Protein AF-A0A2G2F6D0-F1 (afdb_monomer)

Secondary structure (DSSP, 8-state):
----SSHHHHHHT---S-EE--SSHHHHHHHHHHHHB-TTS-B-PPTTEEEEE-GGGGS-----HHHHHS-SSHHHHHHHH-EEEEEEEEEEEPTT--EEEEEEEEEEEEEEE--HHHHHHHHHHHHHHHHHHHHHHHHHHHHHHHHHTS---SHHHHHHHHHHHHHHHHHHH-TTS-HHHHHHHHHHHHHHHTTS---TT--HHHHHHHHHHHHHHTTHHHHHHHHHHHHHT--EEEEEEEEEEEEEEETT-TTS-EEEEEEEEEEEEEE--GGGTTEEEEEEEEEEEE-HHHHHHH-TTS---SEEEEEEEEEEEEETTEEEEEEEEEEEEEEEEEEEE-TTSPEEEEEEEEEEEEEEEEEEEEEETTEEEEEEEEE----SS-TT--EEEEEEEEE--PPPPTTT--TT-

Radius of gyration: 30.12 Å; Cα contacts (8 Å, |Δi|>4): 765; chains: 1; bounding box: 69×51×89 Å

Solvent-accessible surface area (backbone atoms only — not comparable to full-atom values): 22008 Å² total; per-residue (Å²): 106,70,62,55,94,46,31,5,31,55,69,68,70,51,84,56,89,48,73,47,65,44,67,32,69,68,49,42,50,50,53,47,49,68,49,32,38,43,99,85,70,44,83,44,81,37,64,53,35,28,38,42,41,42,70,52,69,41,51,91,79,82,69,50,71,63,54,66,78,53,53,92,44,72,68,51,33,44,56,61,39,31,34,38,20,40,16,26,37,55,68,47,67,44,72,74,63,44,40,22,31,38,43,20,38,16,38,34,30,49,44,77,53,76,48,72,65,57,52,52,52,52,49,48,50,51,51,55,51,51,31,50,51,51,42,52,50,56,48,47,52,49,52,50,44,42,52,72,74,67,54,54,89,45,61,67,58,43,48,66,64,47,45,60,52,49,52,53,42,47,68,70,52,47,78,90,53,55,74,70,55,51,50,52,53,50,53,51,48,53,56,56,53,70,72,58,72,75,45,90,91,54,52,63,68,38,52,54,51,48,49,50,50,52,41,58,76,70,36,49,67,59,54,50,49,52,46,52,49,44,65,76,62,56,58,41,42,35,39,34,40,32,34,25,41,30,36,36,18,61,74,64,34,85,93,45,69,46,63,48,37,39,38,40,31,44,20,45,33,40,34,42,58,79,99,40,52,40,36,35,43,34,39,28,39,35,43,34,44,39,36,58,68,58,41,56,72,36,30,72,91,45,91,80,52,36,38,33,44,33,43,35,40,30,44,37,39,53,51,100,51,37,35,42,35,42,26,44,35,43,36,44,31,33,36,75,40,82,75,51,60,53,99,86,66,50,80,36,66,48,78,48,74,50,75,49,63,25,37,41,40,37,41,38,36,47,80,44,102,34,34,36,42,36,39,36,45,38,36,47,55,71,40,82,76,61,53,89,69,29,79,42,78,47,80,49,78,46,77,50,86,66,78,83,46,77,83,73,57,61,85,86,116

Nearest PDB structures (foldseek):
  6z8u-assembly1_A  TM=3.815E-01  e=1.032E-02  Pseudomonas aeruginosa PAO1
  6z9n-assembly3_C  TM=4.184E-01  e=6.491E-02  Pseudomonas aeruginosa PAO1
  6z91-assembly1_A  TM=4.019E-01  e=4.870E-02  Pseudomonas aeruginosa PAO1
  3njt-assembly1_A  TM=4.330E-01  e=2.434E-01  Bordetella pertussis
  6i97-assembly1_B  TM=4.251E-01  e=2.578E-01  Pseudomonas aeruginosa

Sequence (413 aa):
MQAPTSPASSILGLQPSSVLSPKSYQALEAALYSNFIGENGNAIIPNNFALEFTPYWTKNHSLSLDEYLYPKGFMDQIIRNSSFSIASTQNFQLGDSSATNGLAFGYRTTFYLGNKKDREEIENYKSSLASNQLITSLIGSEAESLLVNQKVANIAEFIEKIKSTIETTINRNLSDLETVQKKSLIDEIIIEVSKLSLDINNYDSFLNSFNNIIDNKLKSKLLFNNYKEYIMDRQGWSVDLAYASLLSFPTNNFNLSYVPRHSFWLTPTYRFKDKFKFLKIMGVIRYEWYNMDYFKKYFVDSKIYENNIDYGFAISTEFDKFSIKFELVGRRSETEIPVGTDSEGNELYKRENSSDFQYLGSFNYNLSDQIILSYSLGNRFQPILNPDNTLVSLLSLNFGFGTPTEKTLDLMK

Foldseek 3Di:
DFFDPAVFCVVVVDPQPDEAEDLAPVSVVCVCCVQQADPVRDGDFHASYKYKYQPVRNDDPVDDPCCVVDPPDDVSQCNRFKMKMKGKHWQDQFLQRFTKIKIKIKIKGKDDPDDPVLVVVLVVLVLLLVLLVQLLVQLLVVLCCCLPPVVQPFLVSSLVVSLVVNLVSLVPRVPPDDPVVSVVLSVQLSVQLVPDGADSVDCPVSSVSSSVSSCVSSVSVVSVVVSVVCVVLPFAKMKMKMKMWMWMGTNHDPVDIDTFKIKIKIKIKGQDDDPRNQKIKIKMWMKMAGDVVVCCVRLVPFDDAGIKIKIWMKMWGDDPFKIKIKIKIKIKGKHWDFDAADPVRHTDTDMDIDMWIKMKIKMWGPPDPFKIWIWMWIFATQDSPHRPPGTDTDTDIGGHPDDQDPVNPPVPD

pLDDT: mean 89.69, std 10.11, range [34.59, 98.0]

Mean predicted aligned error: 7.72 Å

Structure (mmCIF, N/CA/C/O backbone):
data_AF-A0A2G2F6D0-F1
#
_entry.id   AF-A0A2G2F6D0-F1
#
loop_
_atom_site.group_PDB
_atom_site.id
_atom_site.type_symbol
_atom_site.label_atom_id
_atom_site.label_alt_id
_atom_site.label_comp_id
_atom_site.label_asym_id
_atom_site.label_entity_id
_atom_site.label_seq_id
_atom_site.pdbx_PDB_ins_code
_atom_site.Cartn_x
_atom_site.Cartn_y
_atom_site.Cartn_z
_atom_site.occupancy
_atom_site.B_iso_or_equiv
_atom_site.auth_seq_id
_atom_site.auth_comp_id
_atom_site.auth_asym_id
_atom_site.auth_atom_id
_atom_site.pdbx_PDB_model_num
ATOM 1 N N . MET A 1 1 ? -0.404 3.657 -14.782 1.00 61.69 1 MET A N 1
ATOM 2 C CA . MET A 1 1 ? 0.965 3.277 -14.428 1.00 61.69 1 MET A CA 1
ATOM 3 C C . MET A 1 1 ? 1.298 3.960 -13.112 1.00 61.69 1 MET A C 1
ATOM 5 O O . MET A 1 1 ? 1.091 5.158 -12.995 1.00 61.69 1 MET A O 1
ATOM 9 N N . GLN A 1 2 ? 1.711 3.195 -12.105 1.00 72.31 2 GLN A N 1
ATOM 10 C CA . GLN A 1 2 ? 2.110 3.691 -10.782 1.00 72.31 2 GLN A CA 1
ATOM 11 C C . GLN A 1 2 ? 3.544 3.247 -10.500 1.00 72.31 2 GLN A C 1
ATOM 13 O O . GLN A 1 2 ? 4.004 2.306 -11.153 1.00 72.31 2 GLN A O 1
ATOM 18 N N . ALA A 1 3 ? 4.227 3.874 -9.538 1.00 68.19 3 ALA A N 1
ATOM 19 C CA . ALA A 1 3 ? 5.483 3.335 -9.029 1.00 68.19 3 ALA A CA 1
ATOM 20 C C . ALA A 1 3 ? 5.285 1.843 -8.688 1.00 68.19 3 ALA A C 1
ATOM 22 O O . ALA A 1 3 ? 4.354 1.503 -7.946 1.00 68.19 3 ALA A O 1
ATOM 23 N N . PRO A 1 4 ? 6.081 0.939 -9.280 1.00 76.00 4 PRO A N 1
ATOM 24 C CA . PRO A 1 4 ? 5.911 -0.488 -9.061 1.00 76.00 4 PRO A CA 1
ATOM 25 C C . PRO A 1 4 ? 6.159 -0.825 -7.592 1.00 76.00 4 PRO A C 1
ATOM 27 O O . PRO A 1 4 ? 7.063 -0.271 -6.967 1.00 76.00 4 PRO A O 1
ATOM 30 N N . THR A 1 5 ? 5.374 -1.756 -7.047 1.00 76.00 5 THR A N 1
ATOM 31 C CA . THR A 1 5 ? 5.595 -2.258 -5.683 1.00 76.00 5 THR A CA 1
ATOM 32 C C . THR A 1 5 ? 6.956 -2.941 -5.574 1.00 76.00 5 THR A C 1
ATOM 34 O O . THR A 1 5 ? 7.705 -2.634 -4.657 1.00 76.00 5 THR A O 1
ATOM 37 N N . SER A 1 6 ? 7.321 -3.731 -6.591 1.00 84.31 6 SER A N 1
ATOM 38 C CA . SER A 1 6 ? 8.657 -4.301 -6.795 1.00 84.31 6 SER A CA 1
ATOM 39 C C . SER A 1 6 ? 9.299 -3.727 -8.071 1.00 84.31 6 SER A C 1
ATOM 41 O O . SER A 1 6 ? 9.054 -4.240 -9.172 1.00 84.31 6 SER A O 1
ATOM 43 N N . PRO A 1 7 ? 10.110 -2.653 -7.971 1.00 87.56 7 PRO A N 1
ATOM 44 C CA . PRO A 1 7 ? 10.770 -2.053 -9.132 1.00 87.56 7 PRO A CA 1
ATOM 45 C C . PRO A 1 7 ? 11.672 -3.021 -9.906 1.00 87.56 7 PRO A C 1
ATOM 47 O O . PRO A 1 7 ? 11.684 -2.977 -11.136 1.00 87.56 7 PRO A O 1
ATOM 50 N N . ALA A 1 8 ? 12.354 -3.945 -9.219 1.00 89.69 8 ALA A N 1
ATOM 51 C CA . ALA A 1 8 ? 13.172 -4.973 -9.863 1.00 89.69 8 ALA A CA 1
ATOM 52 C C . ALA A 1 8 ? 12.344 -5.904 -10.770 1.00 89.69 8 ALA A C 1
ATOM 54 O O . ALA A 1 8 ? 12.703 -6.145 -11.921 1.00 89.69 8 ALA A O 1
ATOM 55 N N . SER A 1 9 ? 11.193 -6.386 -10.292 1.00 86.44 9 SER A N 1
ATOM 56 C CA . SER A 1 9 ? 10.313 -7.242 -11.103 1.00 86.44 9 SER A CA 1
ATOM 57 C C . SER A 1 9 ? 9.752 -6.474 -12.302 1.00 86.44 9 SER A C 1
ATOM 59 O O . SER A 1 9 ? 9.721 -6.980 -13.425 1.00 86.44 9 SER A O 1
ATOM 61 N N . SER A 1 10 ? 9.384 -5.207 -12.081 1.00 87.38 10 SER A N 1
ATOM 62 C CA . SER A 1 10 ? 8.863 -4.332 -13.130 1.00 87.38 10 SER A CA 1
ATOM 63 C C . SER A 1 10 ? 9.885 -4.059 -14.235 1.00 87.38 10 SER A C 1
ATOM 65 O O . SER A 1 10 ? 9.505 -4.064 -15.405 1.00 87.38 10 SER A O 1
ATOM 67 N N . ILE A 1 11 ? 11.162 -3.825 -13.903 1.00 89.00 11 ILE A N 1
ATOM 68 C CA . ILE A 1 11 ? 12.214 -3.601 -14.910 1.00 89.00 11 ILE A CA 1
ATOM 69 C C . ILE A 1 11 ? 12.669 -4.898 -15.590 1.00 89.00 11 ILE A C 1
ATOM 71 O O . ILE A 1 11 ? 13.332 -4.836 -16.620 1.00 89.00 11 ILE A O 1
ATOM 75 N N . LEU A 1 12 ? 12.311 -6.074 -15.083 1.00 84.69 12 LEU A N 1
ATOM 76 C CA . LEU A 1 12 ? 12.459 -7.320 -15.842 1.00 84.69 12 LEU A CA 1
ATOM 77 C C . LEU A 1 12 ? 11.259 -7.596 -16.750 1.00 84.69 12 LEU A C 1
ATOM 79 O O . LEU A 1 12 ? 11.357 -8.415 -17.656 1.00 84.69 12 LEU A O 1
ATOM 83 N N . GLY A 1 13 ? 10.132 -6.912 -16.531 1.00 78.00 13 GLY A N 1
ATOM 84 C CA . GLY A 1 13 ? 8.872 -7.245 -17.193 1.00 78.00 13 GLY A CA 1
ATOM 85 C C . GLY A 1 13 ? 8.285 -8.573 -16.707 1.00 78.00 13 GLY A C 1
ATOM 86 O O . GLY A 1 13 ? 7.496 -9.185 -17.421 1.00 78.00 13 GLY A O 1
ATOM 87 N N . LEU A 1 14 ? 8.668 -9.024 -15.509 1.00 70.00 14 LEU A N 1
ATOM 88 C CA . LEU A 1 14 ? 8.152 -10.252 -14.916 1.00 70.00 14 LEU A CA 1
ATOM 89 C C . LEU A 1 14 ? 6.864 -9.966 -14.148 1.00 70.00 14 LEU A C 1
ATOM 91 O O . LEU A 1 14 ? 6.767 -8.992 -13.400 1.00 70.00 14 LEU A O 1
ATOM 95 N N . GLN A 1 15 ? 5.905 -10.877 -14.280 1.00 65.44 15 GLN A N 1
ATOM 96 C CA . GLN A 1 15 ? 4.887 -11.108 -13.263 1.00 65.44 15 GLN A CA 1
ATOM 97 C C . GLN A 1 15 ? 5.394 -12.273 -12.407 1.00 65.44 15 GLN A C 1
ATOM 99 O O . GLN A 1 15 ? 5.224 -13.424 -12.809 1.00 65.44 15 GLN A O 1
ATOM 104 N N . PRO A 1 16 ? 6.115 -12.010 -11.301 1.00 59.84 16 PRO A N 1
ATOM 105 C CA . PRO A 1 16 ? 6.678 -13.088 -10.502 1.00 59.84 16 PRO A CA 1
ATOM 106 C C . PRO A 1 16 ? 5.552 -13.984 -9.981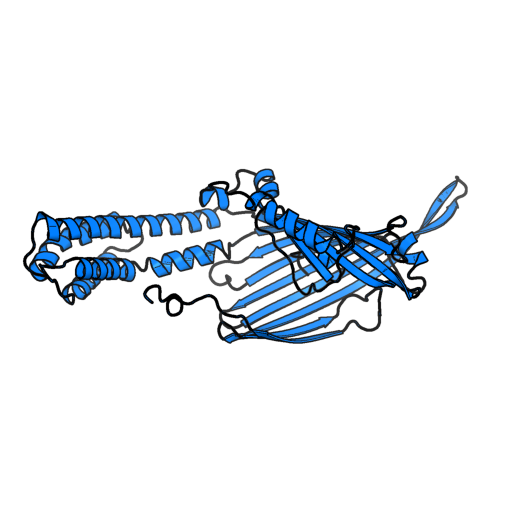 1.00 59.84 16 PRO A C 1
ATOM 108 O O . PRO A 1 16 ? 4.523 -13.488 -9.522 1.00 59.84 16 PRO A O 1
ATOM 111 N N . SER A 1 17 ? 5.754 -15.303 -10.024 1.00 61.66 17 SER A N 1
ATOM 112 C CA . SER A 1 17 ? 4.804 -16.274 -9.462 1.00 61.66 17 SER A CA 1
ATOM 113 C C . SER A 1 17 ? 4.680 -16.144 -7.942 1.00 61.66 17 SER A C 1
ATOM 115 O O . SER A 1 17 ? 3.651 -16.490 -7.370 1.00 61.66 17 SER A O 1
ATOM 117 N N . SER A 1 18 ? 5.722 -15.624 -7.287 1.00 69.69 18 SER A N 1
ATOM 118 C CA . SER A 1 18 ? 5.742 -15.304 -5.862 1.00 69.69 18 SER A CA 1
ATOM 119 C C . SER A 1 18 ? 6.772 -14.214 -5.574 1.00 69.69 18 SER A C 1
ATOM 121 O O . SER A 1 18 ? 7.892 -14.279 -6.081 1.00 69.69 18 SER A O 1
ATOM 123 N N . VAL A 1 19 ? 6.418 -13.251 -4.723 1.00 80.12 19 VAL A N 1
ATOM 124 C CA . VAL A 1 19 ? 7.364 -12.279 -4.160 1.00 80.12 19 VAL A CA 1
ATOM 125 C C . VAL A 1 19 ? 7.648 -12.682 -2.717 1.00 80.12 19 VAL A C 1
ATOM 127 O O . VAL A 1 19 ? 6.729 -12.747 -1.901 1.00 80.12 19 VAL A O 1
ATOM 130 N N . LEU A 1 20 ? 8.908 -12.969 -2.395 1.00 85.38 20 LEU A N 1
ATOM 131 C CA . LEU A 1 20 ? 9.329 -13.203 -1.017 1.00 85.38 20 LEU A CA 1
ATOM 132 C C . LEU A 1 20 ? 9.516 -11.864 -0.302 1.00 85.38 20 LEU A C 1
ATOM 134 O O . LEU A 1 20 ? 10.293 -11.024 -0.747 1.00 85.38 20 LEU A O 1
ATOM 138 N N . SER A 1 21 ? 8.852 -11.688 0.838 1.00 88.50 21 SER A N 1
ATOM 139 C CA . SER A 1 21 ? 8.978 -10.488 1.676 1.00 88.50 21 SER A CA 1
ATOM 140 C C . SER A 1 21 ? 9.481 -10.860 3.075 1.00 88.50 21 SER A C 1
ATOM 142 O O . SER A 1 21 ? 8.683 -10.942 4.016 1.00 88.50 21 SER A O 1
ATOM 144 N N . PRO A 1 22 ? 10.784 -11.175 3.234 1.00 87.31 22 PRO A N 1
ATOM 145 C CA . PRO A 1 22 ? 11.348 -11.574 4.519 1.00 87.31 22 PRO A CA 1
ATOM 146 C C . PRO A 1 22 ? 11.162 -10.487 5.583 1.00 87.31 22 PRO A C 1
ATOM 148 O O . PRO A 1 22 ? 11.469 -9.316 5.368 1.00 87.31 22 PRO A O 1
ATOM 151 N N . LYS A 1 23 ? 10.692 -10.900 6.765 1.00 87.06 23 LYS A N 1
ATOM 152 C CA . LYS A 1 23 ? 10.395 -10.005 7.899 1.00 87.06 23 LYS A CA 1
ATOM 153 C C . LYS A 1 23 ? 11.552 -9.851 8.894 1.00 87.06 23 LYS A C 1
ATOM 155 O O . LYS A 1 23 ? 11.417 -9.141 9.882 1.00 87.06 23 LYS A O 1
ATOM 160 N N . SER A 1 24 ? 12.678 -10.523 8.661 1.00 89.06 24 SER A N 1
ATOM 161 C CA . SER A 1 24 ? 13.874 -10.462 9.506 1.00 89.06 24 SER A CA 1
ATOM 162 C C . SER A 1 24 ? 15.140 -10.638 8.670 1.00 89.06 24 SER A C 1
ATOM 164 O O . SER A 1 24 ? 15.084 -11.136 7.544 1.00 89.06 24 SER A O 1
ATOM 166 N N . TYR A 1 25 ? 16.293 -10.263 9.229 1.00 90.31 25 TYR A N 1
ATOM 167 C CA . TYR A 1 25 ? 17.587 -10.468 8.570 1.00 90.31 25 TYR A CA 1
ATOM 168 C C . TYR A 1 25 ? 17.899 -11.949 8.349 1.00 90.31 25 TYR A C 1
ATOM 170 O O . TYR A 1 25 ? 18.390 -12.307 7.288 1.00 90.31 25 TYR A O 1
ATOM 178 N N . GLN A 1 26 ? 17.547 -12.813 9.301 1.00 90.25 26 GLN A N 1
ATOM 179 C CA . GLN A 1 26 ? 17.736 -14.258 9.174 1.00 90.25 26 GLN A CA 1
ATOM 180 C C . GLN A 1 26 ? 16.855 -14.838 8.063 1.00 90.25 26 GLN A C 1
ATOM 182 O O . GLN A 1 26 ? 17.304 -15.683 7.298 1.00 90.25 26 GLN A O 1
ATOM 187 N N . ALA A 1 27 ? 15.610 -14.362 7.937 1.00 86.75 27 ALA A N 1
ATOM 188 C CA . ALA A 1 27 ? 14.728 -14.774 6.848 1.00 86.75 27 ALA A CA 1
ATOM 189 C C . ALA A 1 27 ? 15.231 -14.267 5.489 1.00 86.75 27 ALA A C 1
ATOM 191 O O . ALA A 1 27 ? 15.118 -14.982 4.498 1.00 86.75 27 ALA A O 1
ATOM 192 N N . LEU A 1 28 ? 15.800 -13.057 5.440 1.00 89.25 28 LEU A N 1
ATOM 193 C CA . LEU A 1 28 ? 16.437 -12.521 4.238 1.00 89.25 28 LEU A CA 1
ATOM 194 C C . LEU A 1 28 ? 17.649 -13.367 3.838 1.00 89.25 28 LEU A C 1
ATOM 196 O O . LEU A 1 28 ? 17.745 -13.776 2.687 1.00 89.25 28 LEU A O 1
ATOM 200 N N . GLU A 1 29 ? 18.548 -13.649 4.779 1.00 88.81 29 GLU A N 1
ATOM 201 C CA . GLU A 1 29 ? 19.733 -14.476 4.550 1.00 88.81 29 GLU A CA 1
ATOM 202 C C . GLU A 1 29 ? 19.344 -15.879 4.081 1.00 88.81 29 GLU A C 1
ATOM 204 O O . GLU A 1 29 ? 19.848 -16.341 3.062 1.00 88.81 29 GLU A O 1
ATOM 209 N N . ALA A 1 30 ? 18.381 -16.518 4.750 1.00 87.62 30 ALA A N 1
ATOM 210 C CA . ALA A 1 30 ? 17.865 -17.820 4.348 1.00 87.62 30 ALA A CA 1
ATOM 211 C C . ALA A 1 30 ? 17.241 -17.783 2.945 1.00 87.62 30 ALA A C 1
ATOM 213 O O . ALA A 1 30 ? 17.484 -18.687 2.145 1.00 87.62 30 ALA A O 1
ATOM 214 N N . ALA A 1 31 ? 16.470 -16.741 2.616 1.00 87.12 31 ALA A N 1
ATOM 215 C CA . ALA A 1 31 ? 15.884 -16.574 1.288 1.00 87.12 31 ALA A CA 1
ATOM 216 C C . ALA A 1 31 ? 16.961 -16.393 0.210 1.00 87.12 31 ALA A C 1
ATOM 218 O O . ALA A 1 31 ? 16.875 -17.016 -0.844 1.00 87.12 31 ALA A O 1
ATOM 219 N N . LEU A 1 32 ? 17.998 -15.595 0.470 1.00 87.56 32 LEU A N 1
ATOM 220 C CA . LEU A 1 32 ? 19.110 -15.420 -0.464 1.00 87.56 32 LEU A CA 1
ATOM 221 C C . LEU A 1 32 ? 19.912 -16.716 -0.621 1.00 87.56 32 LEU A C 1
ATOM 223 O O . LEU A 1 32 ? 20.121 -17.163 -1.743 1.00 87.56 32 LEU A O 1
ATOM 227 N N . TYR A 1 33 ? 20.298 -17.357 0.483 1.00 87.25 33 TYR A N 1
ATOM 228 C CA . TYR A 1 33 ? 21.079 -18.593 0.474 1.00 87.25 33 TYR A CA 1
ATOM 229 C C . TYR A 1 33 ? 20.345 -19.719 -0.265 1.00 87.25 33 TYR A C 1
ATOM 231 O O . TYR A 1 33 ? 20.891 -20.306 -1.191 1.00 87.25 33 TYR A O 1
ATOM 239 N N . SER A 1 34 ? 19.081 -19.977 0.084 1.00 85.56 34 SER A N 1
ATOM 240 C CA . SER A 1 34 ? 18.295 -21.070 -0.510 1.00 85.56 34 SER A CA 1
ATOM 241 C C . SER A 1 34 ? 17.983 -20.893 -1.997 1.00 85.56 34 SER A C 1
ATOM 243 O O . SER A 1 34 ? 17.752 -21.887 -2.678 1.00 85.56 34 SER A O 1
ATOM 245 N N . ASN A 1 35 ? 17.961 -19.656 -2.506 1.00 85.31 35 ASN A N 1
ATOM 246 C CA . ASN A 1 35 ? 17.600 -19.387 -3.901 1.00 85.31 35 ASN A CA 1
ATOM 247 C C . ASN A 1 35 ? 18.812 -19.097 -4.798 1.00 85.31 35 ASN A C 1
ATOM 249 O O . ASN A 1 35 ? 18.744 -19.355 -5.997 1.00 85.31 35 ASN A O 1
ATOM 253 N N . PHE A 1 36 ? 19.913 -18.574 -4.251 1.00 85.62 36 PHE A N 1
ATOM 254 C CA . PHE A 1 36 ? 21.109 -18.225 -5.028 1.00 85.62 36 PHE A CA 1
ATOM 255 C C . PHE A 1 36 ? 22.252 -19.233 -4.899 1.00 85.62 36 PHE A C 1
ATOM 257 O O . PHE A 1 36 ? 23.257 -19.086 -5.591 1.00 85.62 36 PHE A O 1
ATOM 264 N N . ILE A 1 37 ? 22.128 -20.258 -4.054 1.00 84.75 37 ILE A N 1
ATOM 265 C CA . ILE A 1 37 ? 23.135 -21.314 -3.914 1.00 84.75 37 ILE A CA 1
ATOM 266 C C . ILE A 1 37 ? 22.511 -22.641 -4.335 1.00 84.75 37 ILE A C 1
ATOM 268 O O . ILE A 1 37 ? 21.544 -23.106 -3.738 1.00 84.75 37 ILE A O 1
ATOM 272 N N . GLY A 1 38 ? 23.054 -23.236 -5.398 1.00 78.88 38 GLY A N 1
ATOM 273 C CA . GLY A 1 38 ? 22.610 -24.534 -5.898 1.00 78.88 38 GLY A CA 1
ATOM 274 C C . GLY A 1 38 ? 23.048 -25.693 -4.999 1.00 78.88 38 GLY A C 1
ATOM 275 O O . GLY A 1 38 ? 23.900 -25.533 -4.128 1.00 78.88 38 GLY A O 1
ATOM 276 N N . GLU A 1 39 ? 22.525 -26.891 -5.269 1.00 75.94 39 GLU A N 1
ATOM 277 C CA . GLU A 1 39 ? 22.783 -28.118 -4.487 1.00 75.94 39 GLU A CA 1
ATOM 278 C C . GLU A 1 39 ? 24.279 -28.448 -4.320 1.00 75.94 39 GLU A C 1
ATOM 280 O O . GLU A 1 39 ? 24.688 -29.027 -3.318 1.00 75.94 39 GLU A O 1
ATOM 285 N N . ASN A 1 40 ? 25.109 -28.009 -5.269 1.00 78.50 40 ASN A N 1
ATOM 286 C CA . ASN A 1 40 ? 26.556 -28.232 -5.274 1.00 78.50 40 ASN A CA 1
ATOM 287 C C . ASN A 1 40 ? 27.365 -27.074 -4.651 1.00 78.50 40 ASN A C 1
ATOM 289 O O . ASN A 1 40 ? 28.583 -27.038 -4.798 1.00 78.50 40 ASN A O 1
ATOM 293 N N . GLY A 1 41 ? 26.711 -26.091 -4.021 1.00 78.19 41 GLY A N 1
ATOM 294 C CA . GLY A 1 41 ? 27.362 -24.911 -3.434 1.00 78.19 41 GLY A CA 1
ATOM 295 C C . GLY A 1 41 ? 27.747 -23.813 -4.436 1.00 78.19 41 GLY A C 1
ATOM 296 O O . GLY A 1 41 ? 28.327 -22.802 -4.046 1.00 78.19 41 GLY A O 1
ATOM 297 N N . ASN A 1 42 ? 27.419 -23.981 -5.720 1.00 82.00 42 ASN A N 1
ATOM 298 C CA . ASN A 1 42 ? 27.690 -22.984 -6.756 1.00 82.00 42 ASN A CA 1
ATOM 299 C C . ASN A 1 42 ? 26.633 -21.874 -6.750 1.00 82.00 42 ASN A C 1
ATOM 301 O O . ASN A 1 42 ? 25.445 -22.145 -6.563 1.00 82.00 42 ASN A O 1
ATOM 305 N N . ALA A 1 43 ? 27.054 -20.638 -7.024 1.00 80.81 43 ALA A N 1
ATOM 306 C CA . ALA A 1 43 ? 26.136 -19.519 -7.198 1.00 80.81 43 ALA A CA 1
ATOM 307 C C . ALA A 1 43 ? 25.265 -19.719 -8.451 1.00 80.81 43 ALA A C 1
ATOM 309 O O . ALA A 1 43 ? 25.780 -19.966 -9.543 1.00 80.81 43 ALA A O 1
ATOM 310 N N . ILE A 1 44 ? 23.949 -19.595 -8.293 1.00 85.00 44 ILE A N 1
ATOM 311 C CA . ILE A 1 44 ? 22.955 -19.673 -9.365 1.00 85.00 44 ILE A CA 1
ATOM 312 C C . ILE A 1 44 ? 22.083 -18.414 -9.353 1.00 85.00 44 ILE A C 1
ATOM 314 O O . ILE A 1 44 ? 21.821 -17.836 -8.302 1.00 85.00 44 ILE A O 1
ATOM 318 N N . ILE A 1 45 ? 21.614 -17.977 -10.523 1.00 84.38 45 ILE A N 1
ATOM 319 C CA . ILE A 1 45 ? 20.540 -16.977 -10.601 1.00 84.38 45 ILE A CA 1
ATOM 320 C C . ILE A 1 45 ? 19.220 -17.739 -10.533 1.00 84.38 45 ILE A C 1
ATOM 322 O O . ILE A 1 45 ? 18.991 -18.540 -11.429 1.00 84.38 45 ILE A O 1
ATOM 326 N N . PRO A 1 46 ? 18.334 -17.523 -9.556 1.00 84.38 46 PRO A N 1
ATOM 327 C CA . PRO A 1 46 ? 17.072 -18.246 -9.510 1.00 84.38 46 PRO A CA 1
ATOM 328 C C . PRO A 1 46 ? 16.147 -17.829 -10.662 1.00 84.38 46 PRO A C 1
ATOM 330 O O . PRO A 1 46 ? 16.133 -16.672 -11.092 1.00 84.38 46 PRO A O 1
ATOM 333 N N . ASN A 1 47 ? 15.364 -18.774 -11.180 1.00 84.31 47 ASN A N 1
ATOM 334 C CA . ASN A 1 47 ? 14.388 -18.483 -12.227 1.00 84.31 47 ASN A CA 1
ATOM 335 C C . ASN A 1 47 ? 13.077 -17.957 -11.625 1.00 84.31 47 ASN A C 1
ATOM 337 O O . ASN A 1 47 ? 12.580 -18.528 -10.658 1.00 84.31 47 ASN A O 1
ATOM 341 N N . ASN A 1 48 ? 12.495 -16.914 -12.226 1.00 82.62 48 ASN A N 1
ATOM 342 C CA . ASN A 1 48 ? 11.224 -16.294 -11.823 1.00 82.62 48 ASN A CA 1
ATOM 343 C C . ASN A 1 48 ? 11.145 -15.932 -10.335 1.00 82.62 48 ASN A C 1
ATOM 345 O O . ASN A 1 48 ? 10.110 -16.079 -9.685 1.00 82.62 48 ASN A O 1
ATOM 349 N N . PHE A 1 49 ? 12.256 -15.443 -9.802 1.00 88.50 49 PHE A N 1
ATOM 350 C CA . PHE A 1 49 ? 12.376 -15.077 -8.404 1.00 88.50 49 PHE A CA 1
ATOM 351 C C . PHE A 1 49 ? 12.175 -13.579 -8.229 1.00 88.50 49 PHE A C 1
ATOM 353 O O . PHE A 1 49 ? 12.671 -12.777 -9.019 1.00 88.50 49 PHE A O 1
ATOM 360 N N . ALA A 1 50 ? 11.475 -13.198 -7.168 1.00 90.62 50 ALA A N 1
ATOM 361 C CA . ALA A 1 50 ? 11.371 -11.821 -6.725 1.00 90.62 50 ALA A CA 1
ATOM 362 C C . ALA A 1 50 ? 11.428 -11.776 -5.200 1.00 90.62 50 ALA A C 1
ATOM 364 O O . ALA A 1 50 ? 10.766 -12.552 -4.512 1.00 90.62 50 ALA A O 1
ATOM 365 N N . LEU A 1 51 ? 12.203 -10.837 -4.679 1.00 91.81 51 LEU A N 1
ATOM 366 C CA . LEU A 1 51 ? 12.369 -10.576 -3.263 1.00 91.81 51 LEU A CA 1
ATOM 367 C C . LEU A 1 51 ? 12.214 -9.082 -3.009 1.00 91.81 51 LEU A C 1
ATOM 369 O O . LEU A 1 51 ? 12.751 -8.261 -3.751 1.00 91.81 51 LEU A O 1
ATOM 373 N N . GLU A 1 52 ? 11.485 -8.736 -1.956 1.00 92.25 52 GLU A N 1
ATOM 374 C CA . GLU A 1 52 ? 11.302 -7.369 -1.485 1.00 92.25 52 GLU A CA 1
ATOM 375 C C . GLU A 1 52 ? 11.654 -7.280 -0.000 1.00 92.25 52 GLU A C 1
ATOM 377 O O . GLU A 1 52 ? 11.234 -8.103 0.809 1.00 92.25 52 GLU A O 1
ATOM 382 N N . PHE A 1 53 ? 12.436 -6.277 0.368 1.00 93.38 53 PHE A N 1
ATOM 383 C CA . PHE A 1 53 ? 13.006 -6.139 1.693 1.00 93.38 53 PHE A CA 1
ATOM 384 C C . PHE A 1 53 ? 12.907 -4.702 2.187 1.00 93.38 53 PHE A C 1
ATOM 386 O O . PHE A 1 53 ? 13.388 -3.777 1.538 1.00 93.38 53 PHE A O 1
ATOM 393 N N . THR A 1 54 ? 12.349 -4.523 3.381 1.00 94.75 54 THR A N 1
ATOM 394 C CA . THR A 1 54 ? 12.207 -3.220 4.041 1.00 94.75 54 THR A CA 1
ATOM 395 C C . THR A 1 54 ? 13.066 -3.186 5.310 1.00 94.75 54 THR A C 1
ATOM 397 O O . THR A 1 54 ? 12.595 -3.620 6.366 1.00 94.75 54 THR A O 1
ATOM 400 N N . PRO A 1 55 ? 14.325 -2.701 5.249 1.00 94.25 55 PRO A N 1
ATOM 401 C CA . PRO A 1 55 ? 15.301 -2.889 6.322 1.00 94.25 55 PRO A CA 1
ATOM 402 C C . PRO A 1 55 ? 14.850 -2.350 7.676 1.00 94.25 55 PRO A C 1
ATOM 404 O O . PRO A 1 55 ? 15.053 -3.015 8.688 1.00 94.25 55 PRO A O 1
ATOM 407 N N . TYR A 1 56 ? 14.218 -1.174 7.705 1.00 93.94 56 TYR A N 1
ATOM 408 C CA . TYR A 1 56 ? 13.769 -0.558 8.953 1.00 93.94 56 TYR A CA 1
ATOM 409 C C . TYR A 1 56 ? 12.790 -1.460 9.718 1.00 93.94 56 TYR A C 1
ATOM 411 O O . TYR A 1 56 ? 12.931 -1.671 10.912 1.00 93.94 56 TYR A O 1
ATOM 419 N N . TRP A 1 57 ? 11.848 -2.099 9.025 1.00 91.56 57 TRP A N 1
ATOM 420 C CA . TRP A 1 57 ? 10.810 -2.918 9.662 1.00 91.56 57 TRP A CA 1
ATOM 421 C C . TRP A 1 57 ? 11.257 -4.333 10.051 1.00 91.56 57 TRP A C 1
ATOM 423 O O . TRP A 1 57 ? 10.452 -5.113 10.549 1.00 91.56 57 TRP A O 1
ATOM 433 N N . THR A 1 58 ? 12.534 -4.677 9.862 1.00 90.50 58 THR A N 1
ATOM 434 C CA . THR A 1 58 ? 13.086 -5.979 10.286 1.00 90.50 58 THR A CA 1
ATOM 435 C C . THR A 1 58 ? 13.350 -6.080 11.781 1.00 90.50 58 THR A C 1
ATOM 437 O O . THR A 1 58 ? 13.581 -7.173 12.304 1.00 90.50 58 THR A O 1
ATOM 440 N N . LYS A 1 59 ? 13.369 -4.939 12.470 1.00 89.62 59 LYS A N 1
ATOM 441 C CA . LYS A 1 59 ? 13.569 -4.839 13.911 1.00 89.62 59 LYS A CA 1
ATOM 442 C C . LYS A 1 59 ? 12.393 -4.093 14.518 1.00 89.62 59 LYS A C 1
ATOM 444 O O . LYS A 1 59 ? 11.798 -3.215 13.897 1.00 89.62 59 LYS A O 1
ATOM 449 N N . ASN A 1 60 ? 12.069 -4.439 15.759 1.00 86.81 60 ASN A N 1
ATOM 450 C CA . ASN A 1 60 ? 11.102 -3.663 16.513 1.00 86.81 60 ASN A CA 1
ATOM 451 C C . ASN A 1 60 ? 11.760 -2.354 16.965 1.00 86.81 60 ASN A C 1
ATOM 453 O O . ASN A 1 60 ? 12.766 -2.375 17.673 1.00 86.81 60 ASN A O 1
ATOM 457 N N . HIS A 1 61 ? 11.186 -1.230 16.548 1.00 88.06 61 HIS A N 1
ATOM 458 C CA . HIS A 1 61 ? 11.649 0.108 16.905 1.00 88.06 61 HIS A CA 1
ATOM 459 C C . HIS A 1 61 ? 10.836 0.749 18.040 1.00 88.06 61 HIS A C 1
ATOM 461 O O . HIS A 1 61 ? 11.103 1.896 18.384 1.00 88.06 61 HIS A O 1
ATOM 467 N N . SER A 1 62 ? 9.870 0.024 18.623 1.00 88.50 62 SER A N 1
ATOM 468 C CA . SER A 1 62 ? 9.005 0.493 19.719 1.00 88.50 62 SER A CA 1
ATOM 469 C C . SER A 1 62 ? 8.384 1.867 19.448 1.00 88.50 62 SER A C 1
ATOM 471 O O . SER A 1 62 ? 8.309 2.711 20.337 1.00 88.50 62 SER A O 1
ATOM 473 N N . LEU A 1 63 ? 7.970 2.097 18.199 1.00 87.69 63 LEU A N 1
ATOM 474 C CA . LEU A 1 63 ? 7.371 3.360 17.788 1.00 87.69 63 LEU A CA 1
ATOM 475 C C . LEU A 1 63 ? 5.983 3.512 18.400 1.00 87.69 63 LEU A C 1
ATOM 477 O O . LEU A 1 63 ? 5.150 2.607 18.313 1.00 87.69 63 LEU A O 1
ATOM 481 N N . SER A 1 64 ? 5.713 4.695 18.939 1.00 87.56 64 SER A N 1
ATOM 482 C CA . SER A 1 64 ? 4.337 5.121 19.171 1.00 87.56 64 SER A CA 1
ATOM 483 C C . SER A 1 64 ? 3.603 5.317 17.839 1.00 87.56 64 SER A C 1
ATOM 485 O O . SER A 1 64 ? 4.211 5.534 16.785 1.00 87.56 64 SER A O 1
ATOM 487 N N . LEU A 1 65 ? 2.269 5.275 17.880 1.00 83.81 65 LEU A N 1
ATOM 488 C CA . LEU A 1 65 ? 1.444 5.536 16.699 1.00 83.81 65 LEU A CA 1
ATOM 489 C C . LEU A 1 65 ? 1.694 6.941 16.128 1.00 83.81 65 LEU A C 1
ATOM 491 O O . LEU A 1 65 ? 1.750 7.112 14.914 1.00 83.81 65 LEU A O 1
ATOM 495 N N . ASP A 1 66 ? 1.928 7.929 16.990 1.00 84.19 66 ASP A N 1
ATOM 496 C CA . ASP A 1 66 ? 2.231 9.296 16.560 1.00 84.19 66 ASP A CA 1
ATOM 497 C C . ASP A 1 66 ? 3.577 9.381 15.851 1.00 84.19 66 ASP A C 1
ATOM 499 O O . ASP A 1 66 ? 3.684 10.005 14.796 1.00 84.19 66 ASP A O 1
ATOM 503 N N . GLU A 1 67 ? 4.601 8.707 16.374 1.00 87.94 67 GLU A N 1
ATOM 504 C CA . GLU A 1 67 ? 5.895 8.633 15.700 1.00 87.94 67 GLU A CA 1
ATOM 505 C C . GLU A 1 67 ? 5.795 7.889 14.371 1.00 87.94 67 GLU A C 1
ATOM 507 O O . GLU A 1 67 ? 6.497 8.255 13.430 1.00 87.94 67 GLU A O 1
ATOM 512 N N . TYR A 1 68 ? 4.948 6.859 14.276 1.00 86.88 68 TYR A N 1
ATOM 513 C CA . TYR A 1 68 ? 4.682 6.140 13.031 1.00 86.88 68 TYR A CA 1
ATOM 514 C C . TYR A 1 68 ? 4.029 7.049 11.979 1.00 86.88 68 TYR A C 1
ATOM 516 O O . TYR A 1 68 ? 4.506 7.123 10.845 1.00 86.88 68 TYR A O 1
ATOM 524 N N . LEU A 1 69 ? 2.972 7.774 12.356 1.00 86.50 69 LEU A N 1
ATOM 525 C CA . LEU A 1 69 ? 2.184 8.611 11.445 1.00 86.50 69 LEU A CA 1
ATOM 526 C C . LEU A 1 69 ? 2.872 9.936 11.093 1.00 86.50 69 LEU A C 1
ATOM 528 O O . LEU A 1 69 ? 2.638 10.477 10.002 1.00 86.50 69 LEU A O 1
ATOM 532 N N . TYR A 1 70 ? 3.724 10.451 11.984 1.00 87.69 70 TYR A N 1
ATOM 533 C CA . TYR A 1 70 ? 4.418 11.732 11.838 1.00 87.69 70 TYR A CA 1
ATOM 534 C C . TYR A 1 70 ? 5.929 11.602 12.064 1.00 87.69 70 TYR A C 1
ATOM 536 O O . TYR A 1 70 ? 6.453 12.025 13.099 1.00 87.69 70 TYR A O 1
ATOM 544 N N . PRO A 1 71 ? 6.657 11.075 11.067 1.00 88.50 71 PRO A N 1
ATOM 545 C CA . PRO A 1 71 ? 8.114 11.029 11.090 1.00 88.50 71 PRO A CA 1
ATOM 546 C C . PRO A 1 71 ? 8.722 12.420 11.309 1.00 88.50 71 PRO A C 1
ATOM 548 O O . PRO A 1 71 ? 8.205 13.426 10.812 1.00 88.50 71 PRO A O 1
ATOM 551 N N . LYS A 1 72 ? 9.851 12.482 12.025 1.00 88.19 72 LYS A N 1
ATOM 552 C CA . LYS A 1 72 ? 10.458 13.749 12.493 1.00 88.19 72 LYS A CA 1
ATOM 553 C C . LYS A 1 72 ? 10.965 14.639 11.352 1.00 88.19 72 LYS A C 1
ATOM 555 O O . LYS A 1 72 ? 11.149 15.838 11.539 1.00 88.19 72 LYS A O 1
ATOM 560 N N . GLY A 1 73 ? 11.199 14.061 10.175 1.00 89.38 73 GLY A N 1
ATOM 561 C CA . GLY A 1 73 ? 11.654 14.778 8.991 1.00 89.38 73 GLY A CA 1
ATOM 562 C C . GLY A 1 73 ? 11.753 13.882 7.759 1.00 89.38 73 GLY A C 1
ATOM 563 O O . GLY A 1 73 ? 11.414 12.701 7.793 1.00 89.38 73 GLY A O 1
ATOM 564 N N . PHE A 1 74 ? 12.249 14.450 6.661 1.00 89.69 74 PHE A N 1
ATOM 565 C CA . PHE A 1 74 ? 12.347 13.773 5.363 1.00 89.69 74 PHE A CA 1
ATOM 566 C C . PHE A 1 74 ? 13.246 12.526 5.393 1.00 89.69 74 PHE A C 1
ATOM 568 O O . PHE A 1 74 ? 12.865 11.481 4.875 1.00 89.69 74 PHE A O 1
ATOM 575 N N . MET A 1 75 ? 14.400 12.598 6.066 1.00 93.44 75 MET A N 1
ATOM 576 C CA . MET A 1 75 ? 15.314 11.452 6.191 1.00 93.44 75 MET A CA 1
ATOM 577 C C . MET A 1 75 ? 14.711 10.297 6.993 1.00 93.44 75 MET A C 1
ATOM 579 O O . MET A 1 75 ? 14.934 9.136 6.667 1.00 93.44 75 MET A O 1
ATOM 583 N N . ASP A 1 76 ? 13.911 10.610 8.012 1.00 93.38 76 ASP A N 1
ATOM 584 C CA . ASP A 1 76 ? 13.200 9.605 8.802 1.00 93.38 76 ASP A CA 1
ATOM 585 C C . ASP A 1 76 ? 12.180 8.859 7.924 1.00 93.38 76 ASP A C 1
ATOM 587 O O . ASP A 1 76 ? 12.110 7.635 7.961 1.00 93.38 76 ASP A O 1
ATOM 591 N N . GLN A 1 77 ? 11.472 9.572 7.036 1.00 93.94 77 GLN A N 1
ATOM 592 C CA . GLN A 1 77 ? 10.601 8.941 6.035 1.00 93.94 77 GLN A CA 1
ATOM 593 C C . GLN A 1 77 ? 11.381 8.071 5.049 1.00 93.94 77 GLN A C 1
ATOM 595 O O . GLN A 1 77 ? 10.961 6.946 4.795 1.00 93.94 77 GLN A O 1
ATOM 600 N N . ILE A 1 78 ? 12.526 8.545 4.537 1.00 95.31 78 ILE A N 1
ATOM 601 C CA . ILE A 1 78 ? 13.377 7.745 3.644 1.00 95.31 78 ILE A CA 1
ATOM 602 C C . ILE A 1 78 ? 13.732 6.429 4.315 1.00 95.31 78 ILE A C 1
ATOM 604 O O . ILE A 1 78 ? 13.479 5.377 3.740 1.00 95.31 78 ILE A O 1
ATOM 608 N N . ILE A 1 79 ? 14.297 6.477 5.520 1.00 94.50 79 ILE A N 1
ATOM 609 C CA . ILE A 1 79 ? 14.790 5.287 6.215 1.00 94.50 79 ILE A CA 1
ATOM 610 C C . ILE A 1 79 ? 13.639 4.310 6.484 1.00 94.50 79 ILE A C 1
ATOM 612 O O . ILE A 1 79 ? 13.767 3.123 6.190 1.00 94.50 79 ILE A O 1
ATOM 616 N N . ARG A 1 80 ? 12.503 4.809 6.985 1.00 93.81 80 ARG A N 1
ATOM 617 C CA . ARG A 1 80 ? 11.337 3.987 7.341 1.00 93.81 80 ARG A CA 1
ATOM 618 C C . ARG A 1 80 ? 10.625 3.386 6.138 1.00 93.81 80 ARG A C 1
ATOM 620 O O . ARG A 1 80 ? 10.174 2.248 6.205 1.00 93.81 80 ARG A O 1
ATOM 627 N N . ASN A 1 81 ? 10.523 4.137 5.048 1.00 94.31 81 ASN A N 1
ATOM 628 C CA . ASN A 1 81 ? 9.759 3.735 3.868 1.00 94.31 81 ASN A CA 1
ATOM 629 C C . ASN A 1 81 ? 10.644 3.137 2.767 1.00 94.31 81 ASN A C 1
ATOM 631 O O . ASN A 1 81 ? 10.137 2.798 1.701 1.00 94.31 81 ASN A O 1
ATOM 635 N N . SER A 1 82 ? 11.952 2.998 3.009 1.00 95.88 82 SER A N 1
ATOM 636 C CA . SER A 1 82 ? 12.871 2.350 2.076 1.00 95.88 82 SER A CA 1
ATOM 637 C C . SER A 1 82 ? 12.523 0.874 1.907 1.00 95.88 82 SER A C 1
ATOM 639 O O . SER A 1 82 ? 12.568 0.093 2.860 1.00 95.88 82 SER A O 1
ATOM 641 N N . SER A 1 83 ? 12.243 0.500 0.666 1.00 96.06 83 SER A N 1
ATOM 642 C CA . SER A 1 83 ? 12.090 -0.871 0.202 1.00 96.06 83 SER A CA 1
ATOM 643 C C . SER A 1 83 ? 13.123 -1.147 -0.886 1.00 96.06 83 SER A C 1
ATOM 645 O O . SER A 1 83 ? 13.330 -0.341 -1.794 1.00 96.06 83 SER A O 1
ATOM 647 N N . PHE A 1 84 ? 13.789 -2.287 -0.786 1.00 96.06 84 PHE A N 1
ATOM 648 C CA . PHE A 1 84 ? 14.745 -2.790 -1.759 1.00 96.06 84 PHE A CA 1
ATOM 649 C C . PHE A 1 84 ? 14.156 -4.033 -2.399 1.00 96.06 84 PHE A C 1
ATOM 651 O O . PHE A 1 84 ? 13.565 -4.865 -1.720 1.00 96.06 84 PHE A O 1
ATOM 658 N N . SER A 1 85 ? 14.331 -4.183 -3.702 1.00 95.12 85 SER A N 1
ATOM 659 C CA . SER A 1 85 ? 13.859 -5.357 -4.423 1.00 95.12 85 SER A CA 1
ATOM 660 C C . SER A 1 85 ? 14.969 -5.968 -5.254 1.00 95.12 85 SER A C 1
ATOM 662 O O . SER A 1 85 ? 15.824 -5.262 -5.788 1.00 95.12 85 SER A O 1
ATOM 664 N N . ILE A 1 86 ? 14.938 -7.289 -5.355 1.00 94.38 86 ILE A N 1
ATOM 665 C CA . ILE A 1 86 ? 15.786 -8.083 -6.236 1.00 94.38 86 ILE A CA 1
ATOM 666 C C . ILE A 1 86 ? 14.853 -8.998 -7.008 1.00 94.38 86 ILE A C 1
ATOM 668 O O . ILE A 1 86 ? 13.943 -9.580 -6.427 1.00 94.38 86 ILE A O 1
ATOM 672 N N . ALA A 1 87 ? 15.052 -9.125 -8.308 1.00 93.44 87 ALA A N 1
ATOM 673 C CA . ALA A 1 87 ? 14.297 -10.073 -9.107 1.00 93.44 87 ALA A CA 1
ATOM 674 C C . ALA A 1 87 ? 15.197 -10.707 -10.156 1.00 93.44 87 ALA A C 1
ATOM 676 O O . ALA A 1 87 ? 16.194 -10.110 -10.561 1.00 93.44 87 ALA A O 1
ATOM 677 N N . SER A 1 88 ? 14.857 -11.911 -10.595 1.00 91.88 88 SER A N 1
ATOM 678 C CA . SER A 1 88 ? 15.626 -12.610 -11.609 1.00 91.88 88 SER A CA 1
ATOM 679 C C . SER A 1 88 ? 14.795 -13.555 -12.460 1.00 91.88 88 SER A C 1
ATOM 681 O O . SER A 1 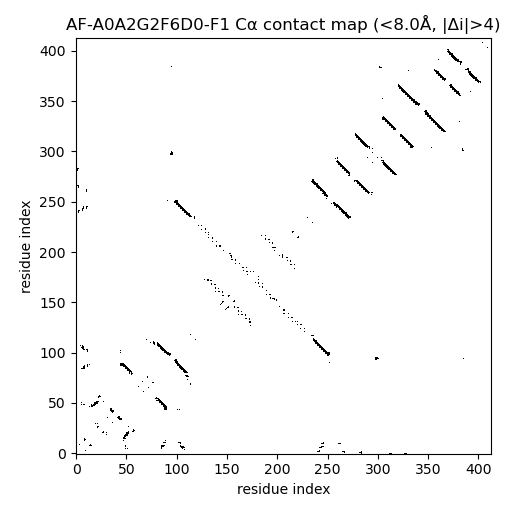88 ? 13.741 -14.051 -12.064 1.00 91.88 88 SER A O 1
ATOM 683 N N . THR A 1 89 ? 15.303 -13.806 -13.659 1.00 89.25 89 THR A N 1
ATOM 684 C CA . THR A 1 89 ? 14.746 -14.751 -14.626 1.00 89.25 89 THR A CA 1
ATOM 685 C C . THR A 1 89 ? 15.878 -15.431 -15.376 1.00 89.25 89 THR A C 1
ATOM 687 O O . THR A 1 89 ? 16.964 -14.862 -15.533 1.00 89.25 89 THR A O 1
ATOM 690 N N . GLN A 1 90 ? 15.626 -16.655 -15.820 1.00 84.44 90 GLN A N 1
ATOM 691 C CA . GLN A 1 90 ? 16.571 -17.435 -16.596 1.00 84.44 90 GLN A CA 1
ATOM 692 C C . GLN A 1 90 ? 16.058 -17.702 -18.006 1.00 84.44 90 GLN A C 1
ATOM 694 O O . GLN A 1 90 ? 14.855 -17.837 -18.227 1.00 84.44 90 GLN A O 1
ATOM 699 N N . ASN A 1 91 ? 17.006 -17.902 -18.921 1.00 79.81 91 ASN A N 1
ATOM 700 C CA . ASN A 1 91 ? 16.781 -18.457 -20.254 1.00 79.81 91 ASN A CA 1
ATOM 701 C C . ASN A 1 91 ? 15.721 -17.719 -21.089 1.00 79.81 91 ASN A C 1
ATOM 703 O O . ASN A 1 91 ? 15.034 -18.346 -21.899 1.00 79.81 91 ASN A O 1
ATOM 707 N N . PHE A 1 92 ? 15.590 -16.399 -20.932 1.00 82.50 92 PHE A N 1
ATOM 708 C CA . PHE A 1 92 ? 14.821 -15.626 -21.905 1.00 82.50 92 PHE A CA 1
ATOM 709 C C . PHE A 1 92 ? 15.659 -15.431 -23.170 1.00 82.50 92 PHE A C 1
ATOM 711 O O . PHE A 1 92 ? 16.889 -15.415 -23.116 1.00 82.50 92 PHE A O 1
ATOM 718 N N . GLN A 1 93 ? 14.995 -15.345 -24.319 1.00 84.56 93 GLN A N 1
ATOM 719 C CA . GLN A 1 93 ? 15.668 -15.183 -25.604 1.00 84.56 93 GLN A CA 1
ATOM 720 C C . GLN A 1 93 ? 15.850 -13.701 -25.923 1.00 84.56 93 GLN A C 1
ATOM 722 O O . GLN A 1 93 ? 14.921 -12.902 -25.778 1.00 84.56 93 GLN A O 1
ATOM 727 N N . LEU A 1 94 ? 17.054 -13.345 -26.360 1.00 85.94 94 LEU A N 1
ATOM 728 C CA . LEU A 1 94 ? 17.322 -12.066 -27.009 1.00 85.94 94 LEU A CA 1
ATOM 729 C C . LEU A 1 94 ? 16.828 -12.087 -28.466 1.00 85.94 94 LEU A C 1
ATOM 731 O O . LEU A 1 94 ? 16.429 -13.133 -28.979 1.00 85.94 94 LEU A O 1
ATOM 735 N N . GLY A 1 95 ? 16.852 -10.936 -29.145 1.00 82.19 95 GLY A N 1
ATOM 736 C CA . GLY A 1 95 ? 16.437 -10.835 -30.550 1.00 82.19 95 GLY A CA 1
ATOM 737 C C . GLY A 1 95 ? 17.284 -11.690 -31.501 1.00 82.19 95 GLY A C 1
ATOM 738 O O . GLY A 1 95 ? 16.772 -12.192 -32.494 1.00 82.19 95 GLY A O 1
ATOM 739 N N . ASP A 1 96 ? 18.547 -11.946 -31.155 1.00 83.31 96 ASP A N 1
ATOM 740 C CA . ASP A 1 96 ? 19.441 -12.874 -31.863 1.00 83.31 96 ASP A CA 1
ATOM 741 C C . ASP A 1 96 ? 19.253 -14.354 -31.461 1.00 83.31 96 ASP A C 1
ATOM 743 O O . ASP A 1 96 ? 20.063 -15.208 -31.819 1.00 83.31 96 ASP A O 1
ATOM 747 N N . SER A 1 97 ? 18.188 -14.673 -30.716 1.00 85.12 97 SER A N 1
ATOM 748 C CA . SER A 1 97 ? 17.877 -15.999 -30.157 1.00 85.12 97 SER A CA 1
ATOM 749 C C . SER A 1 97 ? 18.848 -16.519 -29.091 1.00 85.12 97 SER A C 1
ATOM 751 O O . SER A 1 97 ? 18.695 -17.655 -28.633 1.00 85.12 97 SER A O 1
ATOM 753 N N . SER A 1 98 ? 19.827 -15.724 -28.644 1.00 86.19 98 SER A N 1
ATOM 754 C CA . SER A 1 98 ? 20.710 -16.144 -27.556 1.00 86.19 98 SER A CA 1
ATOM 755 C C . SER A 1 98 ? 19.944 -16.245 -26.231 1.00 86.19 98 SER A C 1
ATOM 757 O O . SER A 1 98 ? 19.141 -15.379 -25.876 1.00 86.19 98 SER A O 1
ATOM 759 N N . ALA A 1 99 ? 20.181 -17.331 -25.491 1.00 88.75 99 ALA A N 1
ATOM 760 C CA . ALA A 1 99 ? 19.645 -17.493 -24.146 1.00 88.75 99 ALA A CA 1
ATOM 761 C C . ALA A 1 99 ? 20.399 -16.576 -23.178 1.00 88.75 99 ALA A C 1
ATOM 763 O O . ALA A 1 99 ? 21.633 -16.507 -23.201 1.00 88.75 99 ALA A O 1
ATOM 764 N N . THR A 1 100 ? 19.657 -15.874 -22.331 1.00 88.94 100 THR A N 1
ATOM 765 C CA . THR A 1 100 ? 20.218 -14.927 -21.373 1.00 88.94 100 THR A CA 1
ATOM 766 C C . THR A 1 100 ? 19.542 -15.044 -20.014 1.00 88.94 100 THR A C 1
ATOM 768 O O . THR A 1 100 ? 18.367 -15.408 -19.896 1.00 88.94 100 THR A O 1
ATOM 771 N N . ASN A 1 101 ? 20.301 -14.697 -18.980 1.00 91.94 101 ASN A N 1
ATOM 772 C CA . ASN A 1 101 ? 19.801 -14.554 -17.623 1.00 91.94 101 ASN A CA 1
ATOM 773 C C . ASN A 1 101 ? 19.691 -13.070 -17.270 1.00 91.94 101 ASN A C 1
ATOM 775 O O . ASN A 1 101 ? 20.493 -12.241 -17.706 1.00 91.94 101 ASN A O 1
ATOM 779 N N . GLY A 1 102 ? 18.692 -12.739 -16.459 1.00 92.50 102 GLY A N 1
ATOM 780 C CA . GLY A 1 102 ? 18.413 -11.380 -16.016 1.00 92.50 102 GLY A CA 1
ATOM 781 C C . GLY A 1 102 ? 18.429 -11.303 -14.501 1.00 92.50 102 GLY A C 1
ATOM 782 O O . GLY A 1 102 ? 17.826 -12.141 -13.832 1.00 92.50 102 GLY A O 1
ATOM 783 N N . LEU A 1 103 ? 19.088 -10.280 -13.970 1.00 94.31 103 LEU A N 1
ATOM 784 C CA . LEU A 1 103 ? 19.049 -9.920 -12.558 1.00 94.31 103 LEU A CA 1
ATOM 785 C C . LEU A 1 103 ? 18.729 -8.435 -12.464 1.00 94.31 103 LEU A C 1
ATOM 787 O O . LEU A 1 103 ? 19.398 -7.618 -13.086 1.00 94.31 103 LEU A O 1
ATOM 791 N N . ALA A 1 104 ? 17.718 -8.068 -11.696 1.00 95.19 104 ALA A N 1
ATOM 792 C CA . ALA A 1 104 ? 17.358 -6.681 -11.485 1.00 95.19 104 ALA A CA 1
ATOM 793 C C . ALA A 1 104 ? 17.397 -6.313 -10.015 1.00 95.19 104 ALA A C 1
ATOM 795 O O . ALA A 1 104 ? 17.077 -7.115 -9.138 1.00 95.19 104 ALA A O 1
ATOM 796 N N . PHE A 1 105 ? 17.733 -5.052 -9.785 1.00 96.50 105 PHE A N 1
ATOM 797 C CA . PHE A 1 105 ? 17.726 -4.421 -8.479 1.00 96.50 105 PHE A CA 1
ATOM 798 C C . PHE A 1 105 ? 16.786 -3.235 -8.523 1.00 96.50 105 PHE A C 1
ATOM 800 O O . PHE A 1 105 ? 16.709 -2.530 -9.529 1.00 96.50 105 PHE A O 1
ATOM 807 N N . GLY A 1 106 ? 16.089 -3.003 -7.424 1.00 96.81 106 GLY A N 1
ATOM 808 C CA . GLY A 1 106 ? 15.158 -1.905 -7.297 1.00 96.81 106 GLY A CA 1
ATOM 809 C C . GLY A 1 106 ? 15.217 -1.278 -5.920 1.00 96.81 106 GLY A C 1
ATOM 810 O O . GLY A 1 106 ? 15.474 -1.949 -4.925 1.00 96.81 106 GLY A O 1
ATOM 811 N N . TYR A 1 107 ? 14.936 0.011 -5.874 1.00 97.75 107 TYR A N 1
ATOM 812 C CA . TYR A 1 107 ? 14.765 0.791 -4.664 1.00 97.75 107 TYR A CA 1
ATOM 813 C C . TYR A 1 107 ? 13.454 1.559 -4.767 1.00 97.75 107 TYR A C 1
ATOM 815 O O . TYR A 1 107 ? 13.122 2.079 -5.832 1.00 97.75 107 TYR A O 1
ATOM 823 N N . ARG A 1 108 ? 12.714 1.647 -3.668 1.00 96.38 108 ARG A N 1
ATOM 824 C CA . ARG A 1 108 ? 11.498 2.443 -3.561 1.00 96.38 108 ARG A CA 1
ATOM 825 C C . ARG A 1 108 ? 11.453 3.135 -2.211 1.00 96.38 108 ARG A C 1
ATOM 827 O O . ARG A 1 108 ? 11.866 2.575 -1.202 1.00 96.38 108 ARG A O 1
ATOM 834 N N . THR A 1 109 ? 10.903 4.338 -2.195 1.00 96.44 109 THR A N 1
ATOM 835 C CA . THR A 1 109 ? 10.487 5.008 -0.968 1.00 96.44 109 THR A CA 1
ATOM 836 C C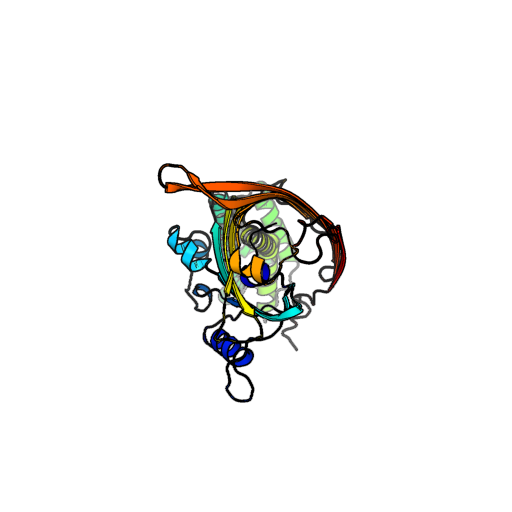 . THR A 1 109 ? 9.226 5.821 -1.217 1.00 96.44 109 THR A C 1
ATOM 838 O O . THR A 1 109 ? 8.897 6.153 -2.358 1.00 96.44 109 THR A O 1
ATOM 841 N N . THR A 1 110 ? 8.519 6.137 -0.142 1.00 94.56 110 THR A N 1
ATOM 842 C CA . THR A 1 110 ? 7.253 6.863 -0.182 1.00 94.56 110 THR A CA 1
ATOM 843 C C . THR A 1 110 ? 7.298 7.985 0.832 1.00 94.56 110 THR A C 1
ATOM 845 O O . THR A 1 110 ? 7.684 7.785 1.982 1.00 94.56 110 THR A O 1
ATOM 848 N N . PHE A 1 111 ? 6.869 9.167 0.416 1.00 94.38 111 PHE A N 1
ATOM 849 C CA . PHE A 1 111 ? 6.722 10.324 1.282 1.00 94.38 111 PHE A CA 1
ATOM 850 C C . PHE A 1 111 ? 5.252 10.586 1.520 1.00 94.38 111 PHE A C 1
ATOM 852 O O . PHE A 1 111 ? 4.502 10.781 0.567 1.00 94.38 111 PHE A O 1
ATOM 859 N N . TYR A 1 112 ? 4.850 10.631 2.784 1.00 91.94 112 TYR A N 1
ATOM 860 C CA . TYR A 1 112 ? 3.523 11.077 3.178 1.00 91.94 112 TYR A CA 1
ATOM 861 C C . TYR A 1 112 ? 3.600 12.547 3.570 1.00 91.94 112 TYR A C 1
ATOM 863 O O . TYR A 1 112 ? 4.296 12.936 4.512 1.00 91.94 112 TYR A O 1
ATOM 871 N N . LEU A 1 113 ? 2.870 13.374 2.831 1.00 89.75 113 LEU A N 1
ATOM 872 C CA . LEU A 1 113 ? 2.801 14.813 3.038 1.00 89.75 113 LEU A CA 1
ATOM 873 C C . LEU A 1 113 ? 1.522 15.118 3.821 1.00 89.75 113 LEU A C 1
ATOM 875 O O . LEU A 1 113 ? 0.539 15.638 3.287 1.00 89.75 113 LEU A O 1
ATOM 879 N N . GLY A 1 114 ? 1.535 14.723 5.098 1.00 79.62 114 GLY A N 1
ATOM 880 C CA . GLY A 1 114 ? 0.424 14.949 6.018 1.00 79.62 114 GLY A CA 1
ATOM 881 C C . GLY A 1 114 ? 0.070 16.434 6.099 1.00 79.62 114 GLY A C 1
ATOM 882 O O . GLY A 1 114 ? 0.948 17.297 6.141 1.00 79.62 114 GLY A O 1
ATOM 883 N N . ASN A 1 115 ? -1.225 16.738 6.122 1.00 83.00 115 ASN A N 1
ATOM 884 C CA . ASN A 1 115 ? -1.723 18.105 6.247 1.00 83.00 115 ASN A CA 1
ATOM 885 C C . ASN A 1 115 ? -2.324 18.337 7.646 1.00 83.00 115 ASN A C 1
ATOM 887 O O . ASN A 1 115 ? -2.520 17.401 8.418 1.00 83.00 115 ASN A O 1
ATOM 891 N N . LYS A 1 116 ? -2.614 19.598 7.990 1.00 86.75 116 LYS A N 1
ATOM 892 C CA . LYS A 1 116 ? -3.176 19.947 9.305 1.00 86.75 116 LYS A CA 1
ATOM 893 C C . LYS A 1 116 ? -4.500 19.223 9.592 1.00 86.75 116 LYS A C 1
ATOM 895 O O . LYS A 1 116 ? -4.710 18.789 10.713 1.00 86.75 116 LYS A O 1
ATOM 900 N N . LYS A 1 117 ? -5.353 19.058 8.576 1.00 85.69 117 LYS A N 1
ATOM 901 C CA . LYS A 1 117 ? -6.663 18.406 8.721 1.00 85.69 117 LYS A CA 1
ATOM 902 C C . LYS A 1 117 ? -6.529 16.916 9.024 1.00 85.69 117 LYS A C 1
ATOM 904 O O . LYS A 1 117 ? -7.265 16.405 9.846 1.00 85.69 117 LYS A O 1
ATOM 909 N N . ASP A 1 118 ? -5.572 16.244 8.392 1.00 86.19 118 ASP A N 1
ATOM 910 C CA . ASP A 1 118 ? -5.254 14.840 8.671 1.00 86.19 118 ASP A CA 1
ATOM 911 C C . ASP A 1 118 ? -4.790 14.645 10.124 1.00 86.19 118 ASP A C 1
ATOM 913 O O . ASP A 1 118 ? -5.218 13.709 10.792 1.00 86.19 118 ASP A O 1
ATOM 917 N N . ARG A 1 119 ? -3.996 15.591 10.647 1.00 87.69 119 ARG A N 1
ATOM 918 C CA . ARG A 1 119 ? -3.626 15.626 12.071 1.00 87.69 119 ARG A CA 1
ATOM 919 C C . ARG A 1 119 ? -4.818 15.823 12.989 1.00 87.69 119 ARG A C 1
ATOM 921 O O . ARG A 1 119 ? -4.953 15.084 13.954 1.00 87.69 119 ARG A O 1
ATOM 928 N N . GLU A 1 120 ? -5.657 16.808 12.688 1.00 89.69 120 GLU A N 1
ATOM 929 C CA . GLU A 1 120 ? -6.872 17.085 13.459 1.00 89.69 120 GLU A CA 1
ATOM 930 C C . GLU A 1 120 ? -7.797 15.860 13.491 1.00 89.69 120 GLU A C 1
ATOM 932 O O . GLU A 1 120 ? -8.270 15.489 14.556 1.00 89.69 120 GLU A O 1
ATOM 937 N N . GLU A 1 121 ? -7.984 15.174 12.362 1.00 89.19 121 GLU A N 1
ATOM 938 C CA . GLU A 1 121 ? -8.816 13.969 12.280 1.00 89.19 121 GLU A CA 1
ATOM 939 C C . GLU A 1 121 ? -8.256 12.811 13.125 1.00 89.19 121 GLU A C 1
ATOM 941 O O . GLU A 1 121 ? -8.990 12.181 13.885 1.00 89.19 121 GLU A O 1
ATOM 946 N N . ILE A 1 122 ? -6.947 12.552 13.044 1.00 89.38 122 ILE A N 1
ATOM 947 C CA . ILE A 1 122 ? -6.284 11.512 13.848 1.00 89.38 122 ILE A CA 1
ATOM 948 C C . ILE A 1 122 ? -6.385 11.821 15.346 1.00 89.38 122 ILE A C 1
ATOM 950 O O . ILE A 1 122 ? -6.686 10.926 16.136 1.00 89.38 122 ILE A O 1
ATOM 954 N N . GLU A 1 123 ? -6.174 13.077 15.743 1.00 90.19 123 GLU A N 1
ATOM 955 C CA . GLU A 1 123 ? -6.328 13.487 17.141 1.00 90.19 123 GLU A CA 1
ATOM 956 C C . GLU A 1 123 ? -7.781 13.395 17.613 1.00 90.19 123 GLU A C 1
ATOM 958 O O . GLU A 1 123 ? -8.012 12.970 18.744 1.00 90.19 123 GLU A O 1
ATOM 963 N N . ASN A 1 124 ? -8.765 13.686 16.755 1.00 91.12 124 ASN A N 1
ATOM 964 C CA . ASN A 1 124 ? -10.177 13.479 17.080 1.00 91.12 124 ASN A CA 1
ATOM 965 C C . ASN A 1 124 ? -10.458 11.998 17.369 1.00 91.12 124 ASN A C 1
ATOM 967 O O . ASN A 1 124 ? -10.993 11.679 18.428 1.00 91.12 124 ASN A O 1
ATOM 971 N N . TYR A 1 125 ? -10.022 11.079 16.496 1.00 91.62 125 TYR A N 1
ATOM 972 C CA . TYR A 1 125 ? -10.173 9.640 16.743 1.00 91.62 125 TYR A CA 1
ATOM 973 C C . TYR A 1 125 ? -9.498 9.198 18.043 1.00 91.62 125 TYR A C 1
ATOM 975 O O . TYR A 1 125 ? -10.104 8.468 18.830 1.00 91.62 125 TYR A O 1
ATOM 983 N N . LYS A 1 126 ? -8.259 9.642 18.292 1.00 90.75 126 LYS A N 1
ATOM 984 C CA . LYS A 1 126 ? -7.525 9.319 19.525 1.00 90.75 126 LYS A CA 1
ATOM 985 C C . LYS A 1 126 ? -8.242 9.844 20.762 1.00 90.75 126 LYS A C 1
ATOM 987 O O . LYS A 1 126 ? -8.386 9.099 21.726 1.00 90.75 126 LYS A O 1
ATOM 992 N N . SER A 1 127 ? -8.699 11.093 20.724 1.00 91.50 127 SER A N 1
ATOM 993 C CA . SER A 1 127 ? -9.428 11.729 21.819 1.00 91.50 127 SER A CA 1
ATOM 994 C C . SER A 1 127 ? -10.725 10.981 22.114 1.00 91.50 127 SER A C 1
ATOM 996 O O . SER A 1 127 ? -10.952 10.585 23.254 1.00 91.50 127 SER A O 1
ATOM 998 N N . SER A 1 128 ? -11.538 10.688 21.096 1.00 91.75 128 SER A N 1
ATOM 999 C CA . SER A 1 128 ? -12.792 9.951 21.278 1.00 91.75 128 SER A CA 1
ATOM 1000 C C . SER A 1 128 ? -12.557 8.516 21.778 1.00 91.75 128 SER A C 1
ATOM 1002 O O . SER A 1 128 ? -13.279 8.050 22.658 1.00 91.75 128 SER A O 1
ATOM 1004 N N . LEU A 1 129 ? -11.524 7.815 21.287 1.00 91.19 129 LEU A N 1
ATOM 1005 C CA . LEU A 1 129 ? -11.162 6.477 21.779 1.00 91.19 129 LEU A CA 1
ATOM 1006 C C . LEU A 1 129 ? -10.676 6.511 23.233 1.00 91.19 129 LEU A C 1
ATOM 1008 O O . LEU A 1 129 ? -11.094 5.674 24.033 1.00 91.19 129 LEU A O 1
ATOM 1012 N N . ALA A 1 130 ? -9.837 7.486 23.588 1.00 91.38 130 ALA A N 1
ATOM 1013 C CA . ALA A 1 130 ? -9.356 7.674 24.952 1.00 91.38 130 ALA A CA 1
ATOM 1014 C C . ALA A 1 130 ? -10.506 8.018 25.909 1.00 91.38 130 ALA A C 1
ATOM 1016 O O . ALA A 1 130 ? -10.584 7.446 26.995 1.00 91.38 130 ALA A O 1
ATOM 1017 N N . SER A 1 131 ? -11.434 8.887 25.492 1.00 93.06 131 SER A N 1
ATOM 1018 C CA . SER A 1 131 ? -12.652 9.189 26.245 1.00 93.06 131 SER A CA 1
ATOM 1019 C C . SER A 1 131 ? -13.509 7.945 26.454 1.00 93.06 131 SER A C 1
ATOM 1021 O O . SER A 1 131 ? -13.916 7.686 27.583 1.00 93.06 131 SER A O 1
ATOM 1023 N N . ASN A 1 132 ? -13.743 7.138 25.414 1.00 92.88 132 ASN A N 1
ATOM 1024 C CA . ASN A 1 132 ? -14.504 5.895 25.548 1.00 92.88 132 ASN A CA 1
ATOM 1025 C C . ASN A 1 132 ? -13.831 4.920 26.519 1.00 92.88 132 ASN A C 1
ATOM 1027 O O . ASN A 1 132 ? -14.489 4.400 27.415 1.00 92.88 132 ASN A O 1
ATOM 1031 N N . GLN A 1 133 ? -12.518 4.718 26.395 1.00 92.50 133 GLN A N 1
ATOM 1032 C CA . GLN A 1 133 ? -11.765 3.852 27.302 1.00 92.50 133 GLN A CA 1
ATOM 1033 C C . GLN A 1 133 ? -11.820 4.360 28.752 1.00 92.50 133 GLN A C 1
ATOM 1035 O O . GLN A 1 133 ? -12.006 3.574 29.685 1.00 92.50 133 GLN A O 1
ATOM 1040 N N . LEU A 1 134 ? -11.684 5.672 28.961 1.00 94.00 134 LEU A N 1
ATOM 1041 C CA . LEU A 1 134 ? -11.808 6.293 30.279 1.00 94.00 134 LEU A CA 1
ATOM 1042 C C . LEU A 1 134 ? -13.213 6.096 30.866 1.00 94.00 134 LEU A C 1
ATOM 1044 O O . LEU A 1 134 ? -13.339 5.749 32.036 1.00 94.00 134 LEU A O 1
ATOM 1048 N N . ILE A 1 135 ? -14.265 6.266 30.062 1.00 95.50 135 ILE A N 1
ATOM 1049 C CA . ILE A 1 135 ? -15.650 6.037 30.491 1.00 95.50 135 ILE A CA 1
ATOM 1050 C C . ILE A 1 135 ? -15.852 4.576 30.902 1.00 95.50 135 ILE A C 1
ATOM 1052 O O . ILE A 1 135 ? -16.302 4.326 32.021 1.00 95.50 135 ILE A O 1
ATOM 1056 N N . THR A 1 136 ? -15.487 3.621 30.040 1.00 94.31 136 THR A N 1
ATOM 1057 C CA . THR A 1 136 ? -15.647 2.186 30.315 1.00 94.31 136 THR A CA 1
ATOM 1058 C C . THR A 1 136 ? -14.857 1.771 31.558 1.00 94.31 136 THR A C 1
ATOM 1060 O O . THR A 1 136 ? -15.396 1.083 32.417 1.00 94.31 136 THR A O 1
ATOM 1063 N N . SER A 1 137 ? -13.610 2.232 31.711 1.00 94.69 137 SER A N 1
ATOM 1064 C CA . SER A 1 137 ? -12.778 1.901 32.879 1.00 94.69 137 SER A CA 1
ATOM 1065 C C . SER A 1 137 ? -13.301 2.483 34.194 1.00 94.69 137 SER A C 1
ATOM 1067 O O . SER A 1 137 ? -13.324 1.771 35.196 1.00 94.69 137 SER A O 1
ATOM 1069 N N . LEU A 1 138 ? -13.749 3.743 34.214 1.00 97.38 138 LEU A N 1
ATOM 1070 C CA . LEU A 1 138 ? -14.293 4.368 35.424 1.00 97.38 138 LEU A CA 1
ATOM 1071 C C . LEU A 1 138 ? -15.619 3.723 35.842 1.00 97.38 138 LEU A C 1
ATOM 1073 O O . LEU A 1 138 ? -15.805 3.410 37.016 1.00 97.38 138 LEU A O 1
ATOM 1077 N N . ILE A 1 139 ? -16.519 3.490 34.883 1.00 97.69 139 ILE A N 1
ATOM 1078 C CA . ILE A 1 139 ? -17.808 2.838 35.140 1.00 97.69 139 ILE A CA 1
ATOM 1079 C C . ILE A 1 139 ? -17.600 1.373 35.552 1.00 97.69 139 ILE A C 1
ATOM 1081 O O . ILE A 1 139 ? -18.224 0.922 36.510 1.00 97.69 139 ILE A O 1
ATOM 1085 N N . GLY A 1 140 ? -16.715 0.644 34.868 1.00 96.50 140 GLY A N 1
ATOM 1086 C CA . GLY A 1 140 ? -16.395 -0.752 35.170 1.00 96.50 140 GLY A CA 1
ATOM 1087 C C . GLY A 1 140 ? -15.752 -0.930 36.548 1.00 96.50 140 GLY A C 1
ATOM 1088 O O . GLY A 1 140 ? -16.168 -1.804 37.301 1.00 96.50 140 GLY A O 1
ATOM 1089 N N . SER A 1 141 ? -14.805 -0.059 36.911 1.00 96.56 141 SER A N 1
ATOM 1090 C CA . SER A 1 141 ? -14.160 -0.059 38.234 1.00 96.56 141 SER A CA 1
ATOM 1091 C C . SER A 1 141 ? -15.163 0.203 39.363 1.00 96.56 141 SER A C 1
ATOM 1093 O O . SER A 1 141 ? -15.171 -0.501 40.374 1.00 96.56 141 SER A O 1
ATOM 1095 N N . GLU A 1 142 ? -16.072 1.169 39.182 1.00 97.81 142 GLU A N 1
ATOM 1096 C CA . GLU A 1 142 ? -17.127 1.412 40.169 1.00 97.81 142 GLU A CA 1
ATOM 1097 C C . GLU A 1 142 ? -18.104 0.233 40.247 1.00 97.81 142 GLU A C 1
ATOM 1099 O O . GLU A 1 142 ? -18.474 -0.183 41.342 1.00 97.81 142 GLU A O 1
ATOM 1104 N N . ALA A 1 143 ? -18.488 -0.352 39.108 1.00 97.12 143 ALA A N 1
ATOM 1105 C CA . ALA A 1 143 ? -19.353 -1.527 39.080 1.00 97.12 143 ALA A CA 1
ATOM 1106 C C . ALA A 1 143 ? -18.743 -2.707 39.852 1.00 97.12 143 ALA A C 1
ATOM 1108 O O . ALA A 1 143 ? -19.433 -3.334 40.656 1.00 97.12 143 ALA A O 1
ATOM 1109 N N . GLU A 1 144 ? -17.451 -2.976 39.663 1.00 96.00 144 GLU A N 1
ATOM 1110 C CA . GLU A 1 144 ? -16.723 -3.999 40.417 1.00 96.00 144 GLU A CA 1
ATOM 1111 C C . GLU A 1 144 ? -16.702 -3.677 41.919 1.00 96.00 144 GLU A C 1
ATOM 1113 O O . GLU A 1 144 ? -17.030 -4.532 42.743 1.00 96.00 144 GLU A O 1
ATOM 1118 N N . SER A 1 145 ? -16.418 -2.425 42.291 1.00 96.50 145 SER A N 1
ATOM 1119 C CA . SER A 1 145 ? -16.431 -1.978 43.689 1.00 96.50 145 SER A CA 1
ATOM 1120 C C . SER A 1 145 ? -17.804 -2.153 44.353 1.00 96.50 145 SER A C 1
ATOM 1122 O O . SER A 1 145 ? -17.891 -2.622 45.492 1.00 96.50 145 SER A O 1
ATOM 1124 N N . LEU A 1 146 ? -18.896 -1.837 43.650 1.00 96.44 146 LEU A N 1
ATOM 1125 C CA . LEU A 1 146 ? -20.258 -2.027 44.156 1.00 96.44 146 LEU A CA 1
ATOM 1126 C C . LEU A 1 146 ? -20.564 -3.505 44.441 1.00 96.44 146 LEU A C 1
ATOM 1128 O O . LEU A 1 146 ? -21.159 -3.824 45.472 1.00 96.44 146 LEU A O 1
ATOM 1132 N N . LEU A 1 147 ? -20.140 -4.411 43.561 1.00 93.88 147 LEU A N 1
ATOM 1133 C CA . LEU A 1 147 ? -20.413 -5.842 43.703 1.00 93.88 147 LEU A CA 1
ATOM 1134 C C . LEU A 1 147 ? -19.517 -6.500 44.759 1.00 93.88 147 LEU A C 1
ATOM 1136 O O . LEU A 1 147 ? -20.011 -7.224 45.622 1.00 93.88 147 LEU A O 1
ATOM 1140 N N . VAL A 1 148 ? -18.215 -6.205 44.744 1.00 92.25 148 VAL A N 1
ATOM 1141 C CA . VAL A 1 148 ? -17.227 -6.849 45.622 1.00 92.25 148 VAL A CA 1
ATOM 1142 C C . VAL A 1 148 ? -17.216 -6.227 47.019 1.00 92.25 148 VAL A C 1
ATOM 1144 O O . VAL A 1 148 ? -17.283 -6.943 48.022 1.00 92.25 148 VAL A O 1
ATOM 1147 N N . ASN A 1 149 ? -17.151 -4.894 47.106 1.00 91.75 149 ASN A N 1
ATOM 1148 C CA . ASN A 1 149 ? -16.950 -4.195 48.377 1.00 91.75 149 ASN A CA 1
ATOM 1149 C C . ASN A 1 149 ? -18.276 -3.877 49.071 1.00 91.75 149 ASN A C 1
ATOM 1151 O O . ASN A 1 149 ? -18.395 -4.058 50.283 1.00 91.75 149 ASN A O 1
ATOM 1155 N N . GLN A 1 150 ? -19.273 -3.405 48.316 1.00 90.12 150 GLN A N 1
ATOM 1156 C CA . GLN A 1 150 ? -20.559 -2.976 48.881 1.00 90.12 150 GLN A CA 1
ATOM 1157 C C . GLN A 1 150 ? -21.631 -4.073 48.890 1.00 90.12 150 GLN A C 1
ATOM 1159 O O . GLN A 1 150 ? -22.660 -3.885 49.537 1.00 90.12 150 GLN A O 1
ATOM 1164 N N . LYS A 1 151 ? -21.381 -5.212 48.226 1.00 89.25 151 LYS A N 1
ATOM 1165 C CA . LYS A 1 151 ? -22.236 -6.412 48.224 1.00 89.25 151 LYS A CA 1
ATOM 1166 C C . LYS A 1 151 ? -23.700 -6.112 47.911 1.00 89.25 151 LYS A C 1
ATOM 1168 O O . LYS A 1 151 ? -24.604 -6.482 48.659 1.00 89.25 151 LYS A O 1
ATOM 1173 N N . VAL A 1 152 ? -23.915 -5.419 46.802 1.00 93.06 152 VAL A N 1
ATOM 1174 C CA . VAL A 1 152 ? -25.253 -5.115 46.291 1.00 93.06 152 VAL A CA 1
ATOM 1175 C C . VAL A 1 152 ? -26.079 -6.398 46.117 1.00 93.06 152 VAL A C 1
ATOM 1177 O O . VAL A 1 152 ? -25.603 -7.376 45.543 1.00 93.06 152 VAL A O 1
ATOM 1180 N N . ALA A 1 153 ? -27.323 -6.394 46.603 1.00 91.25 153 ALA A N 1
ATOM 1181 C CA . ALA A 1 153 ? -28.133 -7.607 46.722 1.00 91.25 153 ALA A CA 1
ATOM 1182 C C . ALA A 1 153 ? -28.904 -7.973 45.446 1.00 91.25 153 ALA A C 1
ATOM 1184 O O . ALA A 1 153 ? -29.312 -9.119 45.276 1.00 91.25 153 ALA A O 1
ATOM 1185 N N . ASN A 1 154 ? -29.181 -7.009 44.568 1.00 94.69 154 ASN A N 1
ATOM 1186 C CA . ASN A 1 154 ? -29.942 -7.239 43.341 1.00 94.69 154 ASN A CA 1
ATOM 1187 C C . ASN A 1 154 ? -29.667 -6.152 42.295 1.00 94.69 154 ASN A C 1
ATOM 1189 O O . ASN A 1 154 ? -29.054 -5.122 42.571 1.00 94.69 154 ASN A O 1
ATOM 1193 N N . ILE A 1 155 ? -30.158 -6.376 41.076 1.00 96.00 155 ILE A N 1
ATOM 1194 C CA . ILE A 1 155 ? -29.891 -5.472 39.959 1.00 96.00 155 ILE A CA 1
ATOM 1195 C C . ILE A 1 155 ? -30.528 -4.086 40.109 1.00 96.00 155 ILE A C 1
ATOM 1197 O O . ILE A 1 155 ? -29.967 -3.109 39.621 1.00 96.00 155 ILE A O 1
ATOM 1201 N N . ALA A 1 156 ? -31.666 -3.973 40.799 1.00 96.69 156 ALA A N 1
ATOM 1202 C CA . ALA A 1 156 ? -32.313 -2.682 41.015 1.00 96.69 156 ALA A CA 1
ATOM 1203 C C . ALA A 1 156 ? -31.458 -1.794 41.930 1.00 96.69 156 ALA A C 1
ATOM 1205 O O . ALA A 1 156 ? -31.205 -0.639 41.596 1.00 96.69 156 ALA A O 1
ATOM 1206 N N . GLU A 1 157 ? -30.935 -2.364 43.019 1.00 96.75 157 GLU A N 1
ATOM 1207 C CA . GLU A 1 157 ? -29.997 -1.679 43.913 1.00 96.75 157 GLU A CA 1
ATOM 1208 C C . GLU A 1 157 ? -28.678 -1.336 43.191 1.00 96.75 157 GLU A C 1
ATOM 1210 O O . GLU A 1 157 ? -28.129 -0.250 43.383 1.00 96.75 157 GLU A O 1
ATOM 1215 N N . PHE A 1 158 ? -28.186 -2.219 42.309 1.00 97.19 158 PHE A N 1
ATOM 1216 C CA . PHE A 1 158 ? -26.989 -1.946 41.501 1.00 97.19 158 PHE A CA 1
ATOM 1217 C C . PHE A 1 158 ? -27.202 -0.731 40.602 1.00 97.19 158 PHE A C 1
ATOM 1219 O O . PHE A 1 158 ? -26.385 0.188 40.604 1.00 97.19 158 PHE A O 1
ATOM 1226 N N . ILE A 1 159 ? -28.320 -0.710 39.872 1.00 97.81 159 ILE A N 1
ATOM 1227 C CA . ILE A 1 159 ? -28.693 0.385 38.974 1.00 97.81 159 ILE A CA 1
ATOM 1228 C C . ILE A 1 159 ? -28.829 1.698 39.742 1.00 97.81 159 ILE A C 1
ATOM 1230 O O . ILE A 1 159 ? -28.301 2.713 39.293 1.00 97.81 159 ILE A O 1
ATOM 1234 N N . GLU A 1 160 ? -29.502 1.685 40.893 1.00 97.31 160 GLU A N 1
ATOM 1235 C CA . GLU A 1 160 ? -29.684 2.875 41.726 1.00 97.31 160 GLU A CA 1
ATOM 1236 C C . GLU A 1 160 ? -28.339 3.505 42.113 1.00 97.31 160 GLU A C 1
ATOM 1238 O O . GLU A 1 160 ? -28.163 4.719 41.983 1.00 97.31 160 GLU A O 1
ATOM 1243 N N . LYS A 1 161 ? -27.366 2.677 42.512 1.00 97.31 161 LYS A N 1
ATOM 1244 C CA . LYS A 1 161 ? -26.035 3.132 42.935 1.00 97.31 161 LYS A CA 1
ATOM 1245 C C . LYS A 1 161 ? -25.140 3.546 41.764 1.00 97.31 161 LYS A C 1
ATOM 1247 O O . LYS A 1 161 ? -24.504 4.596 41.828 1.00 97.31 161 LYS A O 1
ATOM 1252 N N . ILE A 1 162 ? -25.101 2.768 40.679 1.00 97.81 162 ILE A N 1
ATOM 1253 C CA . ILE A 1 162 ? -24.185 3.019 39.550 1.00 97.81 162 ILE A CA 1
ATOM 1254 C C . ILE A 1 162 ? -24.646 4.175 38.652 1.00 97.81 162 ILE A C 1
ATOM 1256 O O . ILE A 1 162 ? -23.829 4.790 37.963 1.00 97.81 162 ILE A O 1
ATOM 1260 N N . LYS A 1 163 ? -25.947 4.503 38.653 1.00 97.69 163 LYS A N 1
ATOM 1261 C CA . LYS A 1 163 ? -26.535 5.513 37.760 1.00 97.69 163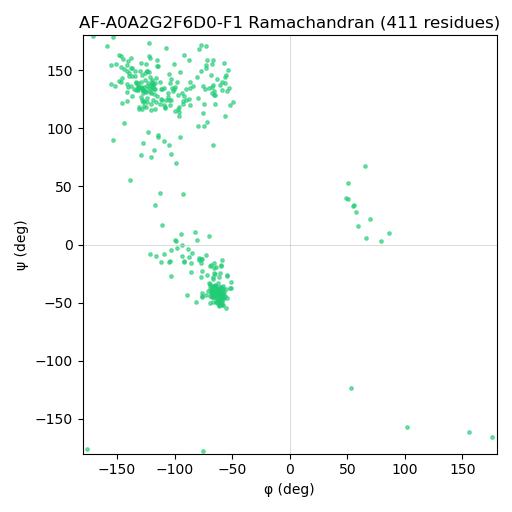 LYS A CA 1
ATOM 1262 C C . LYS A 1 163 ? -25.831 6.867 37.851 1.00 97.69 163 LYS A C 1
ATOM 1264 O O . LYS A 1 163 ? -25.489 7.434 36.818 1.00 97.69 163 LYS A O 1
ATOM 1269 N N . SER A 1 164 ? -25.562 7.352 39.064 1.00 97.19 164 SER A N 1
ATOM 1270 C CA . SER A 1 164 ? -24.867 8.631 39.277 1.00 97.19 164 SER A CA 1
ATOM 1271 C C . SER A 1 164 ? -23.459 8.632 38.665 1.00 97.19 164 SER A C 1
ATOM 1273 O O . SER A 1 164 ? -23.037 9.614 38.045 1.00 97.19 164 SER A O 1
ATOM 1275 N N . THR A 1 165 ? -22.746 7.507 38.764 1.00 97.75 165 THR A N 1
ATOM 1276 C CA . THR A 1 165 ? -21.417 7.335 38.165 1.00 97.75 165 THR A CA 1
ATOM 1277 C C . THR A 1 165 ? -21.491 7.330 36.646 1.00 97.75 165 THR A C 1
ATOM 1279 O O . THR A 1 165 ? -20.698 8.022 36.006 1.00 97.75 165 THR A O 1
ATOM 1282 N N . ILE A 1 166 ? -22.456 6.616 36.057 1.00 97.56 166 ILE A N 1
ATOM 1283 C CA . ILE A 1 166 ? -22.677 6.603 34.603 1.00 97.56 166 ILE A CA 1
ATOM 1284 C C . ILE A 1 166 ? -22.983 8.023 34.108 1.00 97.56 166 ILE A C 1
ATOM 1286 O O . ILE A 1 166 ? -22.322 8.508 33.189 1.00 97.56 166 ILE A O 1
ATOM 1290 N N . GLU A 1 167 ? -23.923 8.720 34.753 1.00 97.25 167 GLU A N 1
ATOM 1291 C CA . GLU A 1 167 ? -24.304 10.094 34.413 1.00 97.25 167 GLU A CA 1
ATOM 1292 C C . GLU A 1 167 ? -23.111 11.049 34.489 1.00 97.25 167 GLU A C 1
ATOM 1294 O O . GLU A 1 167 ? -22.814 11.763 33.529 1.00 97.25 167 GLU A O 1
ATOM 1299 N N . THR A 1 168 ? -22.396 11.049 35.613 1.00 96.88 168 THR A N 1
ATOM 1300 C CA . THR A 1 168 ? -21.255 11.944 35.838 1.00 96.88 168 THR A CA 1
ATOM 1301 C C . THR A 1 168 ? -20.132 11.667 34.843 1.00 96.88 168 THR A C 1
ATOM 1303 O O . THR A 1 168 ? -19.574 12.597 34.255 1.00 96.88 168 THR A O 1
ATOM 1306 N N . THR A 1 169 ? -19.819 10.392 34.613 1.00 96.81 169 THR A N 1
ATOM 1307 C CA . THR A 1 169 ? -18.706 9.978 33.754 1.00 96.81 169 THR A CA 1
ATOM 1308 C C . THR A 1 169 ? -18.989 10.284 32.286 1.00 96.81 169 THR A C 1
ATOM 1310 O O . THR A 1 169 ? -18.122 10.847 31.613 1.00 96.81 169 THR A O 1
ATOM 1313 N N . ILE A 1 170 ? -20.200 9.999 31.794 1.00 96.06 170 ILE A N 1
ATOM 1314 C CA . ILE A 1 170 ? -20.601 10.318 30.415 1.00 96.06 170 ILE A CA 1
ATOM 1315 C C . ILE A 1 170 ? -20.681 11.834 30.214 1.00 96.06 170 ILE A C 1
ATOM 1317 O O . ILE A 1 170 ? -20.141 12.358 29.238 1.00 96.06 170 ILE A O 1
ATOM 1321 N N . ASN A 1 171 ? -21.291 12.574 31.146 1.00 94.56 171 ASN A N 1
ATOM 1322 C CA . ASN A 1 171 ? -21.418 14.027 31.015 1.00 94.56 171 ASN A CA 1
ATOM 1323 C C . ASN A 1 171 ? -20.061 14.733 30.978 1.00 94.56 171 ASN A C 1
ATOM 1325 O O . ASN A 1 171 ? -19.894 15.669 30.191 1.00 94.56 171 ASN A O 1
ATOM 1329 N N . ARG A 1 172 ? -19.104 14.263 31.787 1.00 94.19 172 ARG A N 1
ATOM 1330 C CA . ARG A 1 172 ? -17.767 14.850 31.902 1.00 94.19 172 ARG A CA 1
ATOM 1331 C C . ARG A 1 172 ? -16.848 14.521 30.727 1.00 94.19 172 ARG A C 1
ATOM 1333 O O . ARG A 1 172 ? -16.114 15.403 30.300 1.00 94.19 172 ARG A O 1
ATOM 1340 N N . ASN A 1 173 ? -16.854 13.279 30.240 1.00 93.19 173 ASN A N 1
ATOM 1341 C CA . ASN A 1 173 ? -15.808 12.796 29.326 1.00 93.19 173 ASN A CA 1
ATOM 1342 C C . ASN A 1 173 ? -16.245 12.705 27.859 1.00 93.19 173 ASN A C 1
ATOM 1344 O O . ASN A 1 173 ? -15.399 12.590 26.975 1.00 93.19 173 ASN A O 1
ATOM 1348 N N . LEU A 1 174 ? -17.549 12.775 27.583 1.00 91.62 174 LEU A N 1
ATOM 1349 C CA . LEU A 1 174 ? -18.085 12.659 26.231 1.00 91.62 174 LEU A CA 1
ATOM 1350 C C . LEU A 1 174 ? -18.468 14.051 25.704 1.00 91.62 174 LEU A C 1
ATOM 1352 O O . LEU A 1 174 ? -19.630 14.444 25.754 1.00 91.62 174 LEU A O 1
ATOM 1356 N N . SER A 1 175 ? -17.483 14.845 25.277 1.00 85.25 175 SER A N 1
ATOM 1357 C CA . SER A 1 175 ? -17.663 16.249 24.856 1.00 85.25 175 SER A CA 1
ATOM 1358 C C . SER A 1 175 ? -18.489 16.423 23.585 1.00 85.25 175 SER A C 1
ATOM 1360 O O . SER A 1 175 ? -19.150 17.446 23.428 1.00 85.25 175 SER A O 1
ATOM 1362 N N . ASP A 1 176 ? -18.467 15.424 22.708 1.00 83.44 176 ASP A N 1
ATOM 1363 C CA . ASP A 1 176 ? -18.907 15.571 21.316 1.00 83.44 176 ASP A CA 1
ATOM 1364 C C . ASP A 1 176 ? -20.423 15.391 21.136 1.00 83.44 176 ASP A C 1
ATOM 1366 O O . ASP A 1 176 ? -20.954 15.623 20.052 1.00 83.44 176 ASP A O 1
ATOM 1370 N N . LEU A 1 177 ? -21.129 14.981 22.196 1.00 88.19 177 LEU A N 1
ATOM 1371 C CA . LEU A 1 177 ? -22.584 14.838 22.201 1.00 88.19 177 LEU A CA 1
ATOM 1372 C C . LEU A 1 177 ? -23.259 15.998 22.929 1.00 88.19 177 LEU A C 1
ATOM 1374 O O . LEU A 1 177 ? -22.817 16.446 23.990 1.00 88.19 177 LEU A O 1
ATOM 1378 N N . GLU A 1 178 ? -24.404 16.418 22.404 1.00 92.88 178 GLU A N 1
ATOM 1379 C CA . GLU A 1 178 ? -25.278 17.372 23.081 1.00 92.88 178 GLU A CA 1
ATOM 1380 C C . GLU A 1 178 ? -25.902 16.754 24.342 1.00 92.88 178 GLU A C 1
ATOM 1382 O O . GLU A 1 178 ? -26.096 15.540 24.438 1.00 92.88 178 GLU A O 1
ATOM 1387 N N . THR A 1 179 ? -26.294 17.587 25.311 1.00 92.31 179 THR A N 1
ATOM 1388 C CA . THR A 1 179 ? -26.890 17.137 26.585 1.00 92.31 179 THR A CA 1
ATOM 1389 C C . THR A 1 179 ? -28.077 16.187 26.391 1.00 92.31 179 THR A C 1
ATOM 1391 O O . THR A 1 179 ? -28.218 15.214 27.131 1.00 92.31 179 THR A O 1
ATOM 1394 N N . VAL A 1 180 ? -28.911 16.428 25.373 1.00 93.94 180 VAL A N 1
ATOM 1395 C CA . VAL A 1 180 ? -30.067 15.574 25.050 1.00 93.94 180 VAL A CA 1
ATOM 1396 C C . VAL A 1 180 ? -29.621 14.182 24.593 1.00 93.94 180 VAL A C 1
ATOM 1398 O O . VAL A 1 180 ? -30.175 13.179 25.038 1.00 93.94 180 VAL A O 1
ATOM 1401 N N . GLN A 1 181 ? -28.585 14.107 23.755 1.00 94.19 181 GLN A N 1
ATOM 1402 C CA . GLN A 1 181 ? -28.031 12.846 23.259 1.00 94.19 181 GLN A CA 1
ATOM 1403 C C . GLN A 1 181 ? -27.352 12.054 24.380 1.00 94.19 181 GLN A C 1
ATOM 1405 O O . GLN A 1 181 ? -27.548 10.844 24.471 1.00 94.19 181 GLN A O 1
ATOM 1410 N N . LYS A 1 182 ? -26.618 12.731 25.277 1.00 95.56 182 LYS A N 1
ATOM 1411 C CA . LYS A 1 182 ? -26.021 12.091 26.462 1.00 95.56 182 LYS A CA 1
ATOM 1412 C C . LYS A 1 182 ? -27.085 11.470 27.356 1.00 95.56 182 LYS A C 1
ATOM 1414 O O . LYS A 1 182 ? -26.937 10.325 27.765 1.00 95.56 182 LYS A O 1
ATOM 1419 N N . LYS A 1 183 ? -28.173 12.201 27.620 1.00 96.19 183 LYS A N 1
ATOM 1420 C CA . LYS A 1 183 ? -29.290 11.692 28.423 1.00 96.19 183 LYS A CA 1
ATOM 1421 C C . LYS A 1 183 ? -29.922 10.452 27.787 1.00 96.19 183 LYS A C 1
ATOM 1423 O O . LYS A 1 183 ? -30.071 9.449 28.470 1.00 96.19 183 LYS A O 1
ATOM 1428 N N . SER A 1 184 ? -30.204 10.496 26.481 1.00 96.62 184 SER A N 1
ATOM 1429 C CA . SER A 1 184 ? -30.721 9.333 25.742 1.00 96.62 184 SER A CA 1
ATOM 1430 C C . SER A 1 184 ? -29.791 8.123 25.858 1.00 96.62 184 SER A C 1
ATOM 1432 O O . SER A 1 184 ? -30.248 7.020 26.136 1.00 96.62 184 SER A O 1
ATOM 1434 N N . LEU A 1 185 ? -28.480 8.328 25.695 1.00 96.38 185 LEU A N 1
ATOM 1435 C CA . LEU A 1 185 ? -27.475 7.273 25.820 1.00 96.38 185 LEU A CA 1
ATOM 1436 C C . LEU A 1 185 ? -27.459 6.655 27.227 1.00 96.38 185 LEU A C 1
ATOM 1438 O O . LEU A 1 185 ? -27.416 5.434 27.357 1.00 96.38 185 LEU A O 1
ATOM 1442 N N . ILE A 1 186 ? -27.508 7.487 28.271 1.00 97.62 186 ILE A N 1
ATOM 1443 C CA . ILE A 1 186 ? -27.567 7.039 29.668 1.00 97.62 186 ILE A CA 1
ATOM 1444 C C . ILE A 1 186 ? -28.835 6.214 29.904 1.00 97.62 186 ILE A C 1
ATOM 1446 O O . ILE A 1 186 ? -28.746 5.102 30.421 1.00 97.62 186 ILE A O 1
ATOM 1450 N N . ASP A 1 187 ? -29.998 6.722 29.493 1.00 97.75 187 ASP A N 1
ATOM 1451 C CA . ASP A 1 187 ? -31.279 6.034 29.667 1.00 97.75 187 ASP A CA 1
ATOM 1452 C C . ASP A 1 187 ? -31.269 4.669 28.957 1.00 97.75 187 ASP A C 1
ATOM 1454 O O . ASP A 1 187 ? -31.659 3.658 29.539 1.00 97.75 187 ASP A O 1
ATOM 1458 N N . GLU A 1 188 ? -30.742 4.605 27.732 1.00 97.75 188 GLU A N 1
ATOM 1459 C CA . GLU A 1 188 ? -30.574 3.352 26.994 1.00 97.75 188 GLU A CA 1
ATOM 1460 C C . GLU A 1 188 ? -29.636 2.359 27.689 1.00 97.75 188 GLU A C 1
ATOM 1462 O O . GLU A 1 188 ? -29.926 1.162 27.704 1.00 97.75 188 GLU A O 1
ATOM 1467 N N . ILE A 1 189 ? -28.519 2.828 28.253 1.00 97.81 189 ILE A N 1
ATOM 1468 C CA . ILE A 1 189 ? -27.602 1.984 29.027 1.00 97.81 189 ILE A CA 1
ATOM 1469 C C . ILE A 1 189 ? -28.342 1.392 30.225 1.00 97.81 189 ILE A C 1
ATOM 1471 O O . ILE A 1 189 ? -28.331 0.178 30.403 1.00 97.81 189 ILE A O 1
ATOM 1475 N N . ILE A 1 190 ? -29.027 2.221 31.017 1.00 98.00 190 ILE A N 1
ATOM 1476 C CA . ILE A 1 190 ? -29.756 1.763 32.205 1.00 98.00 190 ILE A CA 1
ATOM 1477 C C . ILE A 1 190 ? -30.848 0.753 31.829 1.00 98.00 190 ILE A C 1
ATOM 1479 O O . ILE A 1 190 ? -30.991 -0.272 32.498 1.00 98.00 190 ILE A O 1
ATOM 1483 N N . ILE A 1 191 ? -31.578 0.999 30.737 1.00 98.00 191 ILE A N 1
ATOM 1484 C CA . ILE A 1 191 ? -32.595 0.074 30.226 1.00 98.00 191 ILE A CA 1
ATOM 1485 C C . ILE A 1 191 ? -31.975 -1.277 29.860 1.00 98.00 191 ILE A C 1
ATOM 1487 O O . ILE A 1 191 ? -32.508 -2.306 30.267 1.00 98.00 191 ILE A O 1
ATOM 1491 N N . GLU A 1 192 ? -30.868 -1.314 29.116 1.00 97.88 192 GLU A N 1
ATOM 1492 C CA . GLU A 1 192 ? -30.235 -2.588 28.746 1.00 97.88 192 GLU A CA 1
ATOM 1493 C C . GLU A 1 192 ? -29.641 -3.312 29.957 1.00 97.88 192 GLU A C 1
ATOM 1495 O O . GLU A 1 192 ? -29.806 -4.523 30.091 1.00 97.88 192 GLU A O 1
ATOM 1500 N N . VAL A 1 193 ? -29.021 -2.578 30.884 1.00 97.38 193 VAL A N 1
ATOM 1501 C CA . VAL A 1 193 ? -28.483 -3.155 32.120 1.00 97.38 193 VAL A CA 1
ATOM 1502 C C . VAL A 1 193 ? -29.599 -3.773 32.958 1.00 97.38 193 VAL A C 1
ATOM 1504 O O . VAL A 1 193 ? -29.416 -4.871 33.464 1.00 97.38 193 VAL A O 1
ATOM 1507 N N . SER A 1 194 ? -30.783 -3.154 33.035 1.00 97.12 194 SER A N 1
ATOM 1508 C CA . SER A 1 194 ? -31.929 -3.697 33.788 1.00 97.12 194 SER A CA 1
ATOM 1509 C C . SER A 1 194 ? -32.420 -5.069 33.314 1.00 97.12 194 SER A C 1
ATOM 1511 O O . SER A 1 194 ? -33.117 -5.756 34.059 1.00 97.12 194 SER A O 1
ATOM 1513 N N . LYS A 1 195 ? -32.043 -5.485 32.098 1.00 97.44 195 LYS A N 1
ATOM 1514 C CA . LYS A 1 195 ? -32.386 -6.795 31.529 1.00 97.44 195 LYS A CA 1
ATOM 1515 C C . LYS A 1 195 ? -31.381 -7.889 31.894 1.00 97.44 195 LYS A C 1
ATOM 1517 O O . LYS A 1 195 ? -31.642 -9.055 31.604 1.00 97.44 195 LYS A O 1
ATOM 1522 N N . LEU A 1 196 ? -30.230 -7.538 32.469 1.00 96.69 196 LEU A N 1
ATOM 1523 C CA . LEU A 1 196 ? -29.222 -8.513 32.875 1.00 96.69 196 LEU A CA 1
ATOM 1524 C C . LEU A 1 196 ? -29.673 -9.295 34.117 1.00 96.69 196 LEU A C 1
ATOM 1526 O O . LEU A 1 196 ? -30.446 -8.815 34.943 1.00 96.69 196 LEU A O 1
ATOM 1530 N N . SER A 1 197 ? -29.141 -10.504 34.279 1.00 93.94 197 SER A N 1
ATOM 1531 C CA . SER A 1 197 ? -29.267 -11.282 35.512 1.00 93.94 197 SER A CA 1
ATOM 1532 C C . SER A 1 197 ? -28.023 -11.098 36.376 1.00 93.94 197 SER A C 1
ATOM 1534 O O . SER A 1 197 ? -26.909 -11.307 35.895 1.00 93.94 197 SER A O 1
ATOM 1536 N N . LEU A 1 198 ? -28.211 -10.754 37.650 1.00 94.50 198 LEU A N 1
ATOM 1537 C CA . LEU A 1 198 ? -27.132 -10.667 38.632 1.00 94.50 198 LEU A CA 1
ATOM 1538 C C . LEU A 1 198 ? -27.107 -11.938 39.492 1.00 94.50 198 LEU A C 1
ATOM 1540 O O . LEU A 1 198 ? -28.052 -12.183 40.240 1.00 94.50 198 LEU A O 1
ATOM 1544 N N . ASP A 1 199 ? -26.031 -12.722 39.394 1.00 91.62 199 ASP A N 1
ATOM 1545 C CA . ASP A 1 199 ? -25.743 -13.818 40.326 1.00 91.62 199 ASP A CA 1
ATOM 1546 C C . ASP A 1 199 ? -24.760 -13.333 41.394 1.00 91.62 199 ASP A C 1
ATOM 1548 O O . ASP A 1 199 ? -23.618 -12.983 41.103 1.00 91.62 199 ASP A O 1
ATOM 1552 N N . ILE A 1 200 ? -25.215 -13.328 42.645 1.00 86.25 200 ILE A N 1
ATOM 1553 C CA . ILE A 1 200 ? -24.453 -12.845 43.802 1.00 86.25 200 ILE A CA 1
ATOM 1554 C C . ILE A 1 200 ? -23.278 -13.787 44.130 1.00 86.25 200 ILE A C 1
ATOM 1556 O O . ILE A 1 200 ? -22.332 -13.418 44.819 1.00 86.25 200 ILE A O 1
ATOM 1560 N N . ASN A 1 201 ? -23.307 -15.024 43.640 1.00 86.69 201 ASN A N 1
ATOM 1561 C CA . ASN A 1 201 ? -22.222 -15.976 43.864 1.00 86.69 201 ASN A CA 1
ATOM 1562 C C . ASN A 1 201 ? -21.169 -15.936 42.750 1.00 86.69 201 ASN A C 1
ATOM 1564 O O . ASN A 1 201 ? -20.076 -16.468 42.937 1.00 86.69 201 ASN A O 1
ATOM 1568 N N . ASN A 1 202 ? -21.486 -15.325 41.603 1.00 90.81 202 ASN A N 1
ATOM 1569 C CA . ASN A 1 202 ? -20.593 -15.228 40.454 1.00 90.81 202 ASN A CA 1
ATOM 1570 C C . ASN A 1 202 ? -20.910 -13.986 39.602 1.00 90.81 202 ASN A C 1
ATOM 1572 O O . ASN A 1 202 ? -21.695 -14.027 38.650 1.00 90.81 202 ASN A O 1
ATOM 1576 N N . TYR A 1 203 ? -20.258 -12.875 39.938 1.00 93.00 203 TYR A N 1
ATOM 1577 C CA . TYR A 1 203 ? -20.480 -11.586 39.287 1.00 93.00 203 TYR A CA 1
ATOM 1578 C C . TYR A 1 203 ? -19.779 -11.442 37.926 1.00 93.00 203 TYR A C 1
ATOM 1580 O O . TYR A 1 203 ? -20.106 -10.518 37.182 1.00 93.00 203 TYR A O 1
ATOM 1588 N N . ASP A 1 204 ? -18.844 -12.327 37.565 1.00 92.94 204 ASP A N 1
ATOM 1589 C CA . ASP A 1 204 ? -17.981 -12.151 36.385 1.00 92.94 204 ASP A CA 1
ATOM 1590 C C . ASP A 1 204 ? -18.792 -12.097 35.086 1.00 92.94 204 ASP A C 1
ATOM 1592 O O . ASP A 1 204 ? -18.585 -11.235 34.229 1.00 92.94 204 ASP A O 1
ATOM 1596 N N . SER A 1 205 ? -19.782 -12.985 34.951 1.00 93.31 205 SER A N 1
ATOM 1597 C CA . SER A 1 205 ? -20.673 -12.999 33.785 1.00 93.31 205 SER A CA 1
ATOM 1598 C C . SER A 1 205 ? -21.509 -11.720 33.687 1.00 93.31 205 SER A C 1
ATOM 1600 O O . SER A 1 205 ? -21.784 -11.237 32.582 1.00 93.31 205 SER A O 1
ATOM 1602 N N . PHE A 1 206 ? -21.914 -11.165 34.832 1.00 95.81 206 PHE A N 1
ATOM 1603 C CA . PHE A 1 206 ? -22.649 -9.908 34.891 1.00 95.81 206 PHE A CA 1
ATOM 1604 C C . PHE A 1 206 ? -21.750 -8.733 34.492 1.00 95.81 206 PHE A C 1
ATOM 1606 O O . PHE A 1 206 ? -22.125 -7.979 33.598 1.00 95.81 206 PHE A O 1
ATOM 1613 N N . LEU A 1 207 ? -20.552 -8.615 35.078 1.00 96.06 207 LEU A N 1
ATOM 1614 C CA . LEU A 1 207 ? -19.593 -7.548 34.772 1.00 96.06 207 LEU A CA 1
ATOM 1615 C C . LEU A 1 207 ? -19.174 -7.557 33.300 1.00 96.06 207 LEU A C 1
ATOM 1617 O O . LEU A 1 207 ? -19.167 -6.508 32.660 1.00 96.06 207 LEU A O 1
ATOM 1621 N N . ASN A 1 208 ? -18.910 -8.734 32.729 1.00 95.75 208 ASN A N 1
ATOM 1622 C CA . ASN A 1 208 ? -18.608 -8.866 31.304 1.00 95.75 208 ASN A CA 1
ATOM 1623 C C . ASN A 1 208 ? -19.771 -8.374 30.431 1.00 95.75 208 ASN A C 1
ATOM 1625 O O . ASN A 1 208 ? -19.564 -7.624 29.478 1.00 95.75 208 ASN A O 1
ATOM 1629 N N . SER A 1 209 ? -21.007 -8.754 30.767 1.00 96.81 209 SER A N 1
ATOM 1630 C CA . SER A 1 209 ? -22.199 -8.317 30.028 1.00 96.81 209 SER A CA 1
ATOM 1631 C C . SER A 1 209 ? -22.449 -6.814 30.179 1.00 96.81 209 SER A C 1
ATOM 1633 O O . SER A 1 209 ? -22.761 -6.139 29.200 1.00 96.81 209 SER A O 1
ATOM 1635 N N . PHE A 1 210 ? -22.262 -6.280 31.384 1.00 97.50 210 PHE A N 1
ATOM 1636 C CA . PHE A 1 210 ? -22.378 -4.862 31.694 1.00 97.50 210 PHE A CA 1
ATOM 1637 C C . PHE A 1 210 ? -21.354 -4.031 30.909 1.00 97.50 210 PHE A C 1
ATOM 1639 O O . PHE A 1 210 ? -21.745 -3.121 30.180 1.00 97.50 210 PHE A O 1
ATOM 1646 N N . ASN A 1 211 ? -20.069 -4.394 30.962 1.00 96.00 211 ASN A N 1
ATOM 1647 C CA . ASN A 1 211 ? -19.008 -3.716 30.212 1.00 96.00 211 ASN A CA 1
ATOM 1648 C C . ASN A 1 211 ? -19.258 -3.780 28.698 1.00 96.00 211 ASN A C 1
ATOM 1650 O O . ASN A 1 211 ? -19.139 -2.766 28.012 1.00 96.00 211 ASN A O 1
ATOM 1654 N N . ASN A 1 212 ? -19.714 -4.929 28.185 1.00 95.50 212 ASN A N 1
ATOM 1655 C CA . ASN A 1 212 ? -20.097 -5.067 26.780 1.00 95.50 212 ASN A CA 1
ATOM 1656 C C . ASN A 1 212 ? -21.258 -4.139 26.389 1.00 95.50 212 ASN A C 1
ATOM 1658 O O . ASN A 1 212 ? -21.254 -3.599 25.283 1.00 95.50 212 ASN A O 1
ATOM 1662 N N . ILE A 1 213 ? -22.255 -3.928 27.258 1.00 97.50 213 ILE A N 1
ATOM 1663 C CA . ILE A 1 213 ? -23.332 -2.956 27.002 1.00 97.50 213 ILE A CA 1
ATOM 1664 C C . ILE A 1 213 ? -22.751 -1.547 26.887 1.00 97.50 213 ILE A C 1
ATOM 1666 O O . ILE A 1 213 ? -23.072 -0.852 25.922 1.00 97.50 213 ILE A O 1
ATOM 1670 N N . ILE A 1 214 ? -21.888 -1.142 27.826 1.00 96.25 214 ILE A N 1
ATOM 1671 C CA . ILE A 1 214 ? -21.245 0.179 27.802 1.00 96.25 214 ILE A CA 1
ATOM 1672 C C . ILE A 1 214 ? -20.449 0.359 26.504 1.00 96.25 214 ILE A C 1
ATOM 1674 O O . ILE A 1 214 ? -20.708 1.302 25.757 1.00 96.25 214 ILE A O 1
ATOM 1678 N N . ASP A 1 215 ? -19.564 -0.581 26.169 1.00 93.00 215 ASP A N 1
ATOM 1679 C CA . ASP A 1 215 ? -18.724 -0.504 24.969 1.00 93.00 215 ASP A CA 1
ATOM 1680 C C . ASP A 1 215 ? -19.535 -0.496 23.666 1.00 93.00 215 ASP A C 1
ATOM 1682 O O . ASP A 1 215 ? -19.225 0.257 22.734 1.00 93.00 215 ASP A O 1
ATOM 1686 N N . ASN A 1 216 ? -20.605 -1.293 23.595 1.00 94.69 216 ASN A N 1
ATOM 1687 C CA . ASN A 1 216 ? -21.495 -1.324 22.436 1.00 94.69 216 ASN A CA 1
ATOM 1688 C C . ASN A 1 216 ? -22.276 -0.016 22.285 1.00 94.69 216 ASN A C 1
ATOM 1690 O O . ASN A 1 216 ? -22.406 0.496 21.170 1.00 94.69 216 ASN A O 1
ATOM 1694 N N . LYS A 1 217 ? -22.776 0.550 23.389 1.00 95.31 217 LYS A N 1
ATOM 1695 C CA . LYS A 1 217 ? -23.524 1.815 23.381 1.00 95.31 217 LYS A CA 1
ATOM 1696 C C . LYS A 1 217 ? -22.629 3.011 23.060 1.00 95.31 217 LYS A C 1
ATOM 1698 O O . LYS A 1 217 ? -23.045 3.884 22.301 1.00 95.31 217 LYS A O 1
ATOM 1703 N N . LEU A 1 218 ? -21.381 2.996 23.525 1.00 93.31 218 LEU A N 1
ATOM 1704 C CA . LEU A 1 218 ? -20.344 3.956 23.132 1.00 93.31 218 LEU A CA 1
ATOM 1705 C C . LEU A 1 218 ? -19.819 3.736 21.705 1.00 93.31 218 LEU A C 1
ATOM 1707 O O . LEU A 1 218 ? -19.086 4.576 21.182 1.00 93.31 218 LEU A O 1
ATOM 1711 N N . LYS A 1 219 ? -20.195 2.622 21.059 1.00 93.25 219 LYS A N 1
ATOM 1712 C CA . LYS A 1 219 ? -19.758 2.228 19.712 1.00 93.25 219 LYS A CA 1
ATOM 1713 C C . LYS A 1 219 ? -18.231 2.156 19.586 1.00 93.25 219 LYS A C 1
ATOM 1715 O O . LYS A 1 219 ? -17.688 2.413 18.511 1.00 93.25 219 LYS A O 1
ATOM 1720 N N . SER A 1 220 ? -17.532 1.765 20.653 1.00 88.06 220 SER A N 1
ATOM 1721 C CA . SER A 1 220 ? -16.062 1.759 20.714 1.00 88.06 220 SER A CA 1
ATOM 1722 C C . SER A 1 220 ? -15.429 0.911 19.602 1.00 88.06 220 SER A C 1
ATOM 1724 O O . SER A 1 220 ? -14.480 1.355 18.959 1.00 88.06 220 SER A O 1
ATOM 1726 N N . LYS A 1 221 ? -15.999 -0.266 19.291 1.00 89.44 221 LYS A N 1
ATOM 1727 C CA . LYS A 1 221 ? -15.522 -1.139 18.196 1.00 89.44 221 LYS A CA 1
ATOM 1728 C C . LYS A 1 221 ? -15.685 -0.487 16.819 1.00 89.44 221 LYS A C 1
ATOM 1730 O O . LYS A 1 221 ? -14.785 -0.582 15.990 1.00 89.44 221 LYS A O 1
ATOM 1735 N N . LEU A 1 222 ? -16.806 0.198 16.581 1.00 89.88 222 LEU A N 1
ATOM 1736 C CA . LEU A 1 222 ? -17.043 0.924 15.329 1.00 89.88 222 LEU A CA 1
ATOM 1737 C C . LEU A 1 222 ? -16.058 2.088 15.183 1.00 89.88 222 LEU A C 1
ATOM 1739 O O . LEU A 1 222 ? -15.459 2.245 14.126 1.00 89.88 222 LEU A O 1
ATOM 1743 N N . LEU A 1 223 ? -15.855 2.866 16.249 1.00 90.19 223 LEU A N 1
ATOM 1744 C CA . LEU A 1 223 ? -14.903 3.975 16.258 1.00 90.19 223 LEU A CA 1
ATOM 1745 C C . LEU A 1 223 ? -13.471 3.491 15.994 1.00 90.19 223 LEU A C 1
ATOM 1747 O O . LEU A 1 223 ? -12.767 4.073 15.174 1.00 90.19 223 LEU A O 1
ATOM 1751 N N . PHE A 1 224 ? -13.060 2.398 16.641 1.00 91.19 224 PHE A N 1
ATOM 1752 C CA . PHE A 1 224 ? -11.753 1.786 16.421 1.00 91.19 224 PHE A CA 1
ATOM 1753 C C . PHE A 1 224 ? -11.584 1.286 14.983 1.00 91.19 224 PHE A C 1
ATOM 1755 O O . PHE A 1 224 ? -10.548 1.533 14.368 1.00 91.19 224 PHE A O 1
ATOM 1762 N N . ASN A 1 225 ? -12.598 0.620 14.425 1.00 89.44 225 ASN A N 1
ATOM 1763 C CA . ASN A 1 225 ? -12.560 0.154 13.040 1.00 89.44 225 ASN A CA 1
ATOM 1764 C C . ASN A 1 225 ? -12.473 1.326 12.057 1.00 89.44 225 ASN A C 1
ATOM 1766 O O . ASN A 1 225 ? -11.622 1.296 11.176 1.00 89.44 225 ASN A O 1
ATOM 1770 N N . ASN A 1 226 ? -13.259 2.386 12.263 1.00 89.62 226 ASN A N 1
ATOM 1771 C CA . ASN A 1 226 ? -13.182 3.600 11.449 1.00 89.62 226 ASN A CA 1
ATOM 1772 C C . ASN A 1 226 ? -11.795 4.253 11.542 1.00 89.62 226 ASN A C 1
ATOM 1774 O O . ASN A 1 226 ? -11.246 4.679 10.529 1.00 89.62 226 ASN A O 1
ATOM 1778 N N . TYR A 1 227 ? -11.200 4.298 12.739 1.00 90.75 227 TYR A N 1
ATOM 1779 C CA . TYR A 1 227 ? -9.851 4.829 12.923 1.00 90.75 227 TYR A CA 1
ATOM 1780 C C . TYR A 1 227 ? -8.793 3.973 12.216 1.00 90.75 227 TYR A C 1
ATOM 1782 O O . TYR A 1 227 ? -7.907 4.494 11.538 1.00 90.75 227 TYR A O 1
ATOM 1790 N N . LYS A 1 228 ? -8.906 2.646 12.325 1.00 89.62 228 LYS A N 1
ATOM 1791 C CA . LYS A 1 228 ? -8.038 1.691 11.631 1.00 89.62 228 LYS A CA 1
ATOM 1792 C C . LYS A 1 228 ? -8.137 1.855 10.113 1.00 89.62 228 LYS A C 1
ATOM 1794 O O . LYS A 1 228 ? -7.104 1.943 9.455 1.00 89.62 228 LYS A O 1
ATOM 1799 N N . GLU A 1 229 ? -9.352 1.917 9.574 1.00 86.94 229 GLU A N 1
ATOM 1800 C CA . GLU A 1 229 ? -9.602 2.174 8.151 1.00 86.94 229 GLU A CA 1
ATOM 1801 C C . GLU A 1 229 ? -9.005 3.517 7.726 1.00 86.94 229 GLU A C 1
ATOM 1803 O O . GLU A 1 229 ? -8.295 3.581 6.727 1.00 86.94 229 GLU A O 1
ATOM 1808 N N . TYR A 1 230 ? -9.189 4.572 8.527 1.00 88.06 230 TYR A N 1
ATOM 1809 C CA . TYR A 1 230 ? -8.605 5.884 8.254 1.00 88.06 230 TYR A CA 1
ATOM 1810 C C . TYR A 1 230 ? -7.070 5.840 8.172 1.00 88.06 230 TYR A C 1
ATOM 1812 O O . TYR A 1 230 ? -6.487 6.439 7.270 1.00 88.06 230 TYR A O 1
ATOM 1820 N N . ILE A 1 231 ? -6.398 5.120 9.080 1.00 87.56 231 ILE A N 1
ATOM 1821 C CA . ILE A 1 231 ? -4.934 4.960 9.048 1.00 87.56 231 ILE A CA 1
ATOM 1822 C C . ILE A 1 231 ? -4.488 4.182 7.802 1.00 87.56 231 ILE A C 1
ATOM 1824 O O . ILE A 1 231 ? -3.492 4.551 7.178 1.00 87.56 231 ILE A O 1
ATOM 1828 N N . MET A 1 232 ? -5.206 3.114 7.440 1.00 83.50 232 MET A N 1
ATOM 1829 C CA . MET A 1 232 ? -4.891 2.294 6.264 1.00 83.50 232 MET A CA 1
ATOM 1830 C C . MET A 1 232 ? -5.094 3.067 4.953 1.00 83.50 232 MET A C 1
ATOM 1832 O O . MET A 1 232 ? -4.285 2.949 4.032 1.00 83.50 232 MET A O 1
ATOM 1836 N N . ASP A 1 233 ? -6.119 3.915 4.900 1.00 82.75 233 ASP A N 1
ATOM 1837 C CA . ASP A 1 233 ? -6.502 4.712 3.736 1.00 82.75 233 ASP A CA 1
ATOM 1838 C C . ASP A 1 233 ? -6.290 6.210 3.956 1.00 82.75 233 ASP A C 1
ATOM 1840 O O . ASP A 1 233 ? -7.117 7.052 3.589 1.00 82.75 233 ASP A O 1
ATOM 1844 N N . ARG A 1 234 ? -5.129 6.543 4.528 1.00 86.06 234 ARG A N 1
ATOM 1845 C CA . ARG A 1 234 ? -4.774 7.912 4.894 1.00 86.06 234 ARG A CA 1
ATOM 1846 C C . ARG A 1 234 ? -4.922 8.879 3.721 1.00 86.06 234 ARG A C 1
ATOM 184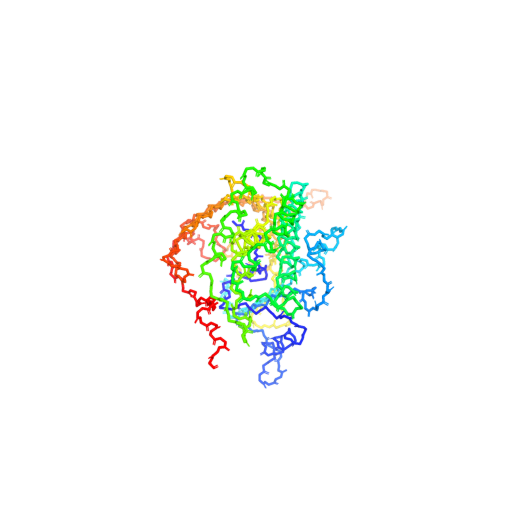8 O O . ARG A 1 234 ? -4.490 8.622 2.592 1.00 86.06 234 ARG A O 1
ATOM 1855 N N . GLN A 1 235 ? -5.533 10.018 4.014 1.00 88.50 235 GLN A N 1
ATOM 1856 C CA . GLN A 1 235 ? -5.914 11.025 3.034 1.00 88.50 235 GLN A CA 1
ATOM 1857 C C . GLN A 1 235 ? -4.779 12.017 2.760 1.00 88.50 235 GLN A C 1
ATOM 1859 O O . GLN A 1 235 ? -3.901 12.251 3.592 1.00 88.50 235 GLN A O 1
ATOM 1864 N N . GLY A 1 236 ? -4.843 12.679 1.605 1.00 92.06 236 GLY A N 1
ATOM 1865 C CA . GLY A 1 236 ? -3.904 13.733 1.234 1.00 92.06 236 GLY A CA 1
ATOM 1866 C C . GLY A 1 236 ? -2.834 13.287 0.246 1.00 92.06 236 GLY A C 1
ATOM 1867 O O . GLY A 1 236 ? -3.042 12.363 -0.542 1.00 92.06 236 GLY A O 1
ATOM 1868 N N . TRP A 1 237 ? -1.722 14.022 0.241 1.00 93.31 237 TRP A N 1
ATOM 1869 C CA . TRP A 1 237 ? -0.648 13.845 -0.727 1.00 93.31 237 TRP A CA 1
ATOM 1870 C C . TRP A 1 237 ? 0.342 12.775 -0.275 1.00 93.31 237 TRP A C 1
ATOM 1872 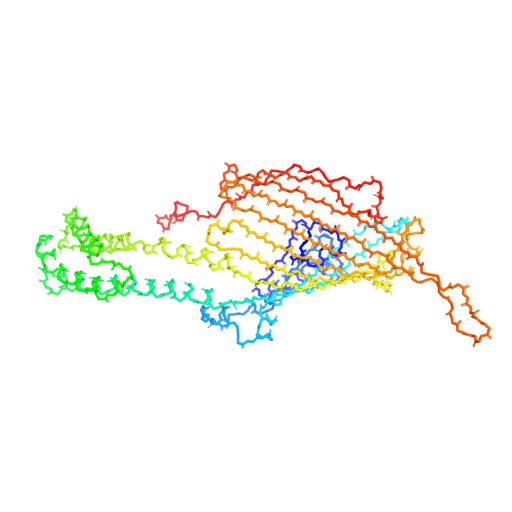O O . TRP A 1 237 ? 0.832 12.799 0.856 1.00 93.31 237 TRP A O 1
ATOM 1882 N N . SER A 1 238 ? 0.709 11.898 -1.201 1.00 94.12 238 SER A N 1
ATOM 1883 C CA . SER A 1 238 ? 1.916 11.089 -1.099 1.00 94.12 238 SER A CA 1
ATOM 1884 C C . SER A 1 238 ? 2.741 11.186 -2.376 1.00 94.12 238 SER A C 1
ATOM 1886 O O . SER A 1 238 ? 2.227 11.515 -3.445 1.00 94.12 238 SER A O 1
ATOM 1888 N N . VAL A 1 239 ? 4.039 10.933 -2.267 1.00 96.25 239 VAL A N 1
ATOM 1889 C CA . VAL A 1 239 ? 4.951 10.894 -3.411 1.00 96.25 239 VAL A CA 1
ATOM 1890 C C . VAL A 1 239 ? 5.767 9.621 -3.325 1.00 96.25 239 VAL A C 1
ATOM 1892 O O . VAL A 1 239 ? 6.540 9.452 -2.385 1.00 96.25 239 VAL A O 1
ATOM 1895 N N . ASP A 1 240 ? 5.606 8.747 -4.313 1.00 96.44 240 ASP A N 1
ATOM 1896 C CA . ASP A 1 240 ? 6.446 7.560 -4.440 1.00 96.44 240 ASP A CA 1
ATOM 1897 C C . ASP A 1 240 ? 7.623 7.859 -5.364 1.00 96.44 240 ASP A C 1
ATOM 1899 O O . ASP A 1 240 ? 7.440 8.356 -6.479 1.00 96.44 240 ASP A O 1
ATOM 1903 N N . LEU A 1 241 ? 8.819 7.511 -4.901 1.00 97.62 241 LEU A N 1
ATOM 1904 C CA . LEU A 1 241 ? 10.027 7.450 -5.710 1.00 97.62 241 LEU A CA 1
ATOM 1905 C C . LEU A 1 241 ? 10.416 5.992 -5.887 1.00 97.62 241 LEU A C 1
ATOM 1907 O O . LEU A 1 241 ? 10.450 5.239 -4.914 1.00 97.62 241 LEU A O 1
ATOM 1911 N N . ALA A 1 242 ? 10.757 5.602 -7.107 1.00 97.69 242 ALA A N 1
ATOM 1912 C CA . ALA A 1 242 ? 11.363 4.307 -7.354 1.00 97.69 242 ALA A CA 1
ATOM 1913 C C . ALA A 1 242 ? 12.514 4.419 -8.346 1.00 97.69 242 ALA A C 1
ATOM 1915 O O . ALA A 1 242 ? 12.529 5.284 -9.216 1.00 97.69 242 ALA A O 1
ATOM 1916 N N . TYR A 1 243 ? 13.467 3.512 -8.221 1.00 97.75 243 TYR A N 1
ATOM 1917 C CA . TYR A 1 243 ? 14.570 3.328 -9.144 1.00 97.75 243 TYR A CA 1
ATOM 1918 C C . TYR A 1 243 ? 14.771 1.836 -9.374 1.00 97.75 243 TYR A C 1
ATOM 1920 O O . TYR A 1 243 ? 14.596 1.041 -8.451 1.00 97.75 243 TYR A O 1
ATOM 1928 N N . ALA A 1 244 ? 15.147 1.447 -10.584 1.00 97.44 244 ALA A N 1
ATOM 1929 C CA . ALA A 1 244 ? 15.528 0.083 -10.886 1.00 97.44 244 ALA A CA 1
ATOM 1930 C C . ALA A 1 244 ? 16.623 0.027 -11.951 1.00 97.44 244 ALA A C 1
ATOM 1932 O O . ALA A 1 244 ? 16.730 0.904 -12.809 1.00 97.44 244 ALA A O 1
ATOM 1933 N N . SER A 1 245 ? 17.417 -1.036 -11.892 1.00 97.69 245 SER A N 1
ATOM 1934 C CA . SER A 1 245 ? 18.471 -1.354 -12.850 1.00 97.69 245 SER A CA 1
ATOM 1935 C C . SER A 1 245 ? 18.374 -2.820 -13.246 1.00 97.69 245 SER A C 1
ATOM 1937 O O . SER A 1 245 ? 18.129 -3.676 -12.393 1.00 97.69 245 SER A O 1
ATOM 1939 N N . LEU A 1 246 ? 18.567 -3.096 -14.532 1.00 95.62 246 LEU A N 1
ATOM 1940 C CA . LEU A 1 246 ? 18.611 -4.437 -15.097 1.00 95.62 246 LEU A CA 1
ATOM 1941 C C . LEU A 1 246 ? 20.055 -4.803 -15.440 1.00 95.62 246 LEU A C 1
ATOM 1943 O O . LEU A 1 246 ? 20.699 -4.090 -16.199 1.00 95.62 246 LEU A O 1
ATOM 1947 N N . LEU A 1 247 ? 20.524 -5.944 -14.946 1.00 95.56 247 LEU A N 1
ATOM 1948 C CA . LEU A 1 247 ? 21.702 -6.648 -15.436 1.00 95.56 247 LEU A CA 1
ATOM 1949 C C . LEU A 1 247 ? 21.273 -7.811 -16.327 1.00 95.56 247 LEU A C 1
ATOM 1951 O O . LEU A 1 247 ? 20.394 -8.594 -15.964 1.00 95.56 247 LEU A O 1
ATOM 1955 N N . SER A 1 248 ? 21.920 -7.942 -17.479 1.00 94.06 248 SER A N 1
ATOM 1956 C CA . SER A 1 248 ? 21.739 -9.075 -18.384 1.00 94.06 248 SER A CA 1
ATOM 1957 C C . SER A 1 248 ? 23.056 -9.809 -18.582 1.00 94.06 248 SER A C 1
ATOM 1959 O O . SER A 1 248 ? 24.099 -9.172 -18.736 1.00 94.06 248 SER A O 1
ATOM 1961 N N . PHE A 1 249 ? 22.985 -11.139 -18.613 1.00 93.69 249 PHE A N 1
ATOM 1962 C CA . PHE A 1 249 ? 24.105 -12.052 -18.827 1.00 93.69 249 PHE A CA 1
ATOM 1963 C C . PHE A 1 249 ? 23.870 -12.864 -20.111 1.00 93.69 249 PHE A C 1
ATOM 1965 O O . PHE A 1 249 ? 23.390 -14.003 -20.040 1.00 93.69 249 PHE A O 1
ATOM 1972 N N . PRO A 1 250 ? 24.163 -12.293 -21.297 1.00 90.38 250 PRO A N 1
ATOM 1973 C CA . PRO A 1 250 ? 24.018 -12.997 -22.567 1.00 90.38 250 PRO A CA 1
ATOM 1974 C C . PRO A 1 250 ? 24.822 -14.294 -22.575 1.00 90.38 250 PRO A C 1
ATOM 1976 O O . PRO A 1 250 ? 25.915 -14.358 -22.007 1.00 90.38 250 PRO A O 1
ATOM 1979 N N . THR A 1 251 ? 24.303 -15.335 -23.227 1.00 86.06 251 THR A N 1
ATOM 1980 C CA . THR A 1 251 ? 24.904 -16.685 -23.269 1.00 86.06 251 THR A CA 1
ATOM 1981 C C . THR A 1 251 ? 25.080 -17.343 -21.895 1.00 86.06 251 THR A C 1
ATOM 1983 O O . THR A 1 251 ? 25.819 -18.316 -21.763 1.00 86.06 251 THR A O 1
ATOM 1986 N N . ASN A 1 252 ? 24.408 -16.820 -20.863 1.00 81.75 252 ASN A N 1
ATOM 1987 C CA . ASN A 1 252 ? 24.494 -17.277 -19.476 1.00 81.75 252 ASN A CA 1
ATOM 1988 C C . ASN A 1 252 ? 25.924 -17.248 -18.895 1.00 81.75 252 ASN A C 1
ATOM 1990 O O . ASN A 1 252 ? 26.247 -18.013 -17.986 1.00 81.75 252 ASN A O 1
ATOM 1994 N N . ASN A 1 253 ? 26.783 -16.351 -19.397 1.00 83.69 253 ASN A N 1
ATOM 1995 C CA . ASN A 1 253 ? 28.151 -16.177 -18.915 1.00 83.69 253 ASN A CA 1
ATOM 1996 C C . ASN A 1 253 ? 28.237 -15.030 -17.898 1.00 83.69 253 ASN A C 1
ATOM 1998 O O . ASN A 1 253 ? 28.159 -13.859 -18.258 1.00 83.69 253 ASN A O 1
ATOM 2002 N N . PHE A 1 254 ? 28.475 -15.359 -16.630 1.00 84.62 254 PHE A N 1
ATOM 2003 C CA . PHE A 1 254 ? 28.592 -14.377 -15.545 1.00 84.62 254 PHE A CA 1
ATOM 2004 C C . PHE A 1 254 ? 29.783 -13.419 -15.673 1.00 84.62 254 PHE A C 1
ATOM 2006 O O . PHE A 1 254 ? 29.757 -12.345 -15.078 1.00 84.62 254 PHE A O 1
ATOM 2013 N N . ASN A 1 255 ? 30.799 -13.765 -16.470 1.00 88.19 255 ASN A N 1
ATOM 2014 C CA . ASN A 1 255 ? 31.930 -12.876 -16.749 1.00 88.19 255 ASN A CA 1
ATOM 2015 C C . ASN A 1 255 ? 31.592 -11.799 -17.792 1.00 88.19 255 ASN A C 1
ATOM 2017 O O . ASN A 1 255 ? 32.376 -10.874 -17.992 1.00 88.19 255 ASN A O 1
ATOM 2021 N N . LEU A 1 256 ? 30.448 -11.923 -18.475 1.00 89.44 256 LEU A N 1
ATOM 2022 C CA . LEU A 1 256 ? 29.971 -10.973 -19.470 1.00 89.44 256 LEU A CA 1
ATOM 2023 C C . LEU A 1 256 ? 28.581 -10.473 -19.078 1.00 89.44 256 LEU A C 1
ATOM 2025 O O . LEU A 1 256 ? 27.564 -11.089 -19.390 1.00 89.44 256 LEU A O 1
ATOM 2029 N N . SER A 1 257 ? 28.544 -9.315 -18.427 1.00 92.75 257 SER A N 1
ATOM 2030 C CA . SER A 1 257 ? 27.300 -8.650 -18.052 1.00 92.75 257 SER A CA 1
ATOM 2031 C C . SER A 1 257 ? 27.155 -7.309 -18.749 1.00 92.75 257 SER A C 1
ATOM 2033 O O . SER A 1 257 ? 28.118 -6.551 -18.864 1.00 92.75 257 SER A O 1
ATOM 2035 N N . TYR A 1 258 ? 25.927 -6.980 -19.122 1.00 95.25 258 TYR A N 1
ATOM 2036 C CA . TYR A 1 258 ? 25.540 -5.647 -19.560 1.00 95.25 258 TYR A CA 1
ATOM 2037 C C . TYR A 1 258 ? 24.541 -5.064 -18.573 1.00 95.25 258 TYR A C 1
ATOM 2039 O O . TYR A 1 258 ? 23.858 -5.805 -17.866 1.00 95.25 258 TYR A O 1
ATOM 2047 N N . VAL A 1 259 ? 24.426 -3.740 -18.570 1.00 96.44 259 VAL A N 1
ATOM 2048 C CA . VAL A 1 259 ? 23.345 -3.021 -17.897 1.00 96.44 259 VAL A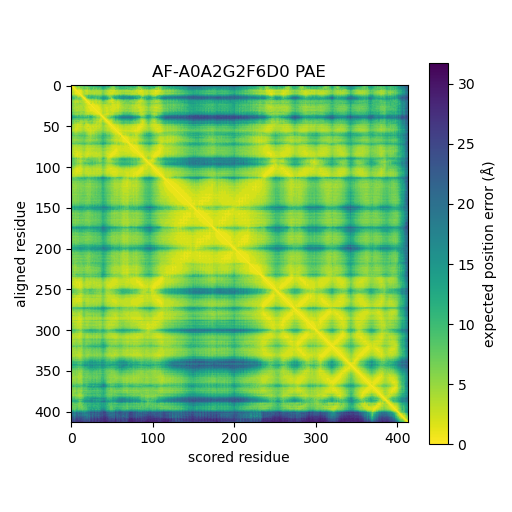 CA 1
ATOM 2049 C C . VAL A 1 259 ? 22.441 -2.457 -18.995 1.00 96.44 259 VAL A C 1
ATOM 2051 O O . VAL A 1 259 ? 22.725 -1.373 -19.504 1.00 96.44 259 VAL A O 1
ATOM 2054 N N . PRO A 1 260 ? 21.418 -3.195 -19.470 1.00 94.56 260 PRO A N 1
ATOM 2055 C CA . PRO A 1 260 ? 20.640 -2.770 -20.627 1.00 94.56 260 PRO A CA 1
ATOM 2056 C C . PRO A 1 260 ? 19.766 -1.561 -20.345 1.00 94.56 260 PRO A C 1
ATOM 2058 O O . PRO A 1 260 ? 19.493 -0.785 -21.253 1.00 94.56 260 PRO A O 1
ATOM 2061 N N . ARG A 1 261 ? 19.260 -1.441 -19.114 1.00 94.69 261 ARG A N 1
ATOM 2062 C CA . ARG A 1 261 ? 18.205 -0.487 -18.794 1.00 94.69 261 ARG A CA 1
ATOM 2063 C C . ARG A 1 261 ? 18.267 -0.027 -17.349 1.00 94.69 261 ARG A C 1
ATOM 2065 O O . ARG A 1 261 ? 18.346 -0.846 -16.435 1.00 94.69 261 ARG A O 1
ATOM 2072 N N . HIS A 1 262 ? 18.085 1.272 -17.172 1.00 97.38 262 HIS A N 1
ATOM 2073 C CA . HIS A 1 262 ? 17.741 1.898 -15.903 1.00 97.38 262 HIS A CA 1
ATOM 2074 C C . HIS A 1 262 ? 16.354 2.516 -15.996 1.00 97.38 262 HIS A C 1
ATOM 2076 O O . HIS A 1 262 ? 15.912 2.913 -17.077 1.00 97.38 262 HIS A O 1
ATOM 2082 N N . SER A 1 263 ? 15.672 2.632 -14.864 1.00 96.88 263 SER A N 1
ATOM 2083 C CA . SER A 1 263 ? 14.413 3.355 -14.806 1.00 96.88 263 SER A CA 1
ATOM 2084 C C . SER A 1 263 ? 14.224 4.049 -13.468 1.00 96.88 263 SER A C 1
ATOM 2086 O O . SER A 1 263 ? 14.556 3.505 -12.418 1.00 96.88 263 SER A O 1
ATOM 2088 N N . PHE A 1 264 ? 13.700 5.266 -13.522 1.00 97.88 264 PHE A N 1
ATOM 2089 C CA . PHE A 1 264 ? 13.334 6.075 -12.374 1.00 97.88 264 PHE A CA 1
ATOM 2090 C C . PHE A 1 264 ? 11.864 6.469 -12.479 1.00 97.88 264 PHE A C 1
ATOM 2092 O O . PHE A 1 264 ? 11.412 6.875 -13.547 1.00 97.88 264 PHE A O 1
ATOM 2099 N N . TRP A 1 265 ? 11.129 6.388 -11.373 1.00 97.62 265 TRP A N 1
ATOM 2100 C CA . TRP A 1 265 ? 9.724 6.764 -11.277 1.00 97.62 265 TRP A CA 1
ATOM 2101 C C . TRP A 1 265 ? 9.520 7.816 -10.194 1.00 97.62 265 TRP A C 1
ATOM 2103 O O . TRP A 1 265 ? 10.025 7.685 -9.080 1.00 97.62 265 TRP A O 1
ATOM 2113 N N . LEU A 1 266 ? 8.672 8.788 -10.505 1.00 97.75 266 LEU A N 1
ATOM 2114 C CA . LEU A 1 266 ? 8.092 9.752 -9.583 1.00 97.75 266 LEU A CA 1
ATOM 2115 C C . LEU A 1 266 ? 6.570 9.675 -9.721 1.00 97.75 266 LEU A C 1
ATOM 2117 O O . LEU A 1 266 ? 6.028 9.919 -10.798 1.00 97.75 266 LEU A O 1
ATOM 2121 N N . THR A 1 267 ? 5.871 9.311 -8.647 1.00 97.69 267 THR A N 1
ATOM 2122 C CA . THR A 1 267 ? 4.411 9.117 -8.663 1.00 97.69 267 THR A CA 1
ATOM 2123 C C . THR A 1 267 ? 3.748 9.934 -7.553 1.00 97.69 267 THR A C 1
ATOM 2125 O O . THR A 1 267 ? 3.561 9.425 -6.443 1.00 97.69 267 THR A O 1
ATOM 2128 N N . PRO A 1 268 ? 3.398 11.209 -7.803 1.00 97.25 268 PRO A N 1
ATOM 2129 C CA . PRO A 1 268 ? 2.556 11.962 -6.885 1.00 97.25 268 PRO A CA 1
ATOM 2130 C C . PRO A 1 268 ? 1.146 11.365 -6.852 1.00 97.25 268 PRO A C 1
ATOM 2132 O O . PRO A 1 268 ? 0.566 11.026 -7.882 1.00 97.25 268 PRO A O 1
ATOM 2135 N N . THR A 1 269 ? 0.577 11.253 -5.663 1.00 95.88 269 THR A N 1
ATOM 2136 C CA . THR A 1 269 ? -0.749 10.688 -5.421 1.00 95.88 269 THR A CA 1
ATOM 2137 C C . THR A 1 269 ? -1.523 11.601 -4.489 1.00 95.88 269 THR A C 1
ATOM 2139 O O . THR A 1 269 ? -0.969 12.106 -3.517 1.00 95.88 269 THR A O 1
ATOM 2142 N N . TYR A 1 270 ? -2.813 11.775 -4.759 1.00 94.81 270 TYR A N 1
ATOM 2143 C CA . TYR A 1 270 ? -3.740 12.437 -3.855 1.00 94.81 270 TYR A CA 1
ATOM 2144 C C . TYR A 1 270 ? -4.953 11.545 -3.593 1.00 94.81 270 TYR A C 1
ATOM 2146 O O . TYR A 1 270 ? -5.648 11.133 -4.529 1.00 94.81 270 TYR A O 1
ATOM 2154 N N . ARG A 1 271 ? -5.215 11.255 -2.316 1.00 92.56 271 ARG A N 1
ATOM 2155 C CA . ARG A 1 271 ? -6.426 10.556 -1.872 1.00 92.56 271 ARG A CA 1
ATOM 2156 C C . ARG A 1 271 ? -7.403 11.561 -1.272 1.00 92.56 271 ARG A C 1
ATOM 2158 O O . ARG A 1 271 ? -7.047 12.313 -0.362 1.00 92.56 271 ARG A O 1
ATOM 2165 N N . PHE A 1 272 ? -8.619 11.577 -1.809 1.00 92.00 272 PHE A N 1
ATOM 2166 C CA . PHE A 1 272 ? -9.665 12.502 -1.390 1.00 92.00 272 PHE A CA 1
ATOM 2167 C C . PHE A 1 272 ? -10.333 12.053 -0.088 1.00 92.00 272 PHE A C 1
ATOM 2169 O O . PHE A 1 272 ? -10.142 10.936 0.389 1.00 92.00 272 PHE A O 1
ATOM 2176 N N . LYS A 1 273 ? -11.128 12.959 0.484 1.00 85.25 273 LYS A N 1
ATOM 2177 C CA . LYS A 1 273 ? -11.803 12.781 1.769 1.00 85.25 273 LYS A CA 1
ATOM 2178 C C . LYS A 1 273 ? -13.315 12.922 1.678 1.00 85.25 273 LYS A C 1
ATOM 2180 O O . LYS A 1 273 ? -13.856 13.333 0.648 1.00 85.25 273 LYS A O 1
ATOM 2185 N N . ASP A 1 274 ? -13.980 12.633 2.792 1.00 85.38 274 ASP A N 1
ATOM 2186 C CA . ASP A 1 274 ? -15.416 12.814 3.000 1.00 85.38 274 ASP A CA 1
ATOM 2187 C C . ASP A 1 274 ? -16.242 12.132 1.890 1.00 85.38 274 ASP A C 1
ATOM 2189 O O . ASP A 1 274 ? -16.083 10.942 1.612 1.00 85.38 274 ASP A O 1
ATOM 2193 N N . LYS A 1 275 ? -17.094 12.902 1.202 1.00 88.81 275 LYS A N 1
ATOM 2194 C CA . LYS A 1 275 ? -17.943 12.448 0.093 1.00 88.81 275 LYS A CA 1
ATOM 2195 C C . LYS A 1 275 ? -17.154 11.878 -1.086 1.00 88.81 275 LYS A C 1
ATOM 2197 O O . LYS A 1 275 ? -17.741 11.168 -1.887 1.00 88.81 275 LYS A O 1
ATOM 2202 N N . PHE A 1 276 ? -15.859 12.172 -1.186 1.00 91.94 276 PHE A N 1
ATOM 2203 C CA . PHE A 1 276 ? -14.977 11.697 -2.247 1.00 91.94 276 PHE A CA 1
ATOM 2204 C C . PHE A 1 276 ? -13.943 10.684 -1.744 1.00 91.94 276 PHE A C 1
ATOM 2206 O O . PHE A 1 276 ? -12.980 10.430 -2.452 1.00 91.94 276 PHE A O 1
ATOM 2213 N N . LYS A 1 277 ? -14.122 10.073 -0.560 1.00 89.44 277 LYS A N 1
ATOM 2214 C CA . LYS A 1 277 ? -13.184 9.054 -0.037 1.00 89.44 277 LYS A CA 1
ATOM 2215 C C . LYS A 1 277 ? -12.941 7.883 -1.000 1.00 89.44 277 LYS A C 1
ATOM 2217 O O . LYS A 1 277 ? -11.882 7.273 -0.971 1.00 89.44 277 LYS A O 1
ATOM 2222 N N . PHE A 1 278 ? -13.914 7.613 -1.871 1.00 92.00 278 PHE A N 1
ATOM 2223 C CA . PHE A 1 278 ? -13.821 6.601 -2.916 1.00 92.00 278 PHE A CA 1
ATOM 2224 C C . PHE A 1 278 ? -12.811 6.964 -4.013 1.00 92.00 278 PHE A C 1
ATOM 2226 O O . PHE A 1 278 ? -12.437 6.090 -4.776 1.00 92.00 278 PHE A O 1
ATOM 2233 N N . LEU A 1 279 ? -12.392 8.228 -4.148 1.00 95.56 279 LEU A N 1
ATOM 2234 C CA . LEU A 1 279 ? -11.596 8.729 -5.268 1.00 95.56 279 LEU A CA 1
ATOM 2235 C C . LEU A 1 279 ? -10.113 8.888 -4.901 1.00 95.56 279 LEU A C 1
ATOM 2237 O O . LEU A 1 279 ? -9.744 9.506 -3.898 1.00 95.56 279 LEU A O 1
ATOM 2241 N N . LYS A 1 280 ? -9.248 8.419 -5.797 1.00 95.44 280 LYS A N 1
ATOM 2242 C CA . LYS A 1 280 ? -7.793 8.581 -5.751 1.00 95.44 280 LYS A CA 1
ATOM 2243 C C . LYS A 1 280 ? -7.282 9.006 -7.124 1.00 95.44 280 LYS A C 1
ATOM 2245 O O . LYS A 1 280 ? -7.640 8.403 -8.135 1.00 95.44 280 LYS A O 1
ATOM 2250 N N . ILE A 1 281 ? -6.420 10.019 -7.158 1.00 96.62 281 ILE A N 1
ATOM 2251 C CA . ILE A 1 281 ? -5.759 10.489 -8.382 1.00 96.62 281 ILE A CA 1
ATOM 2252 C C . ILE A 1 281 ? -4.254 10.297 -8.235 1.00 96.62 281 ILE A C 1
ATOM 2254 O O . ILE A 1 281 ? -3.685 10.533 -7.170 1.00 96.62 281 ILE A O 1
ATOM 2258 N N . MET A 1 282 ? -3.612 9.856 -9.309 1.00 97.19 282 MET A N 1
ATOM 2259 C CA . MET A 1 282 ? -2.178 9.611 -9.368 1.00 97.19 282 MET A CA 1
ATOM 2260 C C . MET A 1 282 ? -1.617 10.264 -10.626 1.00 97.19 282 MET A C 1
ATOM 2262 O O . MET A 1 282 ? -2.204 10.136 -11.696 1.00 97.19 282 MET A O 1
ATOM 2266 N N . GLY A 1 283 ? -0.486 10.944 -10.508 1.00 97.62 283 GLY A N 1
ATOM 2267 C CA . GLY A 1 283 ? 0.368 11.298 -11.637 1.00 97.62 283 GLY A CA 1
ATOM 2268 C C . GLY A 1 283 ? 1.542 10.331 -11.706 1.00 97.62 283 GLY A C 1
ATOM 2269 O O . GLY A 1 283 ? 1.922 9.752 -10.691 1.00 97.62 283 GLY A O 1
ATOM 2270 N N . VAL A 1 284 ? 2.133 10.158 -12.881 1.00 96.44 284 VAL A N 1
ATOM 2271 C CA . VAL A 1 284 ? 3.376 9.400 -13.037 1.00 96.44 284 VAL A CA 1
ATOM 2272 C C . VAL A 1 284 ? 4.305 10.125 -13.990 1.00 96.44 284 VAL A C 1
ATOM 2274 O O . VAL A 1 284 ? 3.880 10.605 -15.039 1.00 96.44 284 VAL A O 1
ATOM 2277 N N . ILE A 1 285 ? 5.574 10.179 -13.611 1.00 97.88 285 ILE A N 1
ATOM 2278 C CA . ILE A 1 285 ? 6.692 10.492 -14.488 1.00 97.88 285 ILE A CA 1
ATOM 2279 C C . ILE A 1 285 ? 7.657 9.318 -14.370 1.00 97.88 285 ILE A C 1
ATOM 2281 O O . ILE A 1 285 ? 8.084 8.984 -13.263 1.00 97.88 285 ILE A O 1
ATOM 2285 N N . ARG A 1 286 ? 7.981 8.673 -15.488 1.00 96.62 286 ARG A N 1
ATOM 2286 C CA . ARG A 1 286 ? 9.042 7.667 -15.564 1.00 96.62 286 ARG A CA 1
ATOM 2287 C C . ARG A 1 286 ? 10.097 8.143 -16.544 1.00 96.62 286 ARG A C 1
ATOM 2289 O O . ARG A 1 286 ? 9.760 8.564 -17.640 1.00 96.62 286 ARG A O 1
ATOM 2296 N N . TYR A 1 287 ? 11.358 8.011 -16.173 1.00 97.62 287 TYR A N 1
ATOM 2297 C CA . TYR A 1 287 ? 12.471 8.166 -17.096 1.00 97.62 287 TYR A CA 1
ATOM 2298 C C . TYR A 1 287 ? 13.187 6.824 -17.227 1.00 97.62 287 TYR A C 1
ATOM 2300 O O . TYR A 1 287 ? 13.489 6.187 -16.217 1.00 97.62 287 TYR A O 1
ATOM 2308 N N . GLU A 1 288 ? 13.391 6.351 -18.454 1.00 95.88 288 GLU A N 1
ATOM 2309 C CA . GLU A 1 288 ? 14.154 5.142 -18.745 1.00 95.88 288 GLU A CA 1
ATOM 2310 C C . GLU A 1 288 ? 15.347 5.451 -19.650 1.00 95.88 288 GLU A C 1
ATOM 2312 O O . GLU A 1 288 ? 15.210 6.164 -20.647 1.00 95.88 288 GLU A O 1
ATOM 2317 N N . TRP A 1 289 ? 16.486 4.847 -19.313 1.00 95.88 289 TRP A N 1
ATOM 2318 C CA . TRP A 1 289 ? 17.747 4.965 -20.044 1.00 95.88 289 TRP A CA 1
ATOM 2319 C C . TRP A 1 289 ? 18.178 3.607 -20.553 1.00 95.88 289 TRP A C 1
ATOM 2321 O O . TRP A 1 289 ? 18.267 2.663 -19.759 1.00 95.88 289 TRP A O 1
ATOM 2331 N N . TYR A 1 290 ? 18.405 3.487 -21.856 1.00 95.44 290 TYR A N 1
ATOM 2332 C CA . TYR A 1 290 ? 18.717 2.225 -22.515 1.00 95.44 290 TYR A CA 1
ATOM 2333 C C . TYR A 1 290 ? 20.159 2.238 -23.025 1.00 95.44 290 TYR A C 1
ATOM 2335 O O . TYR A 1 290 ? 20.598 3.185 -23.669 1.00 95.44 290 TYR A O 1
ATOM 2343 N N . ASN A 1 291 ? 20.893 1.156 -22.774 1.00 95.38 291 ASN A N 1
ATOM 2344 C CA . ASN A 1 291 ? 22.227 0.957 -23.326 1.00 95.38 291 ASN A CA 1
ATOM 2345 C C . ASN A 1 291 ? 22.114 0.593 -24.811 1.00 95.38 291 ASN A C 1
ATOM 2347 O O . ASN A 1 291 ? 21.804 -0.548 -25.169 1.00 95.38 291 ASN A O 1
ATOM 2351 N N . MET A 1 292 ? 22.368 1.576 -25.671 1.00 93.00 292 MET A N 1
ATOM 2352 C CA . MET A 1 292 ? 22.213 1.419 -27.113 1.00 93.00 292 MET A CA 1
ATOM 2353 C C . MET A 1 292 ? 23.143 0.363 -27.708 1.00 93.00 292 MET A C 1
ATOM 2355 O O . MET A 1 292 ? 22.729 -0.318 -28.640 1.00 93.00 292 MET A O 1
ATOM 2359 N N . ASP A 1 293 ? 24.34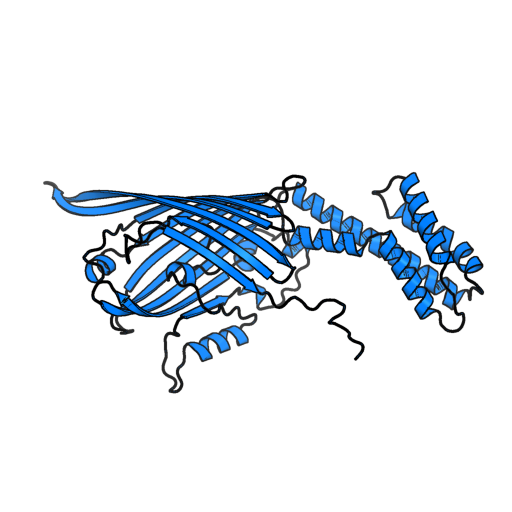9 0.168 -27.176 1.00 93.00 293 ASP A N 1
ATOM 2360 C CA . ASP A 1 293 ? 25.279 -0.842 -27.695 1.00 93.00 293 ASP A CA 1
ATOM 2361 C C . ASP A 1 293 ? 24.775 -2.259 -27.430 1.00 93.00 293 ASP A C 1
ATOM 2363 O O . ASP A 1 293 ? 24.815 -3.117 -28.314 1.00 93.00 293 ASP A O 1
ATOM 2367 N N . TYR A 1 294 ? 24.231 -2.499 -26.233 1.00 93.25 294 TYR A N 1
ATOM 2368 C CA . TYR A 1 294 ? 23.576 -3.763 -25.908 1.00 93.25 294 TYR A CA 1
ATOM 2369 C C . TYR A 1 294 ? 22.409 -4.034 -26.863 1.00 93.25 294 TYR A C 1
ATOM 2371 O O . TYR A 1 294 ? 22.306 -5.109 -27.454 1.00 93.25 294 TYR A O 1
ATOM 2379 N N . PHE A 1 295 ? 21.538 -3.045 -27.045 1.00 91.62 295 PHE A N 1
ATOM 2380 C CA . PHE A 1 295 ? 20.338 -3.209 -27.852 1.00 91.62 295 PHE A CA 1
ATOM 2381 C C . PHE A 1 295 ? 20.633 -3.325 -29.352 1.00 91.62 295 PHE A C 1
ATOM 2383 O O . PHE A 1 295 ? 20.069 -4.196 -30.004 1.00 91.62 295 PHE A O 1
ATOM 2390 N N . LYS A 1 296 ? 21.582 -2.552 -29.892 1.00 90.81 296 LYS A N 1
ATOM 2391 C CA . LYS A 1 296 ? 22.059 -2.708 -31.277 1.00 90.81 296 LYS A CA 1
ATOM 2392 C C . LYS A 1 296 ? 22.664 -4.088 -31.522 1.00 90.81 296 LYS A C 1
ATOM 2394 O O . LYS A 1 296 ? 22.503 -4.632 -32.607 1.00 90.81 296 LYS A O 1
ATOM 2399 N N . LYS A 1 297 ? 23.359 -4.652 -30.528 1.00 92.31 297 LYS A N 1
ATOM 2400 C CA . LYS A 1 297 ? 23.995 -5.968 -30.640 1.00 92.31 297 LYS A CA 1
ATOM 2401 C C . LYS A 1 297 ? 22.985 -7.116 -30.629 1.00 92.31 297 LYS A C 1
ATOM 2403 O O . LYS A 1 297 ? 23.137 -8.047 -31.408 1.00 92.31 297 LYS A O 1
ATOM 2408 N N . TYR A 1 298 ? 21.986 -7.059 -29.749 1.00 90.62 298 TYR A N 1
ATOM 2409 C CA . TYR A 1 298 ? 21.099 -8.196 -29.478 1.00 90.62 298 TYR A CA 1
ATOM 2410 C C . TYR A 1 298 ? 19.664 -8.034 -30.011 1.00 90.62 298 TYR A C 1
ATOM 2412 O O . TYR A 1 298 ? 18.892 -8.987 -29.963 1.00 90.62 298 TYR A O 1
ATOM 2420 N N . PHE A 1 299 ? 19.289 -6.850 -30.507 1.00 87.69 299 PHE A N 1
ATOM 2421 C CA . PHE A 1 299 ? 17.946 -6.511 -31.002 1.00 87.69 299 PHE A CA 1
ATOM 2422 C C . PHE A 1 299 ? 18.032 -5.672 -32.289 1.00 87.69 299 PHE A C 1
ATOM 2424 O O . PHE A 1 299 ? 17.491 -4.570 -32.364 1.00 87.69 299 PHE A O 1
ATOM 2431 N N . VAL A 1 300 ? 18.733 -6.195 -33.300 1.00 83.94 300 VAL A N 1
ATOM 2432 C CA . VAL A 1 300 ? 19.099 -5.476 -34.540 1.00 83.94 300 VAL A CA 1
ATOM 2433 C C . VAL A 1 300 ? 17.887 -4.890 -35.276 1.00 83.94 300 VAL A C 1
ATOM 2435 O O . VAL A 1 300 ? 17.953 -3.769 -35.773 1.00 83.94 300 VAL A O 1
ATOM 2438 N N . ASP A 1 301 ? 16.766 -5.613 -35.293 1.00 82.94 301 ASP A N 1
ATOM 2439 C CA . ASP A 1 301 ? 15.558 -5.215 -36.030 1.00 82.94 301 ASP A CA 1
ATOM 2440 C C . ASP A 1 301 ? 14.612 -4.316 -35.219 1.00 82.94 301 ASP A C 1
ATOM 2442 O O . ASP A 1 301 ? 13.581 -3.859 -35.715 1.00 82.94 301 ASP A O 1
ATOM 2446 N N . SER A 1 302 ? 14.931 -4.061 -33.948 1.00 84.00 302 SER A N 1
ATOM 2447 C CA . SER A 1 302 ? 14.081 -3.268 -33.065 1.00 84.00 302 SER A CA 1
ATOM 2448 C C . SER A 1 302 ? 14.473 -1.797 -33.103 1.00 84.00 302 SER A C 1
ATOM 2450 O O . SER A 1 302 ? 15.620 -1.429 -32.848 1.00 84.00 302 SER A O 1
ATOM 2452 N N . LYS A 1 303 ? 13.494 -0.921 -33.342 1.00 86.75 303 LYS A N 1
ATOM 2453 C CA . LYS A 1 303 ? 13.702 0.520 -33.197 1.00 86.75 303 LYS A CA 1
ATOM 2454 C C . LYS A 1 303 ? 13.732 0.881 -31.717 1.00 86.75 303 LYS A C 1
ATOM 2456 O O . LYS A 1 303 ? 12.726 0.757 -31.022 1.00 86.75 303 LYS A O 1
ATOM 2461 N N . ILE A 1 304 ? 14.892 1.312 -31.238 1.00 89.81 304 ILE A N 1
ATOM 2462 C CA . ILE A 1 304 ? 15.137 1.537 -29.817 1.00 89.81 304 ILE A CA 1
ATOM 2463 C C . ILE A 1 304 ? 15.648 2.951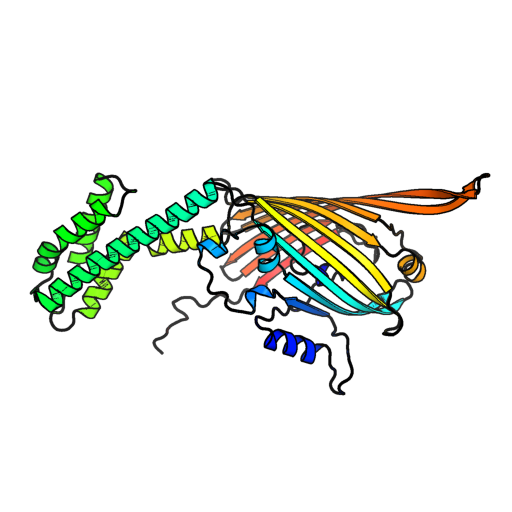 -29.616 1.00 89.81 304 ILE A C 1
ATOM 2465 O O . ILE A 1 304 ? 16.425 3.458 -30.423 1.00 89.81 304 ILE A O 1
ATOM 2469 N N . TYR A 1 305 ? 15.188 3.565 -28.530 1.00 93.69 305 TYR A N 1
ATOM 2470 C CA . TYR A 1 305 ? 15.587 4.900 -28.146 1.00 93.69 305 TYR A CA 1
ATOM 2471 C C . TYR A 1 305 ? 16.316 4.880 -26.807 1.00 93.69 305 TYR A C 1
ATOM 2473 O O . TYR A 1 305 ? 15.839 4.258 -25.857 1.00 93.69 305 TYR A O 1
ATOM 2481 N N . GLU A 1 306 ? 17.445 5.576 -26.736 1.00 95.44 306 GLU A N 1
ATOM 2482 C CA . GLU A 1 306 ? 18.288 5.717 -25.552 1.00 95.44 306 GLU A CA 1
ATOM 2483 C C . GLU A 1 306 ? 17.518 6.316 -24.373 1.00 95.44 306 GLU A C 1
ATOM 2485 O O . GLU A 1 306 ? 17.567 5.785 -23.267 1.00 95.44 306 GLU A O 1
ATOM 2490 N N . ASN A 1 307 ? 16.775 7.398 -24.613 1.00 97.00 307 ASN A N 1
ATOM 2491 C CA . ASN A 1 307 ? 16.104 8.173 -23.579 1.00 97.00 307 ASN A CA 1
ATOM 2492 C C . ASN A 1 307 ? 14.589 8.110 -23.768 1.00 97.00 307 ASN A C 1
ATOM 2494 O O . ASN A 1 307 ? 14.073 8.505 -24.813 1.00 97.00 307 ASN A O 1
ATOM 2498 N N . ASN A 1 308 ? 13.863 7.643 -22.751 1.00 96.25 308 ASN A N 1
ATOM 2499 C CA . ASN A 1 308 ? 12.406 7.511 -22.797 1.00 96.25 308 ASN A CA 1
ATOM 2500 C C . ASN A 1 308 ? 11.776 8.180 -21.578 1.00 96.25 308 ASN A C 1
ATOM 2502 O O . ASN A 1 308 ? 12.002 7.745 -20.451 1.00 96.25 308 ASN A O 1
ATOM 2506 N N . ILE A 1 309 ? 10.971 9.217 -21.795 1.00 97.56 309 ILE A N 1
ATOM 2507 C CA . ILE A 1 309 ? 10.213 9.891 -20.742 1.00 97.56 309 ILE A CA 1
ATOM 2508 C C . ILE A 1 309 ? 8.744 9.536 -20.905 1.00 97.56 309 ILE A C 1
ATOM 2510 O O . ILE A 1 309 ? 8.115 9.902 -21.898 1.00 97.56 309 ILE A O 1
ATOM 2514 N N . ASP A 1 310 ? 8.191 8.892 -19.888 1.00 96.94 310 ASP A N 1
ATOM 2515 C CA . ASP A 1 310 ? 6.771 8.615 -19.799 1.00 96.94 310 ASP A CA 1
ATOM 2516 C C . ASP A 1 310 ? 6.119 9.552 -18.801 1.00 96.94 310 ASP A C 1
ATOM 2518 O O . ASP A 1 310 ? 6.647 9.808 -17.718 1.00 96.94 310 ASP A O 1
ATOM 2522 N N . TYR A 1 311 ? 4.940 10.035 -19.154 1.00 97.31 311 TYR A N 1
ATOM 2523 C CA . TYR A 1 311 ? 4.155 10.935 -18.332 1.00 97.31 311 TYR A CA 1
ATOM 2524 C C . TYR A 1 311 ? 2.687 10.563 -18.450 1.00 97.31 311 TYR A C 1
ATOM 2526 O O . TYR A 1 311 ? 2.180 10.248 -19.526 1.00 97.31 311 TYR A O 1
ATOM 2534 N N . GLY A 1 312 ? 1.982 10.580 -17.331 1.00 96.81 312 GLY A N 1
ATOM 2535 C CA . GLY A 1 312 ? 0.605 10.128 -17.328 1.00 96.81 312 GLY A CA 1
ATOM 2536 C C . GLY A 1 312 ? -0.123 10.418 -16.041 1.00 96.81 312 GLY A C 1
ATOM 2537 O O . GLY A 1 312 ? 0.433 10.949 -15.078 1.00 96.81 312 GLY A O 1
ATOM 2538 N N . PHE A 1 313 ? -1.386 10.024 -16.030 1.00 96.75 313 PHE A N 1
ATOM 2539 C CA . PHE A 1 313 ? -2.211 10.066 -14.841 1.00 96.75 313 PHE A CA 1
ATOM 2540 C C . PHE A 1 313 ? -3.093 8.826 -14.756 1.00 96.75 313 PHE A C 1
ATOM 2542 O O . PHE A 1 313 ? -3.367 8.146 -15.747 1.00 96.75 313 PHE A O 1
ATOM 2549 N N . ALA A 1 314 ? -3.530 8.527 -13.543 1.00 96.69 314 ALA A N 1
ATOM 2550 C CA . ALA A 1 314 ? -4.507 7.500 -13.272 1.00 96.69 314 ALA A CA 1
ATOM 2551 C C . ALA A 1 314 ? -5.559 8.021 -12.299 1.00 96.69 314 ALA A C 1
ATOM 2553 O O . ALA A 1 314 ? -5.261 8.781 -11.375 1.00 96.69 314 ALA A O 1
ATOM 2554 N N . ILE A 1 315 ? -6.789 7.575 -12.505 1.00 96.88 315 ILE A N 1
ATOM 2555 C CA . ILE A 1 315 ? -7.911 7.805 -11.605 1.00 96.88 315 ILE A CA 1
ATOM 2556 C C . ILE A 1 315 ? -8.374 6.436 -11.127 1.00 96.88 315 ILE A C 1
ATOM 2558 O O . ILE A 1 315 ? -8.570 5.530 -11.934 1.00 96.88 315 ILE A O 1
ATOM 2562 N N . SER A 1 316 ? -8.520 6.284 -9.818 1.00 96.00 316 SER A N 1
ATOM 2563 C CA . SER A 1 316 ? -9.008 5.066 -9.185 1.00 96.00 316 SER A CA 1
ATOM 2564 C C . SER A 1 316 ? -10.200 5.409 -8.308 1.00 96.00 316 SER A C 1
ATOM 2566 O O . SER A 1 316 ? -10.131 6.346 -7.512 1.00 96.00 316 SER A O 1
ATOM 2568 N N . THR A 1 317 ? -11.277 4.649 -8.453 1.00 96.38 317 THR A N 1
ATOM 2569 C CA . THR A 1 317 ? -12.458 4.719 -7.601 1.00 96.38 317 THR A CA 1
ATOM 2570 C C . THR A 1 317 ? -12.667 3.395 -6.886 1.00 96.38 317 THR A C 1
ATOM 2572 O O . THR A 1 317 ? -12.628 2.353 -7.540 1.00 96.38 317 THR A O 1
ATOM 2575 N N . GLU A 1 318 ? -12.928 3.430 -5.588 1.00 93.81 318 GLU A N 1
ATOM 2576 C CA . GLU A 1 318 ? -13.136 2.253 -4.748 1.00 93.81 318 GLU A CA 1
ATOM 2577 C C . GLU A 1 318 ? -14.458 2.364 -3.986 1.00 93.81 318 GLU A C 1
ATOM 2579 O O . GLU A 1 318 ? -14.678 3.294 -3.211 1.00 93.81 318 GLU A O 1
ATOM 2584 N N . PHE A 1 319 ? -15.349 1.413 -4.249 1.00 93.56 319 PHE A N 1
ATOM 2585 C CA . PHE A 1 319 ? -16.635 1.242 -3.588 1.00 93.56 319 PHE A CA 1
ATOM 2586 C C . PHE A 1 319 ? -16.680 -0.153 -2.963 1.00 93.56 319 PHE A C 1
ATOM 2588 O O . PHE A 1 319 ? -15.979 -1.056 -3.414 1.00 93.56 319 PHE A O 1
ATOM 2595 N N . ASP A 1 320 ? -17.577 -0.370 -2.003 1.00 89.19 320 ASP A N 1
ATOM 2596 C CA . ASP A 1 320 ? -17.654 -1.620 -1.229 1.00 89.19 320 ASP A CA 1
ATOM 2597 C C . ASP A 1 320 ? -17.689 -2.894 -2.100 1.00 89.19 320 ASP A C 1
ATOM 2599 O O . ASP A 1 320 ? -17.085 -3.914 -1.770 1.00 89.19 320 ASP A O 1
ATOM 2603 N N . LYS A 1 321 ? -18.386 -2.844 -3.245 1.00 94.56 321 LYS A N 1
ATOM 2604 C CA . LYS A 1 321 ? -18.547 -3.996 -4.149 1.00 94.56 321 LYS A CA 1
ATOM 2605 C C . LYS A 1 321 ? -17.716 -3.942 -5.419 1.00 94.56 321 LYS A C 1
ATOM 2607 O O . LYS A 1 321 ? -17.641 -4.949 -6.116 1.00 94.56 321 LYS A O 1
ATOM 2612 N N . PHE A 1 322 ? -17.162 -2.793 -5.785 1.00 96.31 322 PHE A N 1
ATOM 2613 C CA . PHE A 1 322 ? -16.445 -2.683 -7.047 1.00 96.31 322 PHE A CA 1
ATOM 2614 C C . PHE A 1 322 ? -15.419 -1.561 -7.029 1.00 96.31 322 PHE A C 1
ATOM 2616 O O . PHE A 1 322 ? -15.568 -0.562 -6.331 1.00 96.31 322 PHE A O 1
ATOM 2623 N N . SER A 1 323 ? -14.396 -1.700 -7.863 1.00 96.25 323 SER A N 1
ATOM 2624 C CA . SER A 1 323 ? -13.442 -0.634 -8.136 1.00 96.25 323 SER A CA 1
ATOM 2625 C C . SER A 1 323 ? -13.263 -0.434 -9.632 1.00 96.25 323 SER A C 1
ATOM 2627 O O . SER A 1 323 ? -13.400 -1.359 -10.434 1.00 96.25 323 SER A O 1
ATOM 2629 N N . ILE A 1 324 ? -12.974 0.808 -10.007 1.00 97.44 324 ILE A N 1
ATOM 2630 C CA . ILE A 1 324 ? -12.686 1.203 -11.384 1.00 97.44 324 ILE A CA 1
ATOM 2631 C C . ILE A 1 324 ? -11.361 1.939 -11.370 1.00 97.44 324 ILE A C 1
ATOM 2633 O O . ILE A 1 324 ? -11.157 2.837 -10.556 1.00 97.44 324 ILE A O 1
ATOM 2637 N N . LYS A 1 325 ? -10.466 1.582 -12.281 1.00 97.12 325 LYS A N 1
ATOM 2638 C CA . LYS A 1 325 ? -9.214 2.294 -12.495 1.00 97.12 325 LYS A CA 1
ATOM 2639 C C . LYS A 1 325 ? -9.077 2.625 -13.965 1.00 97.12 325 LYS A C 1
ATOM 2641 O O . LYS A 1 325 ? -9.289 1.769 -14.815 1.00 97.12 325 LYS A O 1
ATOM 2646 N N . PHE A 1 326 ? -8.694 3.854 -14.260 1.00 97.25 326 PHE A N 1
ATOM 2647 C CA . PHE A 1 326 ? -8.353 4.270 -15.608 1.00 97.25 326 PHE A CA 1
ATOM 2648 C C . PHE A 1 326 ? -6.983 4.927 -15.606 1.00 97.25 326 PHE A C 1
ATOM 2650 O O . PHE A 1 326 ? -6.696 5.762 -14.750 1.00 97.25 326 PHE A O 1
ATOM 2657 N N . GLU A 1 327 ? -6.134 4.534 -16.545 1.00 96.38 327 GLU A N 1
ATOM 2658 C CA . GLU A 1 327 ? -4.759 4.997 -16.671 1.00 96.38 327 GLU A CA 1
ATOM 2659 C C . GLU A 1 327 ? -4.506 5.495 -18.093 1.00 96.38 327 GLU A C 1
ATOM 2661 O O . GLU A 1 327 ? -4.840 4.796 -19.046 1.00 96.38 327 GLU A O 1
ATOM 2666 N N . LEU A 1 328 ? -3.872 6.662 -18.226 1.00 96.94 328 LEU A N 1
ATOM 2667 C CA . LEU A 1 328 ? -3.396 7.222 -19.492 1.00 96.94 328 LEU A CA 1
ATOM 2668 C C . LEU A 1 328 ? -1.922 7.593 -19.359 1.00 96.94 328 LEU A C 1
ATOM 2670 O O . LEU A 1 328 ? -1.550 8.280 -18.405 1.00 96.94 328 LEU A O 1
ATOM 2674 N N . VAL A 1 329 ? -1.087 7.164 -20.304 1.00 97.12 329 VAL A N 1
ATOM 2675 C CA . VAL A 1 329 ? 0.358 7.419 -20.282 1.00 97.12 329 VAL A CA 1
ATOM 2676 C C . VAL A 1 329 ? 0.858 7.698 -21.695 1.00 97.12 329 VAL A C 1
ATOM 2678 O O . VAL A 1 329 ? 0.686 6.879 -22.592 1.00 97.12 329 VAL A O 1
ATOM 2681 N N . GLY A 1 330 ? 1.497 8.847 -21.894 1.00 97.38 330 GLY A N 1
ATOM 2682 C CA . GLY A 1 330 ? 2.272 9.147 -23.094 1.00 97.38 330 GLY A CA 1
ATOM 2683 C C . GLY A 1 330 ? 3.748 8.836 -22.872 1.00 97.38 330 GLY A C 1
ATOM 2684 O O . GLY A 1 330 ? 4.244 8.974 -21.756 1.00 97.38 330 GLY A O 1
ATOM 2685 N N . ARG A 1 331 ? 4.440 8.437 -23.935 1.00 96.88 331 ARG A N 1
ATOM 2686 C CA . ARG A 1 331 ? 5.886 8.222 -23.984 1.00 96.88 331 ARG A CA 1
ATOM 2687 C C . ARG A 1 331 ? 6.487 9.131 -25.036 1.00 96.88 331 ARG A C 1
ATOM 2689 O O . ARG A 1 331 ? 6.023 9.149 -26.174 1.00 96.88 331 ARG A O 1
ATOM 2696 N N . ARG A 1 332 ? 7.544 9.846 -24.669 1.00 97.62 332 ARG A N 1
ATOM 2697 C CA . ARG A 1 332 ? 8.430 10.544 -25.598 1.00 97.62 332 ARG A CA 1
ATOM 2698 C C . ARG A 1 332 ? 9.787 9.858 -25.581 1.00 97.62 332 ARG A C 1
ATOM 2700 O O . ARG A 1 332 ? 10.402 9.736 -24.525 1.00 97.62 332 ARG A O 1
ATOM 2707 N N . SER A 1 333 ? 10.248 9.467 -26.757 1.00 96.69 333 SER A N 1
ATOM 2708 C CA . SER A 1 333 ? 11.483 8.716 -26.948 1.00 96.69 333 SER A CA 1
ATOM 2709 C C . SER A 1 333 ? 12.454 9.509 -27.816 1.00 96.69 333 SER A C 1
ATOM 2711 O O . SER A 1 333 ? 12.028 10.128 -28.790 1.00 96.69 333 SER A O 1
ATOM 2713 N N . GLU A 1 334 ? 13.735 9.508 -27.459 1.00 96.50 334 GLU A N 1
ATOM 2714 C CA . GLU A 1 334 ? 14.774 10.317 -28.098 1.00 96.50 334 GLU A CA 1
ATOM 2715 C C . GLU A 1 334 ? 16.125 9.586 -28.121 1.00 96.50 334 GLU A C 1
ATOM 2717 O O . GLU A 1 334 ? 16.471 8.838 -27.203 1.00 96.50 334 GLU A O 1
ATOM 2722 N N . THR A 1 335 ? 16.895 9.761 -29.196 1.00 95.38 335 THR A N 1
ATOM 2723 C CA . THR A 1 335 ? 18.275 9.259 -29.332 1.00 95.38 335 THR A CA 1
ATOM 2724 C C . THR A 1 335 ? 19.095 10.192 -30.192 1.00 95.38 335 THR A C 1
ATOM 2726 O O . THR A 1 335 ? 18.612 10.685 -31.212 1.00 95.38 335 THR A O 1
ATOM 2729 N N . GLU A 1 336 ? 20.345 10.399 -29.798 1.00 92.81 336 GLU A N 1
ATOM 2730 C CA . GLU A 1 336 ? 21.319 11.158 -30.569 1.00 92.81 336 GLU A CA 1
ATOM 2731 C C . GLU A 1 336 ? 22.308 10.186 -31.215 1.00 92.81 336 GLU A C 1
ATOM 2733 O O . GLU A 1 336 ? 22.896 9.327 -30.563 1.00 92.81 336 GLU A O 1
ATOM 2738 N N . ILE A 1 337 ? 22.430 10.268 -32.537 1.00 89.25 337 ILE A N 1
ATOM 2739 C CA . ILE A 1 337 ? 23.272 9.379 -33.335 1.00 89.25 337 ILE A CA 1
ATOM 2740 C C . ILE A 1 337 ? 24.414 10.221 -33.907 1.00 89.25 337 ILE A C 1
ATOM 2742 O O . ILE A 1 337 ? 24.121 11.173 -34.635 1.00 89.25 337 ILE A O 1
ATOM 2746 N N . PRO A 1 338 ? 25.690 9.905 -33.628 1.00 89.25 338 PRO A N 1
ATOM 2747 C CA . PRO A 1 338 ? 26.807 10.626 -34.227 1.00 89.25 338 PRO A CA 1
ATOM 2748 C C . PRO A 1 338 ? 26.813 10.397 -35.744 1.00 89.25 338 PRO A C 1
ATOM 2750 O O . PRO A 1 338 ? 26.737 9.258 -36.208 1.00 89.25 338 PRO A O 1
ATOM 2753 N N . VAL A 1 339 ? 26.870 11.478 -36.523 1.00 93.31 339 VAL A N 1
ATOM 2754 C CA . VAL A 1 339 ? 26.831 11.440 -38.000 1.00 93.31 339 VAL A CA 1
ATOM 2755 C C . VAL A 1 339 ? 28.109 11.947 -38.663 1.00 93.31 339 VAL A C 1
ATOM 2757 O O . VAL A 1 339 ? 28.273 11.776 -39.869 1.00 93.31 339 VAL A O 1
ATOM 2760 N N . GLY A 1 340 ? 29.024 12.541 -37.900 1.00 93.00 340 GLY A N 1
ATOM 2761 C CA . GLY A 1 340 ? 30.315 13.008 -38.396 1.00 93.00 340 GLY A CA 1
ATOM 2762 C C . GLY A 1 340 ? 30.879 14.121 -37.528 1.00 93.00 340 GLY A C 1
ATOM 2763 O O . GLY A 1 340 ? 30.444 14.309 -36.396 1.00 93.00 340 GLY A O 1
ATOM 2764 N N . THR A 1 341 ? 31.822 14.873 -38.080 1.00 95.56 341 THR A N 1
ATOM 2765 C CA . THR A 1 341 ? 32.370 16.083 -37.465 1.00 95.56 341 THR A CA 1
ATOM 2766 C C . THR A 1 341 ? 32.205 17.266 -38.411 1.00 95.56 341 THR A C 1
ATOM 2768 O O . THR A 1 341 ? 32.222 17.088 -39.632 1.00 95.56 341 THR A O 1
ATOM 2771 N N . ASP A 1 342 ? 32.047 18.469 -37.870 1.00 93.94 342 ASP A N 1
ATOM 2772 C CA . ASP A 1 342 ? 32.109 19.692 -38.669 1.00 93.94 342 ASP A CA 1
ATOM 2773 C C . ASP A 1 342 ? 33.557 20.051 -39.063 1.00 93.94 342 ASP A C 1
ATOM 2775 O O . ASP A 1 342 ? 34.513 19.323 -38.776 1.00 93.94 342 ASP A O 1
ATOM 2779 N N . SER A 1 343 ? 33.729 21.181 -39.755 1.00 92.75 343 SER A N 1
ATOM 2780 C CA . SER A 1 343 ? 35.041 21.686 -40.181 1.00 92.75 343 SER A CA 1
ATOM 2781 C C . SER A 1 343 ? 35.960 22.107 -39.029 1.00 92.75 343 SER A C 1
ATOM 2783 O O . SER A 1 343 ? 37.155 22.285 -39.253 1.00 92.75 343 SER A O 1
ATOM 2785 N N . GLU A 1 344 ? 35.421 22.288 -37.824 1.00 93.94 344 GLU A N 1
ATOM 2786 C CA . GLU A 1 344 ? 36.157 22.664 -36.613 1.00 93.94 344 GLU A CA 1
ATOM 2787 C C . GLU A 1 344 ? 36.485 21.441 -35.737 1.00 93.94 344 GLU A C 1
ATOM 2789 O O . GLU A 1 344 ? 37.197 21.563 -34.742 1.00 93.94 344 GLU A O 1
ATOM 2794 N N . GLY A 1 345 ? 36.023 20.250 -36.135 1.00 92.25 345 GLY A N 1
ATOM 2795 C CA . GLY A 1 345 ? 36.232 18.997 -35.415 1.00 92.25 345 GLY A CA 1
ATOM 2796 C C . GLY A 1 345 ? 35.193 18.718 -34.327 1.00 92.25 345 GLY A C 1
ATOM 2797 O O . GLY A 1 345 ? 35.380 17.774 -33.562 1.00 92.25 345 GLY A O 1
ATOM 2798 N N . ASN A 1 346 ? 34.102 19.489 -34.250 1.00 93.56 346 ASN A N 1
ATOM 2799 C CA . ASN A 1 346 ? 33.013 19.207 -33.316 1.00 93.56 346 ASN A CA 1
ATOM 2800 C C . ASN A 1 346 ? 32.177 18.031 -33.831 1.00 93.56 346 ASN A C 1
ATOM 2802 O O . ASN A 1 346 ? 31.839 17.981 -35.015 1.00 93.56 346 ASN A O 1
ATOM 2806 N N . GLU A 1 347 ? 31.804 17.100 -32.951 1.00 94.19 347 GLU A N 1
ATOM 2807 C CA . GLU A 1 347 ? 30.904 16.001 -33.310 1.00 94.19 347 GLU A CA 1
ATOM 2808 C C . GLU A 1 347 ? 29.501 16.523 -33.648 1.00 94.19 347 GLU A C 1
ATOM 2810 O O . GLU A 1 347 ? 28.898 17.311 -32.918 1.00 94.19 347 GLU A O 1
ATOM 2815 N N . LEU A 1 348 ? 28.969 16.057 -34.775 1.00 93.38 348 LEU A N 1
ATOM 2816 C CA . LEU A 1 348 ? 27.617 16.331 -35.232 1.00 93.38 348 LEU A CA 1
ATOM 2817 C C . LEU A 1 348 ? 26.720 15.143 -34.902 1.00 93.38 348 LEU A C 1
ATOM 2819 O O . LEU A 1 348 ? 27.061 13.993 -35.189 1.00 93.38 348 LEU A O 1
ATOM 2823 N N . TYR A 1 349 ? 25.530 15.436 -34.384 1.00 93.81 349 TYR A N 1
ATOM 2824 C CA . TYR A 1 349 ? 24.541 14.429 -34.014 1.00 93.81 349 TYR A CA 1
ATOM 2825 C C . TYR A 1 349 ? 23.249 14.605 -34.810 1.00 93.81 349 TYR A C 1
ATOM 2827 O O . TYR A 1 349 ? 22.740 15.713 -34.989 1.00 93.81 349 TYR A O 1
ATOM 2835 N N . LYS A 1 350 ? 22.673 13.488 -35.256 1.00 93.44 350 LYS A N 1
ATOM 2836 C CA . LYS A 1 350 ? 21.290 13.410 -35.722 1.00 93.44 350 LYS A CA 1
ATOM 2837 C C . LYS A 1 350 ? 20.415 12.996 -34.547 1.00 93.44 350 LYS A C 1
ATOM 2839 O O . LYS A 1 350 ? 20.596 11.916 -33.992 1.00 93.44 350 LYS A O 1
ATOM 2844 N N . ARG A 1 351 ? 19.435 13.830 -34.207 1.00 94.19 351 ARG A N 1
ATOM 2845 C CA . ARG A 1 351 ? 18.419 13.501 -33.206 1.00 94.19 351 ARG A CA 1
ATOM 2846 C C . ARG A 1 351 ? 17.250 12.766 -33.858 1.00 94.19 351 ARG A C 1
ATOM 2848 O O . ARG A 1 351 ? 16.640 13.277 -34.798 1.00 94.19 351 ARG A O 1
ATOM 2855 N N . GLU A 1 352 ? 16.919 11.587 -33.347 1.00 94.94 352 GLU A N 1
ATOM 2856 C CA . GLU A 1 352 ? 15.718 10.838 -33.717 1.00 94.94 352 GLU A CA 1
ATOM 2857 C C . GLU A 1 352 ? 14.733 10.797 -32.556 1.00 94.94 352 GLU A C 1
ATOM 2859 O O . GLU A 1 352 ? 15.106 10.473 -31.432 1.00 94.94 352 GLU A O 1
ATOM 2864 N N . ASN A 1 353 ? 13.459 11.069 -32.849 1.00 95.44 353 ASN A N 1
ATOM 2865 C CA . ASN A 1 353 ? 12.396 11.124 -31.851 1.00 95.44 353 ASN A CA 1
ATOM 2866 C C . ASN A 1 353 ? 11.240 10.182 -32.214 1.00 95.44 353 ASN A C 1
ATOM 2868 O O . ASN A 1 353 ? 11.023 9.875 -33.389 1.00 95.44 353 ASN A O 1
ATOM 2872 N N . SER A 1 354 ? 10.478 9.757 -31.208 1.00 95.56 354 SER A N 1
ATOM 2873 C CA . SER A 1 354 ? 9.177 9.097 -31.362 1.00 95.56 354 SER A CA 1
ATOM 2874 C C . SER A 1 354 ? 8.237 9.466 -30.219 1.00 95.56 354 SER A C 1
ATOM 2876 O O . SER A 1 354 ? 8.665 9.939 -29.161 1.00 95.56 354 SER A O 1
ATOM 2878 N N . SER A 1 355 ? 6.949 9.232 -30.441 1.00 95.38 355 SER A N 1
ATOM 2879 C CA . SER A 1 355 ? 5.906 9.333 -29.432 1.00 95.38 355 SER A CA 1
ATOM 2880 C C . SER A 1 355 ? 5.019 8.100 -29.473 1.00 95.38 355 SER A C 1
ATOM 2882 O O . SER A 1 355 ? 4.640 7.660 -30.557 1.00 95.38 355 SER A O 1
ATOM 2884 N N . ASP A 1 356 ? 4.643 7.601 -28.303 1.00 94.75 356 ASP A N 1
ATOM 2885 C CA . ASP A 1 356 ? 3.736 6.466 -28.155 1.00 94.75 356 ASP A CA 1
ATOM 2886 C C . ASP A 1 356 ? 2.733 6.731 -27.021 1.00 94.75 356 ASP A C 1
ATOM 2888 O O . ASP A 1 356 ? 2.944 7.609 -26.177 1.00 94.75 356 ASP A O 1
ATOM 2892 N N . PHE A 1 357 ? 1.618 6.007 -27.006 1.00 95.00 357 PHE A N 1
ATOM 2893 C CA . PHE A 1 357 ? 0.530 6.216 -26.061 1.00 95.00 357 PHE A CA 1
ATOM 2894 C C . PHE A 1 357 ? -0.084 4.900 -25.581 1.00 95.00 357 PHE A C 1
ATOM 2896 O O . PHE A 1 357 ? -0.487 4.036 -26.358 1.00 95.00 357 PHE A O 1
ATOM 2903 N N . GLN A 1 358 ? -0.222 4.796 -24.264 1.00 94.12 358 GLN A N 1
ATOM 2904 C CA . GLN A 1 358 ? -0.815 3.671 -23.561 1.00 94.12 358 GLN A CA 1
ATOM 2905 C C . GLN A 1 358 ? -2.038 4.134 -22.770 1.00 94.12 358 GLN A C 1
ATOM 2907 O O . GLN A 1 358 ? -2.034 5.184 -22.124 1.00 94.12 358 GLN A O 1
ATOM 2912 N N . TYR A 1 359 ? -3.069 3.294 -22.758 1.00 95.31 359 TYR A N 1
ATOM 2913 C CA . TYR A 1 359 ? -4.221 3.455 -21.882 1.00 95.31 359 TYR A CA 1
ATOM 2914 C C . TYR A 1 359 ? -4.675 2.108 -21.331 1.00 95.31 359 TYR A C 1
ATOM 2916 O O . TYR A 1 359 ? -4.557 1.085 -22.001 1.00 95.31 359 TYR A O 1
ATOM 2924 N N . LEU A 1 360 ? -5.201 2.096 -20.111 1.00 95.88 360 LEU A N 1
ATOM 2925 C CA . LEU A 1 360 ? -5.713 0.886 -19.474 1.00 95.88 360 LEU A CA 1
ATOM 2926 C C . LEU A 1 360 ? -6.913 1.226 -18.596 1.00 95.88 360 LEU A C 1
ATOM 2928 O O . LEU A 1 360 ? -6.804 2.031 -17.674 1.00 95.88 360 LEU A O 1
ATOM 2932 N N . GLY A 1 361 ? -8.047 0.597 -18.878 1.00 96.44 361 GLY A N 1
ATOM 2933 C CA . GLY A 1 361 ? -9.199 0.556 -17.991 1.00 96.44 361 GLY A CA 1
ATOM 2934 C C . GLY A 1 361 ? -9.256 -0.785 -17.274 1.00 96.44 361 GLY A C 1
ATOM 2935 O O . GLY A 1 361 ? -9.148 -1.827 -17.915 1.00 96.44 361 GLY A O 1
ATOM 2936 N N . SER A 1 362 ? -9.455 -0.763 -15.963 1.00 96.00 362 SER A N 1
ATOM 2937 C CA . SER A 1 362 ? -9.651 -1.946 -15.131 1.00 96.00 362 SER A CA 1
ATOM 2938 C C . SER A 1 362 ? -10.929 -1.801 -14.315 1.00 96.00 362 SER A C 1
ATOM 2940 O O . SER A 1 362 ? -11.180 -0.755 -13.717 1.00 96.00 362 SER A O 1
ATOM 2942 N N . PHE A 1 363 ? -11.719 -2.863 -14.272 1.00 97.38 363 PHE A N 1
ATOM 2943 C CA . PHE A 1 363 ? -12.929 -2.997 -13.476 1.00 97.38 363 PHE A CA 1
ATOM 2944 C C . PHE A 1 363 ? -12.793 -4.235 -12.596 1.00 97.38 363 PHE A C 1
ATOM 2946 O O . PHE A 1 363 ? -12.537 -5.322 -13.110 1.00 97.38 363 PHE A O 1
ATOM 2953 N N . ASN A 1 364 ? -12.973 -4.085 -11.287 1.00 96.19 364 ASN A N 1
ATOM 2954 C CA . ASN A 1 364 ? -13.015 -5.208 -10.355 1.00 96.19 364 ASN A CA 1
ATOM 2955 C C . ASN A 1 364 ? -14.372 -5.238 -9.661 1.00 96.19 364 ASN A C 1
ATOM 2957 O O . ASN A 1 364 ? -14.852 -4.195 -9.225 1.00 96.19 364 ASN A O 1
ATOM 2961 N N . TYR A 1 365 ? -14.957 -6.422 -9.514 1.00 96.81 365 TYR A N 1
ATOM 2962 C CA . TYR A 1 365 ? -16.215 -6.650 -8.816 1.00 96.81 365 TYR A CA 1
ATOM 2963 C C . TYR A 1 365 ? -16.050 -7.745 -7.763 1.00 96.81 365 TYR A C 1
ATOM 2965 O O . TYR A 1 365 ? -15.687 -8.879 -8.083 1.00 96.81 365 TYR A O 1
ATOM 2973 N N . ASN A 1 366 ? -16.352 -7.407 -6.515 1.00 93.88 366 ASN A N 1
ATOM 2974 C CA . ASN A 1 366 ? -16.334 -8.326 -5.387 1.00 93.88 366 ASN A CA 1
ATOM 2975 C C . ASN A 1 366 ? -17.631 -9.146 -5.419 1.00 93.88 366 ASN A C 1
ATOM 2977 O O . ASN A 1 366 ? -18.701 -8.663 -5.042 1.00 93.88 366 ASN A O 1
ATOM 2981 N N . LEU A 1 367 ? -17.541 -10.389 -5.896 1.00 92.88 367 LEU A N 1
ATOM 2982 C CA . LEU A 1 367 ? -18.646 -11.352 -5.854 1.00 92.88 367 LEU A CA 1
ATOM 2983 C C . LEU A 1 367 ? -18.926 -11.788 -4.405 1.00 92.88 367 LEU A C 1
ATOM 2985 O O . LEU A 1 367 ? -20.074 -12.024 -4.033 1.00 92.88 367 LEU A O 1
ATOM 2989 N N . SER A 1 368 ? -17.871 -11.860 -3.592 1.00 90.31 368 SER A N 1
ATOM 2990 C CA . SER A 1 368 ? -17.893 -12.034 -2.138 1.00 90.31 368 SER A CA 1
ATOM 2991 C C . SER A 1 368 ? -16.621 -11.429 -1.530 1.00 90.31 368 SER A C 1
ATOM 2993 O O . SER A 1 368 ? -15.734 -11.002 -2.269 1.00 90.31 368 SER A O 1
ATOM 2995 N N . ASP A 1 369 ? -16.476 -11.470 -0.203 1.00 82.44 369 ASP A N 1
ATOM 2996 C CA . ASP A 1 369 ? -15.250 -11.047 0.505 1.00 82.44 369 ASP A CA 1
ATOM 2997 C C . ASP A 1 369 ? -13.993 -11.836 0.080 1.00 82.44 369 ASP A C 1
ATOM 2999 O O . ASP A 1 369 ? -12.869 -11.468 0.411 1.00 82.44 369 ASP A O 1
ATOM 3003 N N . GLN A 1 370 ? -14.181 -12.948 -0.633 1.00 86.06 370 GLN A N 1
ATOM 3004 C CA . GLN A 1 370 ? -13.137 -13.892 -1.025 1.00 86.06 370 GLN A CA 1
ATOM 3005 C C . GLN A 1 370 ? -13.025 -14.070 -2.539 1.00 86.06 370 GLN A C 1
ATOM 3007 O O . GLN A 1 370 ? -12.116 -14.752 -2.996 1.00 86.06 370 GLN A O 1
ATOM 3012 N N . ILE A 1 371 ? -13.944 -13.524 -3.335 1.00 89.25 371 ILE A N 1
ATOM 3013 C CA . ILE A 1 371 ? -13.981 -13.778 -4.777 1.00 89.25 371 ILE A CA 1
ATOM 3014 C C . ILE A 1 371 ? -14.098 -12.451 -5.512 1.00 89.25 371 ILE A C 1
ATOM 3016 O O . ILE A 1 371 ? -15.095 -11.742 -5.376 1.00 89.25 371 ILE A O 1
ATOM 3020 N N . ILE A 1 372 ? -13.095 -12.150 -6.334 1.00 92.12 372 ILE A N 1
ATOM 3021 C CA . ILE A 1 372 ? -13.013 -10.908 -7.102 1.00 92.12 372 ILE A CA 1
ATOM 3022 C C . ILE A 1 372 ? -12.949 -11.245 -8.588 1.00 92.12 372 ILE A C 1
ATOM 3024 O O . ILE A 1 372 ? -12.030 -11.926 -9.043 1.00 92.12 372 ILE A O 1
ATOM 3028 N N . LEU A 1 373 ? -13.918 -10.744 -9.349 1.00 94.56 373 LEU A N 1
ATOM 3029 C CA . LEU A 1 373 ? -13.904 -10.770 -10.806 1.00 94.56 373 LEU A CA 1
ATOM 3030 C C . LEU A 1 373 ? -13.235 -9.495 -11.318 1.00 94.56 373 LEU A C 1
ATOM 3032 O O . LEU A 1 373 ? -13.690 -8.396 -11.012 1.00 94.56 373 LEU A O 1
ATOM 3036 N N . SER A 1 374 ? -12.194 -9.634 -12.126 1.00 94.75 374 SER A N 1
ATOM 3037 C CA . SER A 1 374 ? -11.418 -8.522 -12.666 1.00 94.75 374 SER A CA 1
ATOM 3038 C C . SER A 1 374 ? -11.445 -8.551 -14.188 1.00 94.75 374 SER A C 1
ATOM 3040 O O . SER A 1 374 ? -11.170 -9.575 -14.808 1.00 94.75 374 SER A O 1
ATOM 3042 N N . TYR A 1 375 ? -11.741 -7.413 -14.805 1.00 96.06 375 TYR A N 1
ATOM 3043 C CA . TYR A 1 375 ? -11.643 -7.213 -16.245 1.00 96.06 375 TYR A CA 1
ATOM 3044 C C . TYR A 1 375 ? -10.748 -6.014 -16.539 1.00 96.06 375 TYR A C 1
ATOM 3046 O O . TYR A 1 375 ? -10.896 -4.963 -15.921 1.00 96.06 375 TYR A O 1
ATOM 3054 N N . SER A 1 376 ? -9.802 -6.156 -17.463 1.00 93.88 376 SER A N 1
ATOM 3055 C CA . SER A 1 376 ? -8.933 -5.065 -17.907 1.00 93.88 376 SER A CA 1
ATOM 3056 C C . SER A 1 376 ? -8.872 -5.000 -19.425 1.00 93.88 376 SER A C 1
ATOM 3058 O O . SER A 1 376 ? -8.664 -6.021 -20.076 1.00 93.88 376 SER A O 1
ATOM 3060 N N . LEU A 1 377 ? -9.022 -3.796 -19.972 1.00 96.38 377 LEU A N 1
ATOM 3061 C CA . LEU A 1 377 ? -9.015 -3.514 -21.403 1.00 96.38 377 LEU A CA 1
ATOM 3062 C C . LEU A 1 377 ? -8.161 -2.280 -21.686 1.00 96.38 377 LEU A C 1
ATOM 3064 O O . LEU A 1 377 ? -8.297 -1.254 -21.017 1.00 96.38 377 LEU A O 1
ATOM 3068 N N . GLY A 1 378 ? -7.301 -2.347 -22.694 1.00 94.19 378 GLY A N 1
ATOM 3069 C CA . GLY A 1 378 ? -6.444 -1.222 -23.031 1.00 94.19 378 GLY A CA 1
ATOM 3070 C C . GLY A 1 378 ? -5.457 -1.503 -24.147 1.00 94.19 378 GLY A C 1
ATOM 3071 O O . GLY A 1 378 ? -5.551 -2.504 -24.851 1.00 94.19 378 GLY A O 1
ATOM 3072 N N . ASN A 1 379 ? -4.488 -0.609 -24.270 1.00 93.25 379 ASN A N 1
ATOM 3073 C CA . ASN A 1 379 ? -3.362 -0.721 -25.179 1.00 93.25 379 ASN A CA 1
ATOM 3074 C C . ASN A 1 379 ? -2.066 -0.439 -24.415 1.00 93.25 379 ASN A C 1
ATOM 3076 O O . ASN A 1 379 ? -2.016 0.527 -23.654 1.00 93.25 379 ASN A O 1
ATOM 3080 N N . ARG A 1 380 ? -1.022 -1.243 -24.613 1.00 90.69 380 ARG A N 1
ATOM 3081 C CA . ARG A 1 380 ? 0.330 -0.964 -24.097 1.00 90.69 380 ARG A CA 1
ATOM 3082 C C . ARG A 1 380 ? 1.161 -0.191 -25.120 1.00 90.69 380 ARG A C 1
ATOM 3084 O O . ARG A 1 380 ? 0.828 -0.195 -26.302 1.00 90.69 380 ARG A O 1
ATOM 3091 N N . PHE A 1 381 ? 2.259 0.414 -24.666 1.00 89.62 381 PHE A N 1
ATOM 3092 C CA . PHE A 1 381 ? 3.301 0.887 -25.580 1.00 89.62 381 PHE A CA 1
ATOM 3093 C C . PHE A 1 381 ? 3.767 -0.246 -26.495 1.00 89.62 381 PHE A C 1
ATOM 3095 O O . PHE A 1 381 ? 3.768 -1.408 -26.074 1.00 89.62 381 PHE A O 1
ATOM 3102 N N . GLN A 1 382 ? 4.198 0.097 -27.705 1.00 85.94 382 GLN A N 1
ATOM 3103 C CA . GLN A 1 382 ? 4.830 -0.829 -28.633 1.00 85.94 382 GLN A CA 1
ATOM 3104 C C . GLN A 1 382 ? 6.045 -1.467 -27.945 1.00 85.94 382 GLN A C 1
ATOM 3106 O O . GLN A 1 382 ? 7.019 -0.775 -27.624 1.00 85.94 382 GLN A O 1
ATOM 3111 N N . PRO A 1 383 ? 5.988 -2.771 -27.625 1.00 78.81 383 PRO A N 1
ATOM 3112 C CA . PRO A 1 383 ? 7.095 -3.423 -26.952 1.00 78.81 383 PRO A CA 1
ATOM 3113 C C . PRO A 1 383 ? 8.267 -3.606 -27.922 1.00 78.81 383 PRO A C 1
ATOM 3115 O O . PRO A 1 383 ? 8.073 -3.798 -29.119 1.00 78.81 383 PRO A O 1
ATOM 3118 N N . ILE A 1 384 ? 9.489 -3.630 -27.381 1.00 76.75 384 ILE A N 1
ATOM 3119 C CA . ILE A 1 384 ? 10.693 -4.012 -28.145 1.00 76.75 384 ILE A CA 1
ATOM 3120 C C . ILE A 1 384 ? 10.528 -5.442 -28.689 1.00 76.75 384 ILE A C 1
ATOM 3122 O O . ILE A 1 384 ? 10.893 -5.743 -29.817 1.00 76.75 384 ILE A O 1
ATOM 3126 N N . LEU A 1 385 ? 9.928 -6.320 -27.881 1.00 64.69 385 LEU A N 1
ATOM 3127 C CA . LEU A 1 385 ? 9.609 -7.700 -28.232 1.00 64.69 385 LEU A CA 1
ATOM 3128 C C . LEU A 1 385 ? 8.151 -7.796 -28.706 1.00 64.69 385 LEU A C 1
ATOM 3130 O O . LEU A 1 385 ? 7.243 -7.638 -27.891 1.00 64.69 385 LEU A O 1
ATOM 3134 N N . ASN A 1 386 ? 7.932 -8.131 -29.982 1.00 66.50 386 ASN A N 1
ATOM 3135 C CA . ASN A 1 386 ? 6.614 -8.297 -30.626 1.00 66.50 386 ASN A CA 1
ATOM 3136 C C . ASN A 1 386 ? 5.779 -6.998 -30.734 1.00 66.50 386 ASN A C 1
ATOM 3138 O O . ASN A 1 386 ? 4.724 -6.898 -30.095 1.00 66.50 386 ASN A O 1
ATOM 3142 N N . PRO A 1 387 ? 6.211 -6.016 -31.551 1.00 71.19 387 PRO A N 1
ATOM 3143 C CA . PRO A 1 387 ? 5.595 -4.686 -31.633 1.00 71.19 387 PRO A CA 1
ATOM 3144 C C . PRO A 1 387 ? 4.118 -4.695 -32.063 1.00 71.19 387 PRO A C 1
ATOM 3146 O O . PRO A 1 387 ? 3.381 -3.786 -31.693 1.00 71.19 387 PRO A O 1
ATOM 3149 N N . ASP A 1 388 ? 3.665 -5.732 -32.775 1.00 76.94 388 ASP A N 1
ATOM 3150 C CA . ASP A 1 388 ? 2.289 -5.838 -33.287 1.00 76.94 388 ASP A CA 1
ATOM 3151 C C . ASP A 1 388 ? 1.251 -6.225 -32.222 1.00 76.94 388 ASP A C 1
ATOM 3153 O O . ASP A 1 388 ? 0.045 -6.133 -32.450 1.00 76.94 388 ASP A O 1
ATOM 3157 N N . ASN A 1 389 ? 1.689 -6.675 -31.044 1.00 78.12 389 ASN A N 1
ATOM 3158 C CA . ASN A 1 389 ? 0.785 -7.126 -29.994 1.00 78.12 389 ASN A CA 1
ATOM 3159 C C . ASN A 1 389 ? 0.686 -6.078 -28.886 1.00 78.12 389 ASN A C 1
ATOM 3161 O O . ASN A 1 389 ? 1.396 -6.155 -27.883 1.00 78.12 389 ASN A O 1
ATOM 3165 N N . THR A 1 390 ? -0.191 -5.094 -29.045 1.00 84.25 390 THR A N 1
ATOM 3166 C CA . THR A 1 390 ? -0.353 -4.009 -28.063 1.00 84.25 390 THR A CA 1
ATOM 3167 C C . THR A 1 390 ? -1.696 -4.048 -27.325 1.00 84.25 390 THR A C 1
ATOM 3169 O O . THR A 1 390 ? -1.822 -3.447 -26.258 1.00 84.25 390 THR A O 1
ATOM 3172 N N . LEU A 1 391 ? -2.681 -4.808 -27.816 1.00 88.31 391 LEU A N 1
ATOM 3173 C CA . LEU A 1 391 ? -3.985 -4.949 -27.166 1.00 88.31 391 LEU A CA 1
ATOM 3174 C C . LEU A 1 391 ? -3.863 -5.692 -25.828 1.00 88.31 391 LEU A C 1
ATOM 3176 O O . LEU A 1 391 ? -3.309 -6.786 -25.740 1.00 88.31 391 LEU A O 1
ATOM 3180 N N . VAL A 1 392 ? -4.458 -5.117 -24.788 1.00 86.06 392 VAL A N 1
ATOM 3181 C CA . VAL A 1 392 ? -4.644 -5.752 -23.484 1.00 86.06 392 VAL A CA 1
ATOM 3182 C C . VAL A 1 392 ? -6.125 -6.060 -23.325 1.00 86.06 392 VAL A C 1
ATOM 3184 O O . VAL A 1 392 ? -6.938 -5.144 -23.337 1.00 86.06 392 VAL A O 1
ATOM 3187 N N . SER A 1 393 ? -6.473 -7.333 -23.156 1.00 92.38 393 SER A N 1
ATOM 3188 C CA . SER A 1 393 ? -7.822 -7.782 -22.800 1.00 92.38 393 SER A CA 1
ATOM 3189 C C . SER A 1 393 ? -7.700 -8.980 -21.868 1.00 92.38 393 SER A C 1
ATOM 3191 O O . SER A 1 393 ? -7.347 -10.074 -22.305 1.00 92.38 393 SER A O 1
ATOM 3193 N N . LEU A 1 394 ? -7.950 -8.766 -20.579 1.00 90.69 394 LEU A N 1
ATOM 3194 C CA . LEU A 1 394 ? -7.789 -9.778 -19.540 1.00 90.69 394 LEU A CA 1
ATOM 3195 C C . LEU A 1 394 ? -9.062 -9.879 -18.709 1.00 90.69 394 LEU A C 1
ATOM 3197 O O . LEU A 1 394 ? -9.494 -8.891 -18.122 1.00 90.69 394 LEU A O 1
ATOM 3201 N N . LEU A 1 395 ? -9.612 -11.086 -18.620 1.00 92.50 395 LEU A N 1
ATOM 3202 C CA . LEU A 1 395 ? -10.637 -11.456 -17.653 1.00 92.50 395 LEU A CA 1
ATOM 3203 C C . LEU A 1 395 ? -10.007 -12.432 -16.658 1.00 92.50 395 LEU A C 1
ATOM 3205 O O . LEU A 1 395 ? -9.467 -13.458 -17.069 1.00 92.50 395 LEU A O 1
ATOM 3209 N N . SER A 1 396 ? -10.065 -12.120 -15.367 1.00 89.19 396 SER A N 1
ATOM 3210 C CA . SER A 1 396 ? -9.549 -12.984 -14.308 1.00 89.19 396 SER A CA 1
ATOM 3211 C C . SER A 1 396 ? -10.534 -13.109 -13.152 1.00 89.19 396 SER A C 1
ATOM 3213 O O . SER A 1 396 ? -11.317 -12.206 -12.864 1.00 89.19 396 SER A O 1
ATOM 3215 N N . LEU A 1 397 ? -10.499 -14.267 -12.498 1.00 89.88 397 LEU A N 1
ATOM 3216 C CA . LEU A 1 397 ? -11.260 -14.561 -11.292 1.00 89.88 397 LEU A CA 1
ATOM 3217 C C . LEU A 1 397 ? -10.258 -14.911 -10.194 1.00 89.88 397 LEU A C 1
ATOM 3219 O O . LEU A 1 397 ? -9.526 -15.892 -10.312 1.00 89.88 397 LEU A O 1
ATOM 3223 N N . ASN A 1 398 ? -10.208 -14.088 -9.153 1.00 84.94 398 ASN A N 1
ATOM 3224 C CA . ASN A 1 398 ? -9.260 -14.224 -8.056 1.00 84.94 398 ASN A CA 1
ATOM 3225 C C . ASN A 1 398 ? -9.981 -14.761 -6.818 1.00 84.94 398 ASN A C 1
ATOM 3227 O O . ASN A 1 398 ? -11.014 -14.219 -6.424 1.00 84.94 398 ASN A O 1
ATOM 3231 N N . PHE A 1 399 ? -9.412 -15.797 -6.200 1.00 86.25 399 PHE A N 1
ATOM 3232 C CA . PHE A 1 399 ? -9.898 -16.385 -4.953 1.00 86.25 399 PHE A CA 1
ATOM 3233 C C . PHE A 1 399 ? -8.940 -16.023 -3.815 1.00 86.25 399 PHE A C 1
ATOM 3235 O O . PHE A 1 399 ? -7.770 -16.400 -3.834 1.00 86.25 399 PHE A O 1
ATOM 3242 N N . GLY A 1 400 ? -9.431 -15.286 -2.826 1.00 74.19 400 GLY A N 1
ATOM 3243 C CA . GLY A 1 400 ? -8.754 -15.039 -1.565 1.00 74.19 400 GLY A CA 1
ATOM 3244 C C . GLY A 1 400 ? -9.180 -16.074 -0.532 1.00 74.19 400 GLY A C 1
ATOM 3245 O O . GLY A 1 400 ? -10.360 -16.195 -0.216 1.00 74.19 400 GLY A O 1
ATOM 3246 N N . PHE A 1 401 ? -8.227 -16.804 0.040 1.00 68.06 401 PHE A N 1
ATOM 3247 C CA . PHE A 1 401 ? -8.485 -17.568 1.258 1.00 68.06 401 PHE A CA 1
ATOM 3248 C C . PHE A 1 401 ? -8.622 -16.550 2.396 1.00 68.06 401 PHE A C 1
ATOM 3250 O O . PHE A 1 401 ? -7.648 -15.892 2.756 1.00 68.06 401 PHE A O 1
ATOM 3257 N N . GLY A 1 402 ? -9.854 -16.324 2.858 1.00 51.12 402 GLY A N 1
ATOM 3258 C CA . GLY A 1 402 ? -10.181 -15.215 3.754 1.00 51.12 402 GLY A CA 1
ATOM 3259 C C . GLY A 1 402 ? -9.375 -15.201 5.055 1.00 51.12 402 GLY A C 1
ATOM 3260 O O . GLY A 1 402 ? -8.893 -16.228 5.535 1.00 51.12 402 GLY A O 1
ATOM 3261 N N . THR A 1 403 ? -9.265 -14.018 5.654 1.00 52.38 403 THR A N 1
ATOM 3262 C CA . THR A 1 403 ? -8.754 -13.837 7.016 1.00 52.38 403 THR A CA 1
ATOM 3263 C C . THR A 1 403 ? -9.627 -14.630 7.995 1.00 52.38 403 THR A C 1
ATOM 3265 O O . THR A 1 403 ? -10.853 -14.609 7.844 1.00 52.38 403 THR A O 1
ATOM 3268 N N . PRO A 1 404 ? -9.055 -15.306 9.011 1.00 49.12 404 PRO A N 1
ATOM 3269 C CA . PRO A 1 404 ? -9.848 -15.957 10.044 1.00 49.12 404 PRO A CA 1
ATOM 3270 C C . PRO A 1 404 ? -10.856 -14.967 10.641 1.00 49.12 404 PRO A C 1
ATOM 3272 O O . PRO A 1 404 ? -10.493 -13.915 11.161 1.00 49.12 404 PRO A O 1
ATOM 3275 N N . THR A 1 405 ? -12.136 -15.298 10.532 1.00 52.22 405 THR A N 1
ATOM 3276 C CA . THR A 1 405 ? -13.227 -14.615 11.232 1.00 52.22 405 THR A CA 1
ATOM 3277 C C . THR A 1 405 ? -13.196 -14.959 12.725 1.00 52.22 405 THR A C 1
ATOM 3279 O O . THR A 1 405 ? -12.678 -16.014 13.100 1.00 52.22 405 THR A O 1
ATOM 3282 N N . GLU A 1 406 ? -13.808 -14.133 13.583 1.00 49.97 406 GLU A N 1
ATOM 3283 C CA . GLU A 1 406 ? -14.007 -14.456 15.014 1.00 49.97 406 GLU A CA 1
ATOM 3284 C C . GLU A 1 406 ? -14.642 -15.851 15.204 1.00 49.97 406 GLU A C 1
ATOM 3286 O O . GLU A 1 406 ? -14.282 -16.564 16.130 1.00 49.97 406 GLU A O 1
ATOM 3291 N N . LYS A 1 407 ? -15.503 -16.302 14.276 1.00 47.59 407 LYS A N 1
ATOM 3292 C CA . LYS A 1 407 ? -16.118 -17.645 14.305 1.00 47.59 407 LYS A CA 1
ATOM 3293 C C . LYS A 1 407 ? -15.156 -18.793 13.977 1.00 47.59 407 LYS A C 1
ATOM 3295 O O . LYS A 1 407 ? -15.410 -19.924 14.365 1.00 47.59 407 LYS A O 1
ATOM 3300 N N . THR A 1 408 ? -14.093 -18.525 13.220 1.00 46.72 408 THR A N 1
ATOM 3301 C CA . THR A 1 408 ? -13.032 -19.503 12.900 1.00 46.72 408 THR A CA 1
ATOM 3302 C C . THR A 1 408 ? -11.875 -19.460 13.900 1.00 46.72 408 THR A C 1
ATOM 3304 O O . THR A 1 408 ? -11.076 -20.389 13.937 1.00 46.72 408 THR A O 1
ATOM 3307 N N . LEU A 1 409 ? -11.802 -18.405 14.716 1.00 42.69 409 LEU A N 1
ATOM 3308 C CA . LEU A 1 409 ? -10.915 -18.257 15.873 1.00 42.69 409 LEU A CA 1
ATOM 3309 C C . LEU A 1 409 ? -11.627 -18.723 17.151 1.00 42.69 409 LEU A C 1
ATOM 3311 O O . LEU A 1 409 ? -11.569 -18.047 18.176 1.00 42.69 409 LEU A O 1
ATOM 3315 N N . ASP A 1 410 ? -12.329 -19.856 17.089 1.00 40.19 410 ASP A N 1
ATOM 3316 C CA . ASP A 1 410 ? -12.909 -20.480 18.277 1.00 40.19 410 ASP A CA 1
ATOM 3317 C C . ASP A 1 410 ? -11.758 -20.972 19.174 1.00 40.19 410 ASP A C 1
ATOM 3319 O O . ASP A 1 410 ? -11.281 -22.097 19.061 1.00 40.19 410 ASP A O 1
ATOM 3323 N N . LEU A 1 411 ? -11.247 -20.069 20.017 1.00 44.16 411 LEU A N 1
ATOM 3324 C CA . LEU A 1 411 ? -10.143 -20.278 20.962 1.00 44.16 411 LEU A CA 1
ATOM 3325 C C . LEU A 1 411 ? -10.543 -21.196 22.135 1.00 44.16 411 LEU A C 1
ATOM 3327 O O . LEU A 1 411 ? -9.778 -21.343 23.085 1.00 44.16 411 LEU A O 1
ATOM 3331 N N . MET A 1 412 ? -11.741 -21.789 22.088 1.00 34.59 412 MET A N 1
ATOM 3332 C CA . MET A 1 412 ? -12.288 -22.694 23.101 1.00 34.59 412 MET A CA 1
ATOM 3333 C C . MET A 1 412 ? -12.551 -24.112 22.568 1.00 34.59 412 MET A C 1
ATOM 3335 O O . MET A 1 412 ? -13.472 -24.791 23.026 1.00 34.59 412 MET A O 1
ATOM 3339 N N . LYS A 1 413 ? -11.713 -24.589 21.642 1.00 36.75 413 LYS A N 1
ATOM 3340 C CA . LYS A 1 413 ? -11.537 -26.026 21.394 1.00 36.75 413 LYS A CA 1
ATOM 3341 C C . LYS A 1 413 ? -10.144 -26.504 21.755 1.00 36.75 413 LYS A C 1
ATOM 3343 O O . LYS A 1 413 ? -9.173 -25.836 21.342 1.00 36.75 413 LYS A O 1
#